Protein 5U7W (pdb70)

Foldseek 3Di:
DKAKEWEWEFEQAKIKIWIFIADLQRATDDQVNASIDMDMDGGGLVVCLVPLLVNLVRCVVVQVVNCVSDPVVRAQVYYAAYEYEVLVVRPDVSSVSNQVSNLVCCVPPGNHDYDPRRYYYQDQQNFQVLLQLVQQVLVVCAVPDQLPGAWEWEQAQFKIKTKWWDDPVLLVPADDQVGQWDWDAALNRITTMGMGIGGQQHLNSLVVLLLVLQPQDEDLLWAPPDFDWRDDPNDIGTYHADPQGHDLVRSLVSLCVSQQLVQDAPDDDAQHPNHDLSPDHSRHQAYEYEDVVQVLCVQQVNDDPPDFKAKDFLVVLVVSLVVLSNDHLVVQCVNGVVCVVVPNSGNSSVSSSNSSCCQCSRNNDDRPRIYMYGQWDDRPNHTDGSTRRVSVRSSVVCPDPSVD

Organism: Trifolium repens (NCBI:txid3899)

Radius of gyration: 21.67 Å; Cα contacts (8 Å, |Δi|>4): 882; chains: 1; bounding box: 53×48×58 Å

Sequence (404 aa):
ITSYAVVFDAGSTGSRVHVYHFDQNLDLLHIGKDVEFYNKIQPGLSAYADNPEQAAKSLIPLLEQAENNVVPEDFHSSKTPIRLGATGLRLLDGDASERILQAVRDMLNNKSTFNVQPDAVSIIDGTQEGSYLWVTINYVLGNLGKRFTNTVGVIDLGGGSSVQMAYAVSSKKTARNNAPKEDPYIKKIVLKGKPYDLYVHSYLHFGREASRAEILKVTHGSASPCILAGFDGIYTYSGEEFKASAPTSGANFDDKCKKIIQKA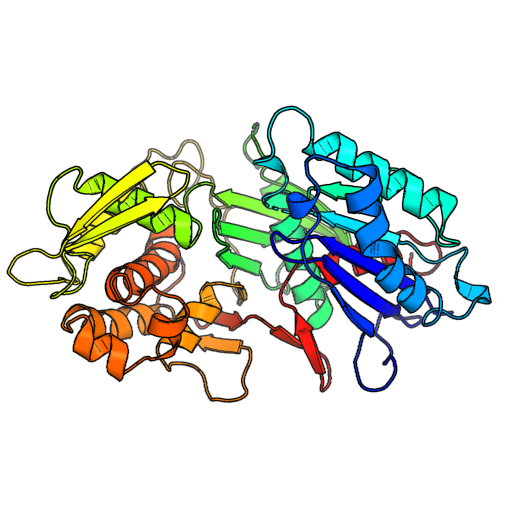LKLDYPCPYQNCTFGGIWNGGGGSGQKKLFAASSFFYLPQDVGMVDPNKSNLKLRPVDLENKAKIVCTLNVEDVKSAYPLLEKFNIVPYACMDLIYQYELLVDGFGLDPLQEITAGEKIEYQEALVDAAWALGNAVEAVLLLPKFE

Structure (mmCIF, N/CA/C/O backbone):
data_5U7W
#
_entry.id   5U7W
#
_cell.length_a   53.910
_cell.length_b   52.811
_cell.length_c   72.180
_cell.angle_alpha   90.00
_cell.angle_beta   94.96
_cell.angle_gamma   90.00
#
_symmetry.space_group_name_H-M   'P 1 21 1'
#
loop_
_entity.id
_entity.type
_entity.pdbx_description
1 polymer Apyrase
2 non-polymer ADENINE
3 non-polymer 'PHOSPHATE ION'
4 water water
#
loop_
_atom_site.group_PDB
_atom_site.id
_atom_site.type_symbol
_atom_site.label_atom_id
_atom_site.label_alt_id
_atom_site.label_comp_id
_atom_site.label_asym_id
_atom_site.label_entity_id
_atom_site.label_seq_id
_atom_site.pdbx_PDB_ins_code
_atom_site.Cartn_x
_atom_site.Cartn_y
_atom_site.Cartn_z
_atom_site.occupancy
_atom_site.B_iso_or_equiv
_atom_site.auth_seq_id
_atom_site.auth_comp_id
_atom_site.auth_asym_id
_atom_site.auth_atom_id
_atom_site.pdbx_PDB_model_num
ATOM 1 N N . ILE A 1 4 ? 15.538 6.675 35.372 1.00 29.72 4 ILE A N 1
ATOM 2 C CA . ILE A 1 4 ? 15.283 7.957 34.619 1.00 29.56 4 ILE A CA 1
ATOM 3 C C . ILE A 1 4 ? 14.442 7.726 33.334 1.00 28.69 4 ILE A C 1
ATOM 4 O O . ILE A 1 4 ? 13.656 8.590 32.921 1.00 28.42 4 ILE A O 1
ATOM 9 N N . THR A 1 5 ? 14.637 6.588 32.680 1.00 25.84 5 THR A N 1
ATOM 10 C CA . THR A 1 5 ? 13.918 6.291 31.420 1.00 22.82 5 THR A CA 1
ATOM 11 C C . THR A 1 5 ? 13.075 5.030 31.620 1.00 22.02 5 THR A C 1
ATOM 12 O O . THR A 1 5 ? 13.183 4.352 32.641 1.00 20.37 5 THR A O 1
ATOM 16 N N . SER A 1 6 ? 12.163 4.758 30.692 1.00 17.28 6 SER A N 1
ATOM 17 C CA . SER A 1 6 ? 11.362 3.588 30.831 1.00 17.90 6 SER A CA 1
ATOM 18 C C . SER A 1 6 ? 11.153 2.978 29.450 1.00 15.24 6 SER A C 1
ATOM 19 O O . SER A 1 6 ? 11.074 3.652 28.466 1.00 14.51 6 SER A O 1
ATOM 22 N N . TYR A 1 7 ? 11.121 1.684 29.417 1.00 14.91 7 TYR A N 1
ATOM 23 C CA . TYR A 1 7 ? 10.741 0.985 28.232 1.00 12.89 7 TYR A CA 1
ATOM 24 C C . TYR A 1 7 ? 9.286 0.566 28.340 1.00 11.15 7 TYR A C 1
ATOM 25 O O . TYR A 1 7 ? 8.656 0.642 29.382 1.00 11.19 7 TYR A O 1
ATOM 34 N N . ALA A 1 8 ? 8.763 0.097 27.250 1.00 11.09 8 ALA A N 1
ATOM 35 C CA . ALA A 1 8 ? 7.387 -0.471 27.211 1.00 11.27 8 ALA A CA 1
ATOM 36 C C . ALA A 1 8 ? 7.406 -1.415 26.025 1.00 10.91 8 ALA A C 1
ATOM 37 O O . ALA A 1 8 ? 7.995 -1.133 24.959 1.00 10.90 8 ALA A O 1
ATOM 39 N N . VAL A 1 9 ? 6.757 -2.544 26.220 1.00 10.32 9 VAL A N 1
ATOM 40 C CA . VAL A 1 9 ? 6.671 -3.565 25.175 1.00 9.96 9 VAL A CA 1
ATOM 41 C C . VAL A 1 9 ? 5.183 -3.806 24.872 1.00 9.74 9 VAL A C 1
ATOM 42 O O . VAL A 1 9 ? 4.400 -4.117 25.768 1.00 10.07 9 VAL A O 1
ATOM 46 N N . VAL A 1 10 ? 4.840 -3.648 23.623 1.00 10.26 10 VAL A N 1
ATOM 47 C CA . VAL A 1 10 ? 3.442 -3.779 23.122 1.00 9.87 10 VAL A CA 1
ATOM 48 C C . VAL A 1 10 ? 3.392 -4.763 21.974 1.00 10.44 10 VAL A C 1
ATOM 49 O O . VAL A 1 10 ? 4.001 -4.590 20.885 1.00 13.20 10 VAL A O 1
ATOM 53 N N . PHE A 1 11 ? 2.616 -5.825 22.163 1.00 10.97 11 PHE A N 1
ATOM 54 C CA . PHE A 1 11 ? 2.334 -6.742 21.095 1.00 10.53 11 PHE A CA 1
ATOM 55 C C . PHE A 1 11 ? 1.020 -6.414 20.438 1.00 12.63 11 PHE A C 1
ATOM 56 O O . PHE A 1 11 ? 0.077 -6.155 21.113 1.00 11.65 11 PHE A O 1
ATOM 64 N N . ASP A 1 12 ? 0.963 -6.504 19.119 1.00 13.21 12 ASP A N 1
ATOM 65 C CA . ASP A 1 12 ? -0.254 -6.307 18.336 1.00 13.45 12 ASP A CA 1
ATOM 66 C C . ASP A 1 12 ? -0.445 -7.598 17.600 1.00 14.04 12 ASP A C 1
ATOM 67 O O . ASP A 1 12 ? 0.294 -7.932 16.681 1.00 15.72 12 ASP A O 1
ATOM 72 N N . ALA A 1 13 ? -1.480 -8.296 17.984 1.00 14.58 13 ALA A N 1
ATOM 73 C CA . ALA A 1 13 ? -1.720 -9.628 17.457 1.00 14.55 13 ALA A CA 1
ATOM 74 C C . ALA A 1 13 ? -2.834 -9.424 16.431 1.00 16.73 13 ALA A C 1
ATOM 75 O O . ALA A 1 13 ? -4.010 -9.295 16.776 1.00 15.64 13 ALA A O 1
ATOM 77 N N . GLY A 1 14 ? -2.441 -9.270 15.185 1.00 19.13 14 GLY A N 1
ATOM 78 C CA . GLY A 1 14 ? -3.422 -9.034 14.127 1.00 22.16 14 GLY A CA 1
ATOM 79 C C . GLY A 1 14 ? -3.851 -10.336 13.516 1.00 23.26 14 GLY A C 1
ATOM 80 O O . GLY A 1 14 ? -3.463 -11.448 13.945 1.00 23.97 14 GLY A O 1
ATOM 81 N N . SER A 1 15 ? -4.637 -10.197 12.470 1.00 26.38 15 SER A N 1
ATOM 82 C CA . SER A 1 15 ? -5.353 -11.344 11.943 1.00 28.60 15 SER A CA 1
ATOM 83 C C . SER A 1 15 ? -4.436 -12.255 11.165 1.00 26.11 15 SER A C 1
ATOM 84 O O . SER A 1 15 ? -4.663 -13.438 11.178 1.00 29.02 15 SER A O 1
ATOM 87 N N . THR A 1 16 ? -3.397 -11.718 10.540 1.00 23.11 16 THR A N 1
ATOM 88 C CA . THR A 1 16 ? -2.469 -12.486 9.755 1.00 24.45 16 THR A CA 1
ATOM 89 C C . THR A 1 16 ? -1.045 -12.485 10.287 1.00 24.59 16 THR A C 1
ATOM 90 O O . THR A 1 16 ? -0.126 -13.002 9.618 1.00 25.90 16 THR A O 1
ATOM 94 N N . GLY A 1 17 ? -0.817 -11.829 11.434 1.00 20.95 17 GLY A N 1
ATOM 95 C CA . GLY A 1 17 ? 0.508 -11.870 12.020 1.00 17.63 17 GLY A CA 1
ATOM 96 C C . GLY A 1 17 ? 0.500 -11.221 13.365 1.00 15.57 17 GLY A C 1
ATOM 97 O O . GLY A 1 17 ? -0.509 -10.643 13.784 1.00 15.98 17 GLY A O 1
ATOM 98 N N . SER A 1 18 ? 1.636 -11.331 14.033 1.00 14.77 18 SER A N 1
ATOM 99 C CA . SER A 1 18 ? 1.825 -10.663 15.327 1.00 14.01 18 SER A CA 1
ATOM 100 C C . SER A 1 18 ? 3.018 -9.766 15.268 1.00 13.41 18 SER A C 1
ATOM 101 O O . SER A 1 18 ? 3.980 -10.112 14.660 1.00 13.49 18 SER A O 1
ATOM 104 N N . ARG A 1 19 ? 2.917 -8.582 15.876 1.00 13.18 19 ARG A N 1
ATOM 105 C CA . ARG A 1 19 ? 3.978 -7.622 15.850 1.00 14.61 19 ARG A CA 1
ATOM 106 C C . ARG A 1 19 ? 4.383 -7.244 17.263 1.00 13.12 19 ARG A C 1
ATOM 107 O O . ARG A 1 19 ? 3.561 -7.212 18.158 1.00 12.79 19 ARG A O 1
ATOM 115 N N . VAL A 1 20 ? 5.665 -6.992 17.458 1.00 12.92 20 VAL A N 1
ATOM 116 C CA . VAL A 1 20 ? 6.124 -6.490 18.753 1.00 11.95 20 VAL A CA 1
ATOM 117 C C . VAL A 1 20 ? 6.630 -5.069 18.512 1.00 11.28 20 VAL A C 1
ATOM 118 O O . VAL A 1 20 ? 7.280 -4.776 17.514 1.00 11.45 20 VAL A O 1
ATOM 122 N N . HIS A 1 21 ? 6.339 -4.195 19.449 1.00 12.74 21 HIS A N 1
ATOM 123 C CA . HIS A 1 21 ? 6.878 -2.845 19.476 1.00 12.42 21 HIS A CA 1
ATOM 124 C C . HIS A 1 21 ? 7.534 -2.673 20.817 1.00 12.65 21 HIS A C 1
ATOM 125 O O . HIS A 1 21 ? 6.928 -2.899 21.884 1.00 12.19 21 HIS A O 1
ATOM 132 N N . VAL A 1 22 ? 8.778 -2.223 20.806 1.00 11.66 22 VAL A N 1
ATOM 133 C CA . VAL A 1 22 ? 9.407 -1.820 22.054 1.00 11.28 22 VAL A CA 1
ATOM 134 C C . VAL A 1 22 ? 9.735 -0.365 21.982 1.00 10.70 22 VAL A C 1
ATOM 135 O O . VAL A 1 22 ? 10.388 0.057 21.028 1.00 10.35 22 VAL A O 1
ATOM 139 N N . TYR A 1 23 ? 9.359 0.377 22.982 1.00 9.64 23 TYR A N 1
ATOM 140 C CA . TYR A 1 23 ? 9.603 1.794 23.037 1.00 10.88 23 TYR A CA 1
ATOM 141 C C . TYR A 1 23 ? 10.489 2.110 24.241 1.00 11.96 23 TYR A C 1
ATOM 142 O O . TYR A 1 23 ? 10.442 1.419 25.237 1.00 11.29 23 TYR A O 1
ATOM 151 N N . HIS A 1 24 ? 11.285 3.161 24.109 1.00 12.13 24 HIS A N 1
ATOM 152 C CA . HIS A 1 24 ? 12.128 3.684 25.179 1.00 11.85 24 HIS A CA 1
ATOM 153 C C . HIS A 1 24 ? 11.768 5.163 25.341 1.00 10.84 24 HIS A C 1
ATOM 154 O O . HIS A 1 24 ? 11.964 5.963 24.427 1.00 12.23 24 HIS A O 1
ATOM 161 N N . PHE A 1 25 ? 11.150 5.481 26.464 1.00 10.61 25 PHE A N 1
ATOM 162 C CA . PHE A 1 25 ? 10.782 6.838 26.824 1.00 11.06 25 PHE A CA 1
ATOM 163 C C . PHE A 1 25 ? 11.807 7.480 27.737 1.00 13.49 25 PHE A C 1
ATOM 164 O O . PHE A 1 25 ? 12.278 6.859 28.666 1.00 14.25 25 PHE A O 1
ATOM 172 N N . ASP A 1 26 ? 12.153 8.717 27.473 1.00 15.94 26 ASP A N 1
ATOM 173 C CA . ASP A 1 26 ? 13.061 9.419 28.365 1.00 18.07 26 ASP A CA 1
ATOM 174 C C . ASP A 1 26 ? 12.273 10.020 29.509 1.00 19.39 26 ASP A C 1
ATOM 175 O O . ASP A 1 26 ? 11.043 9.863 29.611 1.00 15.96 26 ASP A O 1
ATOM 180 N N . GLN A 1 27 ? 12.999 10.734 30.388 1.00 21.53 27 GLN A N 1
ATOM 181 C CA . GLN A 1 27 ? 12.390 11.397 31.528 1.00 24.41 27 GLN A CA 1
ATOM 182 C C . GLN A 1 27 ? 11.196 12.304 31.201 1.00 24.91 27 GLN A C 1
ATOM 183 O O . GLN A 1 27 ? 10.304 12.481 32.032 1.00 29.30 27 GLN A O 1
ATOM 185 N N . ASN A 1 28 ? 11.165 12.897 30.014 1.00 24.19 28 ASN A N 1
ATOM 186 C CA . ASN A 1 28 ? 10.067 13.755 29.592 1.00 23.57 28 ASN A CA 1
ATOM 187 C C . ASN A 1 28 ? 9.040 13.078 28.731 1.00 20.87 28 ASN A C 1
ATOM 188 O O . ASN A 1 28 ? 8.220 13.748 28.174 1.00 22.45 28 ASN A O 1
ATOM 193 N N . LEU A 1 29 ? 9.098 11.764 28.670 1.00 22.94 29 LEU A N 1
ATOM 194 C CA . LEU A 1 29 ? 8.168 10.955 27.850 1.00 20.54 29 LEU A CA 1
ATOM 195 C C . LEU A 1 29 ? 8.336 11.164 26.369 1.00 18.89 29 LEU A C 1
ATOM 196 O O . LEU A 1 29 ? 7.423 10.933 25.589 1.00 20.00 29 LEU A O 1
ATOM 201 N N . ASP A 1 30 ? 9.508 11.602 25.962 1.00 17.52 30 ASP A N 1
ATOM 202 C CA . ASP A 1 30 ? 9.897 11.610 24.572 1.00 16.23 30 ASP A CA 1
ATOM 203 C C . ASP A 1 30 ? 10.601 10.325 24.229 1.00 14.04 30 ASP A C 1
ATOM 204 O O . ASP A 1 30 ? 11.382 9.837 25.020 1.00 14.82 30 ASP A O 1
ATOM 209 N N . LEU A 1 31 ? 10.310 9.780 23.057 1.00 12.65 31 LEU A N 1
ATOM 210 C CA . LEU A 1 31 ? 10.895 8.529 22.629 1.00 11.73 31 LEU A CA 1
ATOM 211 C C . LEU A 1 31 ? 12.370 8.737 22.341 1.00 12.80 31 LEU A C 1
ATOM 212 O O . LEU A 1 31 ? 12.770 9.823 21.930 1.00 12.61 31 LEU A O 1
ATOM 217 N N . LEU A 1 32 ? 13.132 7.737 22.714 1.00 12.53 32 LEU A N 1
ATOM 218 C CA . LEU A 1 32 ? 14.544 7.685 22.466 1.00 13.49 32 LEU A CA 1
ATOM 219 C C . LEU A 1 32 ? 14.648 6.715 21.326 1.00 13.76 32 LEU A C 1
ATOM 220 O O . LEU A 1 32 ? 13.872 5.785 21.169 1.00 14.82 32 LEU A O 1
ATOM 225 N N . HIS A 1 33 ? 15.621 6.920 20.487 1.00 13.62 33 HIS A N 1
ATOM 226 C CA . HIS A 1 33 ? 15.866 5.940 19.438 1.00 14.23 33 HIS A CA 1
ATOM 227 C C . HIS A 1 33 ? 16.374 4.635 19.953 1.00 13.71 33 HIS A C 1
ATOM 228 O O . HIS A 1 33 ? 17.112 4.554 20.941 1.00 15.31 33 HIS A O 1
ATOM 235 N N . ILE A 1 34 ? 15.895 3.600 19.323 1.00 13.56 34 ILE A N 1
ATOM 236 C CA . ILE A 1 34 ? 16.454 2.285 19.485 1.00 15.08 34 ILE A CA 1
ATOM 237 C C . ILE A 1 34 ? 17.031 1.893 18.126 1.00 15.61 34 ILE A C 1
ATOM 238 O O . ILE A 1 34 ? 16.323 1.794 17.155 1.00 15.05 34 ILE A O 1
ATOM 243 N N . GLY A 1 35 ? 18.346 1.798 18.102 1.00 16.56 35 GLY A N 1
ATOM 244 C CA . GLY A 1 35 ? 19.094 1.710 16.860 1.00 17.84 35 GLY A CA 1
ATOM 245 C C . GLY A 1 35 ? 18.730 2.945 16.059 1.00 18.07 35 GLY A C 1
ATOM 246 O O . GLY A 1 35 ? 18.756 4.074 16.578 1.00 15.74 35 GLY A O 1
ATOM 247 N N . LYS A 1 36 ? 18.281 2.723 14.836 1.00 19.12 36 LYS A N 1
ATOM 248 C CA . LYS A 1 36 ? 17.959 3.859 13.981 1.00 22.40 36 LYS A CA 1
ATOM 249 C C . LYS A 1 36 ? 16.516 4.247 13.921 1.00 20.80 36 LYS A C 1
ATOM 250 O O . LYS A 1 36 ? 16.209 5.219 13.278 1.00 22.93 36 LYS A O 1
ATOM 256 N N . ASP A 1 37 ? 15.641 3.561 14.650 1.00 19.41 37 ASP A N 1
ATOM 257 C CA . ASP A 1 37 ? 14.214 3.883 14.704 1.00 19.63 37 ASP A CA 1
ATOM 258 C C . ASP A 1 37 ? 13.859 4.416 16.079 1.00 16.74 37 ASP A C 1
ATOM 259 O O . ASP A 1 37 ? 14.690 4.412 16.995 1.00 15.75 37 ASP A O 1
ATOM 264 N N . VAL A 1 38 ? 12.611 4.879 16.227 1.00 14.53 38 VAL A N 1
ATOM 265 C CA . VAL A 1 38 ? 12.098 5.327 17.462 1.00 15.08 38 VAL A CA 1
ATOM 266 C C . VAL A 1 38 ? 11.383 4.209 18.188 1.00 15.60 38 VAL A C 1
ATOM 267 O O . VAL A 1 38 ? 10.629 4.445 19.058 1.00 18.91 38 VAL A O 1
ATOM 271 N N . GLU A 1 39 ? 11.605 2.983 17.750 1.00 16.00 39 GLU A N 1
ATOM 272 C CA . GLU A 1 39 ? 11.116 1.829 18.435 1.00 14.68 39 GLU A CA 1
ATOM 273 C C . GLU A 1 39 ? 11.843 0.631 17.898 1.00 14.85 39 GLU A C 1
ATOM 274 O O . GLU A 1 39 ? 12.463 0.714 16.853 1.00 17.59 39 GLU A O 1
ATOM 280 N N . PHE A 1 40 ? 11.804 -0.490 18.597 1.00 12.28 40 PHE A N 1
ATOM 281 C CA . PHE A 1 40 ? 12.179 -1.725 17.974 1.00 12.52 40 PHE A CA 1
ATOM 282 C C . PHE A 1 40 ? 10.882 -2.351 17.486 1.00 13.61 40 PHE A C 1
ATOM 283 O O . PHE A 1 40 ? 9.917 -2.341 18.237 1.00 12.66 40 PHE A O 1
ATOM 291 N N . TYR A 1 41 ? 10.884 -2.926 16.284 1.00 12.87 41 TYR A N 1
ATOM 292 C CA . TYR A 1 41 ? 9.684 -3.483 15.729 1.00 14.06 41 TYR A CA 1
ATOM 293 C C . TYR A 1 41 ? 10.054 -4.728 14.976 1.00 15.25 41 TYR A C 1
ATOM 294 O O . TYR A 1 41 ? 11.109 -4.792 14.366 1.00 15.49 41 TYR A O 1
ATOM 303 N N . ASN A 1 42 ? 9.279 -5.763 15.173 1.00 14.02 42 ASN A N 1
ATOM 304 C CA . ASN A 1 42 ? 9.405 -6.942 14.359 1.00 13.90 42 ASN A CA 1
ATOM 305 C C . ASN A 1 42 ? 8.054 -7.630 14.307 1.00 13.82 42 ASN A C 1
ATOM 306 O O . ASN A 1 42 ? 7.185 -7.310 15.066 1.00 11.51 42 ASN A O 1
ATOM 311 N N . LYS A 1 43 ? 7.924 -8.570 13.371 1.00 15.89 43 LYS A N 1
ATOM 312 C CA . LYS A 1 43 ? 6.659 -9.211 13.043 1.00 15.74 43 LYS A CA 1
ATOM 313 C C . LYS A 1 43 ? 6.938 -10.645 12.771 1.00 16.61 43 LYS A C 1
ATOM 314 O O . LYS A 1 43 ? 8.005 -10.980 12.274 1.00 16.79 43 LYS A O 1
ATOM 316 N N . ILE A 1 44 ? 5.984 -11.478 13.129 1.00 15.97 44 ILE A N 1
ATOM 317 C CA . ILE A 1 44 ? 5.981 -12.871 12.708 1.00 16.83 44 ILE A CA 1
ATOM 318 C C . ILE A 1 44 ? 4.603 -13.173 12.096 1.00 18.12 44 ILE A C 1
ATOM 319 O O . ILE A 1 44 ? 3.607 -12.416 12.217 1.00 16.70 44 ILE A O 1
ATOM 324 N N . GLN A 1 45 ? 4.547 -14.312 11.431 1.00 17.71 45 GLN A N 1
ATOM 325 C CA . GLN A 1 45 ? 3.315 -14.777 10.826 1.00 17.22 45 GLN A CA 1
ATOM 326 C C . GLN A 1 45 ? 3.378 -16.305 10.977 1.00 17.80 45 GLN A C 1
ATOM 327 O O . GLN A 1 45 ? 4.468 -16.865 10.992 1.00 17.26 45 GLN A O 1
ATOM 333 N N . PRO A 1 46 ? 2.217 -16.953 11.039 1.00 17.94 46 PRO A N 1
ATOM 334 C CA . PRO A 1 46 ? 0.948 -16.296 10.947 1.00 17.56 46 PRO A CA 1
ATOM 335 C C . PRO A 1 46 ? 0.515 -15.717 12.298 1.00 17.82 46 PRO A C 1
ATOM 336 O O . PRO A 1 46 ? 1.284 -15.741 13.276 1.00 18.96 46 PRO A O 1
ATOM 340 N N . GLY A 1 47 ? -0.708 -15.213 12.345 1.00 17.94 47 GLY A N 1
ATOM 341 C CA . GLY A 1 47 ? -1.304 -14.723 13.578 1.00 18.82 47 GLY A CA 1
ATOM 342 C C . GLY A 1 47 ? -1.893 -15.721 14.564 1.00 19.54 47 GLY A C 1
ATOM 343 O O . GLY A 1 47 ? -1.958 -16.905 14.327 1.00 20.72 47 GLY A O 1
ATOM 344 N N . LEU A 1 48 ? -2.291 -15.236 15.725 1.00 18.87 48 LEU A N 1
ATOM 345 C CA . LEU A 1 48 ? -2.848 -16.095 16.768 1.00 17.53 48 LEU A CA 1
ATOM 346 C C . LEU A 1 48 ? -4.029 -16.965 16.291 1.00 17.79 48 LEU A C 1
ATOM 347 O O . LEU A 1 48 ? -4.121 -18.146 16.671 1.00 18.43 48 LEU A O 1
ATOM 352 N N . SER A 1 49 ? -4.814 -16.406 15.373 1.00 19.47 49 SER A N 1
ATOM 353 C CA . SER A 1 49 ? -5.966 -17.082 14.707 1.00 23.16 49 SER A CA 1
ATOM 354 C C . SER A 1 49 ? -5.599 -18.356 13.986 1.00 23.02 49 SER A C 1
ATOM 355 O O . SER A 1 49 ? -6.417 -19.283 13.901 1.00 28.48 49 SER A O 1
ATOM 358 N N . ALA A 1 50 ? -4.395 -18.422 13.428 1.00 22.56 50 ALA A N 1
ATOM 359 C CA . ALA A 1 50 ? -3.920 -19.670 12.812 1.00 22.17 50 ALA A CA 1
ATOM 360 C C . ALA A 1 50 ? -3.801 -20.799 13.780 1.00 22.69 50 ALA A C 1
ATOM 361 O O . ALA A 1 50 ? -3.639 -21.951 13.381 1.00 24.24 50 ALA A O 1
ATOM 363 N N . TYR A 1 51 ? -3.776 -20.497 15.064 1.00 21.92 51 TYR A N 1
ATOM 364 C CA . TYR A 1 51 ? -3.628 -21.517 16.050 1.00 22.15 51 TYR A CA 1
ATOM 365 C C . TYR A 1 51 ? -4.851 -21.567 16.966 1.00 22.13 51 TYR A C 1
ATOM 366 O O . TYR A 1 51 ? -4.749 -22.004 18.104 1.00 21.67 51 TYR A O 1
ATOM 375 N N . ALA A 1 52 ? -6.005 -21.164 16.429 1.00 24.22 52 ALA A N 1
ATOM 376 C CA . ALA A 1 52 ? -7.252 -21.233 17.156 1.00 25.81 52 ALA A CA 1
ATOM 377 C C . ALA A 1 52 ? -7.441 -22.575 17.822 1.00 28.53 52 ALA A C 1
ATOM 378 O O . ALA A 1 52 ? -7.936 -22.662 18.913 1.00 29.82 52 ALA A O 1
ATOM 380 N N . ASP A 1 53 ? -7.053 -23.649 17.153 1.00 32.47 53 ASP A N 1
ATOM 381 C CA . ASP A 1 53 ? -7.291 -24.956 17.703 1.00 36.06 53 ASP A CA 1
ATOM 382 C C . ASP A 1 53 ? -6.265 -25.394 18.717 1.00 37.15 53 ASP A C 1
ATOM 383 O O . ASP A 1 53 ? -6.446 -26.422 19.373 1.00 35.52 53 ASP A O 1
ATOM 388 N N . ASN A 1 54 ? -5.209 -24.595 18.883 1.00 31.31 54 ASN A N 1
ATOM 389 C CA . ASN A 1 54 ? -4.142 -24.962 19.792 1.00 29.92 54 ASN A CA 1
ATOM 390 C C . ASN A 1 54 ? -3.625 -23.716 20.508 1.00 28.87 54 ASN A C 1
ATOM 391 O O . ASN A 1 54 ? -2.681 -23.087 20.002 1.00 23.82 54 ASN A O 1
ATOM 396 N N . PRO A 1 55 ? -4.240 -23.364 21.655 1.00 30.83 55 PRO A N 1
ATOM 397 C CA . PRO A 1 55 ? -3.893 -22.049 22.205 1.00 28.40 55 PRO A CA 1
ATOM 398 C C . PRO A 1 55 ? -2.461 -21.966 22.713 1.00 25.10 55 PRO A C 1
ATOM 399 O O . PRO A 1 55 ? -1.855 -20.884 22.568 1.00 21.17 55 PRO A O 1
ATOM 403 N N . GLU A 1 56 ? -1.948 -23.068 23.272 1.00 21.93 56 GLU A N 1
ATOM 404 C CA . GLU A 1 56 ? -0.600 -23.120 23.842 1.00 22.99 56 GLU A CA 1
ATOM 405 C C . GLU A 1 56 ? 0.352 -22.782 22.715 1.00 22.36 56 GLU A C 1
ATOM 406 O O . GLU A 1 56 ? 1.348 -22.107 22.958 1.00 23.44 56 GLU A O 1
ATOM 408 N N . GLN A 1 57 ? 0.042 -23.227 21.494 1.00 22.41 57 GLN A N 1
ATOM 409 C CA . GLN A 1 57 ? 0.900 -22.928 20.326 1.00 22.62 57 GLN A CA 1
ATOM 410 C C . GLN A 1 57 ? 0.682 -21.488 19.859 1.00 20.15 57 GLN A C 1
ATOM 411 O O . GLN A 1 57 ? 1.596 -20.870 19.364 1.00 19.01 57 GLN A O 1
ATOM 417 N N . ALA A 1 58 ? -0.533 -20.958 19.988 1.00 19.00 58 ALA A N 1
ATOM 418 C CA . ALA A 1 58 ? -0.762 -19.542 19.631 1.00 17.70 58 ALA A CA 1
ATOM 419 C C . ALA A 1 58 ? 0.205 -18.707 20.479 1.00 16.73 58 ALA A C 1
ATOM 420 O O . ALA A 1 58 ? 0.948 -17.861 19.945 1.00 18.47 58 ALA A O 1
ATOM 422 N N . ALA A 1 59 ? 0.303 -18.991 21.758 1.00 15.87 59 ALA A N 1
ATOM 423 C CA . ALA A 1 59 ? 1.182 -18.201 22.615 1.00 15.55 59 ALA A CA 1
ATOM 424 C C . ALA A 1 59 ? 2.616 -18.431 22.265 1.00 18.40 59 ALA A C 1
ATOM 425 O O . ALA A 1 59 ? 3.469 -17.493 22.264 1.00 17.67 59 ALA A O 1
ATOM 427 N N . LYS A 1 60 ? 2.922 -19.691 21.948 1.00 17.64 60 LYS A N 1
ATOM 428 C CA . LYS A 1 60 ? 4.319 -19.986 21.545 1.00 17.97 60 LYS A CA 1
ATOM 429 C C . LYS A 1 60 ? 4.821 -19.266 20.301 1.00 16.60 60 LYS A C 1
ATOM 430 O O . LYS A 1 60 ? 6.022 -18.985 20.216 1.00 15.94 60 LYS A O 1
ATOM 436 N N . SER A 1 61 ? 3.926 -18.971 19.374 1.00 15.62 61 SER A N 1
ATOM 437 C CA . SER A 1 61 ? 4.226 -18.223 18.183 1.00 16.38 61 SER A CA 1
ATOM 438 C C . SER A 1 61 ? 4.913 -16.888 18.489 1.00 14.49 61 SER A C 1
ATOM 439 O O . SER A 1 61 ? 5.645 -16.385 17.709 1.00 16.12 61 SER A O 1
ATOM 442 N N . LEU A 1 62 ? 4.721 -16.368 19.669 1.00 14.14 62 LEU A N 1
ATOM 443 C CA . LEU A 1 62 ? 5.135 -15.020 19.998 1.00 13.55 62 LEU A CA 1
ATOM 444 C C . LEU A 1 62 ? 6.504 -15.058 20.637 1.00 13.91 62 LEU A C 1
ATOM 445 O O . LEU A 1 62 ? 7.098 -14.028 20.878 1.00 11.82 62 LEU A O 1
ATOM 450 N N . ILE A 1 63 ? 6.950 -16.232 21.012 1.00 12.80 63 ILE A N 1
ATOM 451 C CA . ILE A 1 63 ? 8.134 -16.338 21.828 1.00 14.02 63 ILE A CA 1
ATOM 452 C C . ILE A 1 63 ? 9.373 -15.788 21.144 1.00 15.52 63 ILE A C 1
ATOM 453 O O . ILE A 1 63 ? 10.156 -15.132 21.810 1.00 13.71 63 ILE A O 1
ATOM 458 N N . PRO A 1 64 ? 9.563 -16.059 19.847 1.00 15.23 64 PRO A N 1
ATOM 459 C CA . PRO A 1 64 ? 10.742 -15.369 19.264 1.00 16.28 64 PRO A CA 1
ATOM 460 C C . PRO A 1 64 ? 10.729 -13.842 19.384 1.00 15.22 64 PRO A C 1
ATOM 461 O O . PRO A 1 64 ? 11.777 -13.215 19.625 1.00 14.57 64 PRO A O 1
ATOM 465 N N . LEU A 1 65 ? 9.556 -13.234 19.193 1.00 14.94 65 LEU A N 1
ATOM 466 C CA . LEU A 1 65 ? 9.404 -11.795 19.340 1.00 14.69 65 LEU A CA 1
ATOM 467 C C . LEU A 1 65 ? 9.666 -11.320 20.776 1.00 13.26 65 LEU A C 1
ATOM 468 O O . LEU A 1 65 ? 10.286 -10.289 21.059 1.00 12.96 65 LEU A O 1
ATOM 473 N N . LEU A 1 66 ? 9.173 -12.093 21.727 1.00 12.45 66 LEU A N 1
ATOM 474 C CA . LEU A 1 66 ? 9.401 -11.787 23.121 1.00 11.94 66 LEU A CA 1
ATOM 475 C C . LEU A 1 66 ? 10.878 -11.809 23.422 1.00 11.78 66 LEU A C 1
ATOM 476 O O . LEU A 1 66 ? 11.373 -11.015 24.200 1.00 13.63 66 LEU A O 1
ATOM 481 N N . GLU A 1 67 ? 11.544 -12.792 22.896 1.00 12.44 67 GLU A N 1
ATOM 482 C CA . GLU A 1 67 ? 12.967 -12.893 23.176 1.00 13.25 67 GLU A CA 1
ATOM 483 C C . GLU A 1 67 ? 13.715 -11.707 22.628 1.00 13.26 67 GLU A C 1
ATOM 484 O O . GLU A 1 67 ? 14.712 -11.246 23.211 1.00 14.75 67 GLU A O 1
ATOM 490 N N . GLN A 1 68 ? 13.296 -11.231 21.481 1.00 13.30 68 GLN A N 1
ATOM 491 C CA . GLN A 1 68 ? 13.925 -10.079 20.941 1.00 13.28 68 GLN A CA 1
ATOM 492 C C . GLN A 1 68 ? 13.695 -8.875 21.781 1.00 12.80 68 GLN A C 1
ATOM 493 O O . GLN A 1 68 ? 14.620 -8.125 22.013 1.00 13.46 68 GLN A O 1
ATOM 499 N N . ALA A 1 69 ? 12.451 -8.674 22.240 1.00 11.62 69 ALA A N 1
ATOM 500 C CA . ALA A 1 69 ? 12.138 -7.607 23.135 1.00 12.85 69 ALA A CA 1
ATOM 501 C C . ALA A 1 69 ? 12.982 -7.717 24.432 1.00 13.17 69 ALA A C 1
ATOM 502 O O . ALA A 1 69 ? 13.433 -6.710 24.929 1.00 13.13 69 ALA A O 1
ATOM 504 N N . GLU A 1 70 ? 13.189 -8.934 24.932 1.00 14.72 70 GLU A N 1
ATOM 505 C CA . GLU A 1 70 ? 13.991 -9.190 26.120 1.00 17.93 70 GLU A CA 1
ATOM 506 C C . GLU A 1 70 ? 15.441 -8.724 25.867 1.00 16.90 70 GLU A C 1
ATOM 507 O O . GLU A 1 70 ? 16.086 -8.197 26.768 1.00 19.76 70 GLU A O 1
ATOM 513 N N . ASN A 1 71 ? 15.937 -8.957 24.669 1.00 16.17 71 ASN A N 1
ATOM 514 C CA A ASN A 1 71 ? 17.295 -8.543 24.353 0.50 17.66 71 ASN A CA 1
ATOM 515 C CA B ASN A 1 71 ? 17.295 -8.562 24.323 0.50 16.99 71 ASN A CA 1
ATOM 516 C C . ASN A 1 71 ? 17.419 -7.050 24.159 1.00 17.24 71 ASN A C 1
ATOM 517 O O . ASN A 1 71 ? 18.441 -6.441 24.493 1.00 17.25 71 ASN A O 1
ATOM 526 N N . VAL A 1 72 ? 16.377 -6.444 23.603 1.00 15.24 72 VAL A N 1
ATOM 527 C CA . VAL A 1 72 ? 16.370 -4.996 23.424 1.00 15.97 72 VAL A CA 1
ATOM 528 C C . VAL A 1 72 ? 16.339 -4.195 24.741 1.00 16.24 72 VAL A C 1
ATOM 529 O O . VAL A 1 72 ? 17.003 -3.115 24.886 1.00 16.93 72 VAL A O 1
ATOM 533 N N . VAL A 1 73 ? 15.479 -4.610 25.670 1.00 15.34 73 VAL A N 1
ATOM 534 C CA . VAL A 1 73 ? 15.413 -3.918 26.916 1.00 16.43 73 VAL A CA 1
ATOM 535 C C . VAL A 1 73 ? 16.563 -4.412 27.816 1.00 17.51 73 VAL A C 1
ATOM 536 O O . VAL A 1 73 ? 16.658 -5.624 28.050 1.00 16.33 73 VAL A O 1
ATOM 540 N N . PRO A 1 74 ? 17.450 -3.490 28.239 1.00 20.27 74 PRO A N 1
ATOM 541 C CA . PRO A 1 74 ? 18.575 -3.945 29.106 1.00 24.48 74 PRO A CA 1
ATOM 542 C C . PRO A 1 74 ? 18.031 -4.593 30.383 1.00 27.64 74 PRO A C 1
ATOM 543 O O . PRO A 1 74 ? 17.040 -4.102 30.944 1.00 23.54 74 PRO A O 1
ATOM 547 N N . GLU A 1 75 ? 18.696 -5.647 30.857 1.00 29.37 75 GLU A N 1
ATOM 548 C CA . GLU A 1 75 ? 18.156 -6.541 31.896 1.00 31.61 75 GLU A CA 1
ATOM 549 C C . GLU A 1 75 ? 17.726 -5.817 33.182 1.00 28.91 75 GLU A C 1
ATOM 550 O O . GLU A 1 75 ? 16.709 -6.167 33.738 1.00 27.99 75 GLU A O 1
ATOM 553 N N . ASP A 1 76 ? 18.482 -4.800 33.584 1.00 30.01 76 ASP A N 1
ATOM 554 C CA . ASP A 1 76 ? 18.154 -3.961 34.772 1.00 33.98 76 ASP A CA 1
ATOM 555 C C . ASP A 1 76 ? 16.807 -3.258 34.693 1.00 33.11 76 ASP A C 1
ATOM 556 O O . ASP A 1 76 ? 16.227 -2.924 35.721 1.00 28.45 76 ASP A O 1
ATOM 561 N N . PHE A 1 77 ? 16.320 -2.989 33.482 1.00 28.84 77 PHE A N 1
ATOM 562 C CA . PHE A 1 77 ? 14.979 -2.367 33.332 1.00 26.16 77 PHE A CA 1
ATOM 563 C C . PHE A 1 77 ? 13.836 -3.362 33.263 1.00 22.98 77 PHE A C 1
ATOM 564 O O . PHE A 1 77 ? 12.693 -2.950 33.232 1.00 20.45 77 PHE A O 1
ATOM 572 N N . HIS A 1 78 ? 14.111 -4.652 33.096 1.00 23.10 78 HIS A N 1
ATOM 573 C CA . HIS A 1 78 ? 13.036 -5.574 32.739 1.00 22.01 78 HIS A CA 1
ATOM 574 C C . HIS A 1 78 ? 11.879 -5.585 33.714 1.00 23.51 78 HIS A C 1
ATOM 575 O O . HIS A 1 78 ? 10.698 -5.700 33.289 1.00 19.50 78 HIS A O 1
ATOM 582 N N . SER A 1 79 ? 12.247 -5.615 35.002 1.00 22.74 79 SER A N 1
ATOM 583 C CA A SER A 1 79 ? 11.277 -5.723 36.110 0.50 23.85 79 SER A CA 1
ATOM 584 C CA B SER A 1 79 ? 11.235 -5.758 36.058 0.50 23.65 79 SER A CA 1
ATOM 585 C C . SER A 1 79 ? 10.229 -4.638 36.076 1.00 22.11 79 SER A C 1
ATOM 586 O O . SER A 1 79 ? 9.061 -4.866 36.434 1.00 22.66 79 SER A O 1
ATOM 591 N N . LYS A 1 80 ? 10.663 -3.456 35.679 1.00 20.00 80 LYS A N 1
ATOM 592 C CA . LYS A 1 80 ? 9.805 -2.305 35.739 1.00 20.11 80 LYS A CA 1
ATOM 593 C C . LYS A 1 80 ? 9.198 -1.966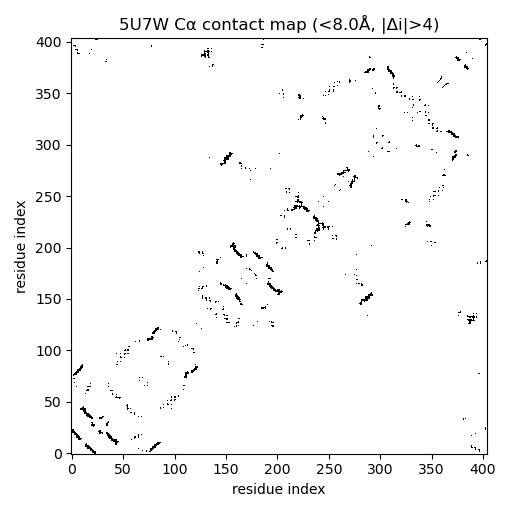 34.362 1.00 17.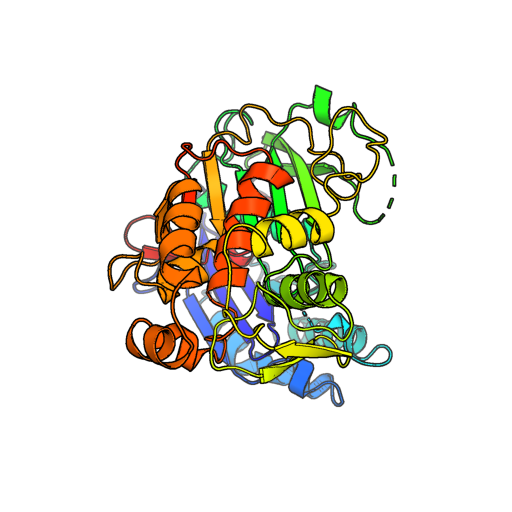82 80 LYS A C 1
ATOM 594 O O . LYS A 1 80 ? 8.486 -0.968 34.215 1.00 19.44 80 LYS A O 1
ATOM 596 N N . THR A 1 81 ? 9.429 -2.818 33.379 1.00 16.81 81 THR A N 1
ATOM 597 C CA . THR A 1 81 ? 8.939 -2.526 32.035 1.00 14.73 81 THR A CA 1
ATOM 598 C C . THR A 1 81 ? 7.559 -3.183 31.815 1.00 13.68 81 THR A C 1
ATOM 599 O O . THR A 1 81 ? 7.443 -4.433 31.753 1.00 17.55 81 THR A O 1
ATOM 603 N N . PRO A 1 82 ? 6.549 -2.400 31.548 1.00 11.88 82 PRO A N 1
ATOM 604 C CA . PRO A 1 82 ? 5.256 -3.075 31.204 1.00 13.18 82 PRO A CA 1
ATOM 605 C C . PRO A 1 82 ? 5.275 -3.790 29.846 1.00 12.17 82 PRO A C 1
ATOM 606 O O . PRO A 1 82 ? 5.841 -3.325 28.897 1.00 11.31 82 PRO A O 1
ATOM 610 N N . ILE A 1 83 ? 4.632 -4.935 29.772 1.00 12.20 83 ILE A N 1
ATOM 611 C CA . ILE A 1 83 ? 4.379 -5.628 28.537 1.00 11.79 83 ILE A CA 1
ATOM 612 C C . ILE A 1 83 ? 2.894 -5.800 28.390 1.00 12.72 83 ILE A C 1
ATOM 613 O O . ILE A 1 83 ? 2.216 -6.059 29.375 1.00 14.08 83 ILE A O 1
ATOM 618 N N . ARG A 1 84 ? 2.399 -5.539 27.207 1.00 11.72 84 ARG A N 1
ATOM 619 C CA . ARG A 1 84 ? 0.972 -5.668 26.920 1.00 12.54 84 ARG A CA 1
ATOM 620 C C . ARG A 1 84 ? 0.811 -6.360 25.607 1.00 11.94 84 ARG A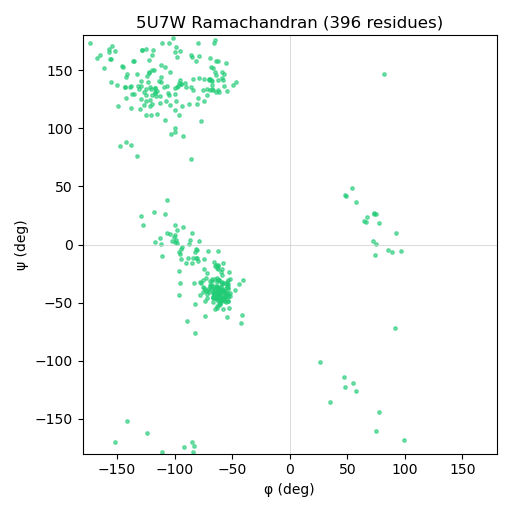 C 1
ATOM 621 O O . ARG A 1 84 ? 1.662 -6.296 24.731 1.00 11.13 84 ARG A O 1
ATOM 629 N N . LEU A 1 85 ? -0.366 -6.958 25.404 1.00 11.72 85 LEU A N 1
ATOM 630 C CA . LEU A 1 85 ? -0.715 -7.537 24.123 1.00 11.22 85 LEU A CA 1
ATOM 631 C C . LEU A 1 85 ? -2.149 -7.137 23.865 1.00 10.81 85 LEU A C 1
ATOM 632 O O . LEU A 1 85 ? -2.978 -7.275 24.770 1.00 11.74 85 LEU A O 1
ATOM 637 N N . GLY A 1 86 ? -2.385 -6.596 22.680 1.00 12.64 86 GLY A N 1
ATOM 638 C CA . GLY A 1 86 ? -3.719 -6.256 22.166 1.00 13.53 86 GLY A CA 1
ATOM 639 C C . GLY A 1 86 ? -3.960 -7.088 20.938 1.00 14.60 86 GLY A C 1
ATOM 640 O O . GLY A 1 86 ? -3.130 -7.245 20.062 1.00 13.33 86 GLY A O 1
ATOM 641 N N . ALA A 1 87 ? -5.112 -7.711 20.911 1.00 18.74 87 ALA A N 1
ATOM 642 C CA . ALA A 1 87 ? -5.500 -8.505 19.764 1.00 21.45 87 ALA A CA 1
ATOM 643 C C . ALA A 1 87 ? -6.650 -7.800 19.105 1.00 25.54 87 ALA A C 1
ATOM 644 O O . ALA A 1 87 ? -7.400 -7.094 19.796 1.00 23.16 87 ALA A O 1
ATOM 646 N N . THR A 1 88 ? -6.836 -8.032 17.794 1.00 31.99 88 THR A N 1
ATOM 647 C CA . THR A 1 88 ? -8.083 -7.600 17.093 1.00 38.28 88 THR A CA 1
ATOM 648 C C . THR A 1 88 ? -9.374 -8.344 17.529 1.00 36.58 88 THR A C 1
ATOM 649 O O . THR A 1 88 ? -9.375 -9.554 17.761 1.00 31.05 88 THR A O 1
ATOM 653 N N . ALA A 1 89 ? -10.479 -7.603 17.628 1.00 35.97 89 ALA A N 1
ATOM 654 C C . ALA A 1 89 ? -11.982 -8.808 15.871 1.00 34.29 89 ALA A C 1
ATOM 655 O O . ALA A 1 89 ? -12.343 -9.648 16.714 1.00 35.08 89 ALA A O 1
ATOM 656 N N . GLY A 1 90 ? -11.029 -9.025 14.973 1.00 34.17 90 GLY A N 1
ATOM 657 C CA . GLY A 1 90 ? -10.829 -10.339 14.333 1.00 36.07 90 GLY A CA 1
ATOM 658 C C . GLY A 1 90 ? -10.919 -11.581 15.225 1.00 35.50 90 GLY A C 1
ATOM 659 O O . GLY A 1 90 ? -11.841 -12.372 15.118 1.00 41.69 90 GLY A O 1
ATOM 660 N N . LEU A 1 91 ? -9.951 -11.722 16.122 1.00 32.30 91 LEU A N 1
ATOM 661 C CA . LEU A 1 91 ? -9.875 -12.856 16.997 1.00 30.20 91 LEU A CA 1
ATOM 662 C C . LEU A 1 91 ? -11.244 -13.222 17.601 1.00 31.53 91 LEU A C 1
ATOM 663 O O . LEU A 1 91 ? -11.480 -14.376 17.820 1.00 29.41 91 LEU A O 1
ATOM 668 N N . ARG A 1 92 ? -12.128 -12.252 17.876 1.00 38.28 92 ARG A N 1
ATOM 669 C CA . ARG A 1 92 ? -13.511 -12.543 18.310 1.00 40.29 92 ARG A CA 1
ATOM 670 C C . ARG A 1 92 ? -14.283 -13.496 17.358 1.00 41.71 92 ARG A C 1
ATOM 671 O O . ARG A 1 92 ? -15.092 -14.312 17.823 1.00 38.74 92 ARG A O 1
ATOM 679 N N . LEU A 1 93 ? -14.052 -13.373 16.043 1.00 41.08 93 LEU A N 1
ATOM 680 C CA . LEU A 1 93 ? -14.732 -14.221 15.039 1.00 42.46 93 LEU A CA 1
ATOM 681 C C . LEU A 1 93 ? -14.481 -15.726 15.283 1.00 41.14 93 LEU A C 1
ATOM 682 O O . LEU A 1 93 ? -15.192 -16.561 14.759 1.00 42.69 93 LEU A O 1
ATOM 684 N N . LEU A 1 94 ? -13.473 -16.056 16.091 1.00 39.81 94 LEU A N 1
ATOM 685 C CA . LEU A 1 94 ? -13.184 -17.437 16.491 1.00 37.97 94 LEU A CA 1
ATOM 686 C C . LEU A 1 94 ? -14.364 -18.107 17.179 1.00 39.46 94 LEU A C 1
ATOM 687 O O . LEU A 1 94 ? -15.060 -17.466 17.975 1.00 38.79 94 LEU A O 1
ATOM 692 N N . ASP A 1 95 ? -14.533 -19.406 16.866 1.00 44.08 95 ASP A N 1
ATOM 693 C CA . ASP A 1 95 ? -15.628 -20.267 17.363 1.00 45.67 95 ASP A CA 1
ATOM 694 C C . ASP A 1 95 ? -15.466 -20.551 18.859 1.00 49.78 95 ASP A C 1
ATOM 695 O O . ASP A 1 95 ? -14.362 -20.417 19.416 1.00 53.12 95 ASP A O 1
ATOM 697 N N . GLY A 1 96 ? -16.561 -20.964 19.494 1.00 46.58 96 GLY A N 1
ATOM 698 C CA . GLY A 1 96 ? -16.630 -21.097 20.937 1.00 45.41 96 GLY A CA 1
ATOM 699 C C . GLY A 1 96 ? -15.825 -20.036 21.688 1.00 42.62 96 GLY A C 1
ATOM 700 O O . GLY A 1 96 ? -15.861 -18.849 21.359 1.00 46.60 96 GLY A O 1
ATOM 701 N N . ASP A 1 97 ? -15.080 -20.475 22.698 1.00 41.08 97 ASP A N 1
ATOM 702 C CA . ASP A 1 97 ? -14.242 -19.556 23.493 1.00 40.13 97 ASP A CA 1
ATOM 703 C C . ASP A 1 97 ? -12.764 -19.767 23.141 1.00 32.07 97 ASP A C 1
ATOM 704 O O . ASP A 1 97 ? -11.892 -19.771 24.020 1.00 31.80 97 ASP A O 1
ATOM 709 N N . ALA A 1 98 ? -12.495 -19.995 21.865 1.00 28.27 98 ALA A N 1
ATOM 710 C CA . ALA A 1 98 ? -11.120 -20.134 21.429 1.00 28.12 98 ALA A CA 1
ATOM 711 C C . ALA A 1 98 ? -10.404 -18.784 21.685 1.00 27.29 98 ALA A C 1
ATOM 712 O O . ALA A 1 98 ? -9.271 -18.772 22.101 1.00 24.06 98 ALA A O 1
ATOM 714 N N . SER A 1 99 ? -11.090 -17.674 21.402 1.00 26.20 99 SER A N 1
ATOM 715 C CA . SER A 1 99 ? -10.625 -16.314 21.730 1.00 28.38 99 SER A CA 1
ATOM 716 C C . SER A 1 99 ? -9.990 -16.247 23.142 1.00 24.60 99 SER A C 1
ATOM 717 O O . SER A 1 99 ? -8.767 -16.000 23.286 1.00 21.90 99 SER A O 1
ATOM 720 N N . GLU A 1 100 ? -10.763 -16.562 24.172 1.00 24.56 100 GLU A N 1
ATOM 721 C CA . GLU A 1 100 ? -10.334 -16.392 25.536 1.00 24.56 100 GLU A CA 1
ATOM 722 C C . GLU A 1 100 ? -9.246 -17.340 25.933 1.00 23.57 100 GLU A C 1
ATOM 723 O O . GLU A 1 100 ? -8.387 -16.995 26.728 1.00 23.24 100 GLU A O 1
ATOM 729 N N . ARG A 1 101 ? -9.294 -18.568 25.430 1.00 21.59 101 ARG A N 1
ATOM 730 C CA . ARG A 1 101 ? -8.230 -19.518 25.708 1.00 21.50 101 ARG A CA 1
ATOM 731 C C . ARG A 1 101 ? -6.888 -19.061 25.176 1.00 18.21 101 ARG A C 1
ATOM 732 O O . ARG A 1 101 ? -5.889 -19.207 25.848 1.00 18.66 101 ARG A O 1
ATOM 740 N N . ILE A 1 102 ? -6.914 -18.472 23.990 1.00 17.02 102 ILE A N 1
ATOM 741 C CA . ILE A 1 102 ? -5.700 -17.906 23.400 1.00 18.41 102 ILE A CA 1
ATOM 742 C C . ILE A 1 102 ? -5.152 -16.752 24.250 1.00 17.23 102 ILE A C 1
ATOM 743 O O . ILE A 1 102 ? -4.000 -16.746 24.677 1.00 14.35 102 ILE A O 1
ATOM 748 N N . LEU A 1 103 ? -6.007 -15.802 24.542 1.00 18.91 103 LEU A N 1
ATOM 749 C CA . LEU A 1 103 ? -5.556 -14.734 25.444 1.00 17.69 103 LEU A CA 1
ATOM 750 C C . LEU A 1 103 ? -5.004 -15.247 26.744 1.00 16.75 103 LEU A C 1
ATOM 751 O O . LEU A 1 103 ? -3.948 -14.800 27.180 1.00 15.40 103 LEU A O 1
ATOM 756 N N . GLN A 1 104 ? -5.643 -16.246 27.356 1.00 17.28 104 GLN A N 1
ATOM 757 C CA . GLN A 1 104 ? -5.100 -16.783 28.594 1.00 16.48 104 GLN A CA 1
ATOM 758 C C . GLN A 1 104 ? -3.793 -17.470 28.389 1.00 15.21 104 GLN A C 1
ATOM 759 O O . GLN A 1 104 ? -2.909 -17.343 29.225 1.00 15.84 104 GLN A O 1
ATOM 765 N N . ALA A 1 105 ? -3.660 -18.250 27.323 1.00 16.04 105 ALA A N 1
ATOM 766 C CA . ALA A 1 105 ? -2.355 -18.883 27.036 1.00 14.68 105 ALA A CA 1
ATOM 767 C C . ALA A 1 105 ? -1.262 -17.829 26.857 1.00 13.18 105 ALA A C 1
ATOM 768 O O . ALA A 1 105 ? -0.156 -18.042 27.232 1.00 13.87 105 ALA A O 1
ATOM 770 N N . VAL A 1 106 ? -1.600 -16.686 26.312 1.00 14.24 106 VAL A N 1
ATOM 771 C CA . VAL A 1 106 ? -0.612 -15.598 26.132 1.00 13.52 106 VAL A CA 1
ATOM 772 C C . VAL A 1 106 ? -0.179 -15.073 27.487 1.00 12.96 106 VAL A C 1
ATOM 773 O O . VAL A 1 106 ? 0.997 -14.993 27.794 1.00 12.29 106 VAL A O 1
ATOM 777 N N . ARG A 1 107 ? -1.151 -14.860 28.379 1.00 14.60 107 ARG A N 1
ATOM 778 C CA . ARG A 1 107 ? -0.890 -14.378 29.711 1.00 13.75 107 ARG A CA 1
ATOM 779 C C . ARG A 1 107 ? 0.025 -15.377 30.396 1.00 14.71 107 ARG A C 1
ATOM 780 O O . ARG A 1 107 ? 1.041 -15.041 31.018 1.00 13.98 107 ARG A O 1
ATOM 788 N N . ASP A 1 108 ? -0.318 -16.641 30.274 1.00 17.26 108 ASP A N 1
ATOM 789 C CA . ASP A 1 108 ? 0.505 -17.660 30.948 1.00 16.70 108 ASP A CA 1
ATOM 790 C C . ASP A 1 108 ? 1.938 -17.669 30.439 1.00 17.17 108 ASP A C 1
ATOM 791 O O . ASP A 1 108 ? 2.905 -17.738 31.218 1.00 17.37 108 ASP A O 1
ATOM 796 N N . MET A 1 109 ? 2.074 -17.583 29.125 1.00 17.04 109 MET A N 1
ATOM 797 C CA . MET A 1 109 ? 3.390 -17.516 28.478 1.00 16.11 109 MET A CA 1
ATOM 798 C C . MET A 1 109 ? 4.152 -16.280 28.918 1.00 15.79 109 MET A C 1
ATOM 799 O O . MET A 1 109 ? 5.366 -16.361 29.238 1.00 16.66 109 MET A O 1
ATOM 804 N N . LEU A 1 110 ? 3.487 -15.131 28.976 1.00 16.63 110 LEU A N 1
ATOM 805 C CA . LEU A 1 110 ? 4.203 -13.931 29.397 1.00 17.91 110 LEU A CA 1
ATOM 806 C C . LEU A 1 110 ? 4.688 -14.039 30.822 1.00 18.81 110 LEU A C 1
ATOM 807 O O . LEU A 1 110 ? 5.755 -13.518 31.174 1.00 19.60 110 LEU A O 1
ATOM 812 N N . ASN A 1 111 ? 3.890 -14.693 31.642 1.00 18.99 111 ASN A N 1
ATOM 813 C CA . ASN A 1 111 ? 4.173 -14.841 33.034 1.00 20.27 111 ASN A CA 1
ATOM 814 C C . ASN A 1 111 ? 5.282 -15.874 33.205 1.00 24.05 111 ASN A C 1
ATOM 815 O O . ASN A 1 111 ? 6.142 -15.689 34.035 1.00 23.80 111 ASN A O 1
ATOM 820 N N . ASN A 1 112 ? 5.274 -16.922 32.396 1.00 22.04 112 ASN A N 1
ATOM 821 C CA . ASN A 1 112 ? 6.267 -18.006 32.552 1.00 24.59 112 ASN A CA 1
ATOM 822 C C . ASN A 1 112 ? 7.577 -17.692 31.876 1.00 23.39 112 ASN A C 1
ATOM 823 O O . ASN A 1 112 ? 8.619 -18.095 32.351 1.00 24.62 112 ASN A O 1
ATOM 828 N N . LYS A 1 113 ? 7.521 -16.974 30.775 1.00 21.99 113 LYS A N 1
ATOM 829 C CA . LYS A 1 113 ? 8.691 -16.852 29.913 1.00 22.86 113 LYS A CA 1
ATOM 830 C C . LYS A 1 113 ? 9.273 -15.485 29.918 1.00 24.17 113 LYS A C 1
ATOM 831 O O . LYS A 1 113 ? 10.311 -15.256 29.351 1.00 25.27 113 LYS A O 1
ATOM 837 N N . SER A 1 114 ? 8.600 -14.524 30.499 1.00 24.32 114 SER A N 1
ATOM 838 C CA . SER A 1 114 ? 9.252 -13.243 30.507 1.00 26.07 114 SER A CA 1
ATOM 839 C C . SER A 1 114 ? 9.501 -12.723 31.878 1.00 25.45 114 SER A C 1
ATOM 840 O O . SER A 1 114 ? 8.830 -13.083 32.861 1.00 21.94 114 SER A O 1
ATOM 843 N N . THR A 1 115 ? 10.402 -11.758 31.877 1.00 25.47 115 THR A N 1
ATOM 844 C CA . THR A 1 115 ? 10.785 -11.043 33.050 1.00 26.73 115 THR A CA 1
ATOM 845 C C . THR A 1 115 ? 10.106 -9.667 33.175 1.00 26.86 115 THR A C 1
ATOM 846 O O . THR A 1 115 ? 10.324 -8.932 34.146 1.00 27.21 115 THR A O 1
ATOM 850 N N . PHE A 1 116 ? 9.241 -9.347 32.221 1.00 21.39 116 PHE A N 1
ATOM 851 C CA . PHE A 1 116 ? 8.628 -8.062 32.190 1.00 19.19 116 PHE A CA 1
ATOM 852 C C . PHE A 1 116 ? 7.494 -7.993 33.192 1.00 18.62 116 PHE A C 1
ATOM 853 O O . PHE A 1 116 ? 7.024 -9.039 33.679 1.00 19.86 116 PHE A O 1
ATOM 861 N N . ASN A 1 117 ? 7.089 -6.772 33.514 1.00 16.63 117 ASN A N 1
ATOM 862 C CA . ASN A 1 117 ? 5.964 -6.578 34.389 1.00 16.73 117 ASN A CA 1
ATOM 863 C C . ASN A 1 117 ? 4.618 -6.800 33.694 1.00 18.68 117 ASN A C 1
ATOM 864 O O . ASN A 1 117 ? 4.138 -5.972 32.907 1.00 17.31 117 ASN A O 1
ATOM 869 N N . VAL A 1 118 ? 3.982 -7.917 34.006 1.00 18.08 118 VAL A N 1
ATOM 870 C CA . VAL A 1 118 ? 2.692 -8.275 33.458 1.00 19.09 118 VAL A CA 1
ATOM 871 C C . VAL A 1 118 ? 1.625 -7.829 34.469 1.00 19.52 118 VAL A C 1
ATOM 872 O O . VAL A 1 118 ? 1.534 -8.376 35.596 1.00 20.12 118 VAL A O 1
ATOM 876 N N . GLN A 1 119 ? 0.845 -6.833 34.092 1.00 16.09 119 GLN A N 1
ATOM 877 C CA . GLN A 1 119 ? -0.294 -6.401 34.903 1.00 17.50 119 GLN A CA 1
ATOM 878 C C . GLN A 1 119 ? -1.550 -7.243 34.625 1.00 15.83 119 GLN A C 1
ATOM 879 O O . GLN A 1 119 ? -1.687 -7.864 33.575 1.00 14.83 119 GLN A O 1
ATOM 885 N N . PRO A 1 120 ? -2.520 -7.211 35.546 1.00 15.70 120 PRO A N 1
ATOM 886 C CA . PRO A 1 120 ? -3.711 -7.979 35.295 1.00 16.79 120 PRO A CA 1
ATOM 887 C C . PRO A 1 120 ? -4.424 -7.698 33.968 1.00 17.69 120 PRO A C 1
ATOM 888 O O . PRO A 1 120 ? -5.049 -8.609 33.432 1.00 18.57 120 PRO A O 1
ATOM 892 N N . ASP A 1 121 ? -4.373 -6.444 33.476 1.00 16.10 121 ASP A N 1
ATOM 893 C CA . ASP A 1 121 ? -5.083 -6.046 32.257 1.00 17.36 121 ASP A CA 1
ATOM 894 C C . ASP A 1 121 ? -4.148 -6.008 31.016 1.00 15.57 121 ASP A C 1
ATOM 895 O O . ASP A 1 121 ? -4.451 -5.414 29.982 1.00 16.65 121 ASP A O 1
ATOM 900 N N . ALA A 1 122 ? -2.999 -6.643 31.157 1.00 14.90 122 ALA A N 1
ATOM 901 C CA . ALA A 1 122 ? -1.960 -6.649 30.099 1.00 13.33 122 ALA A CA 1
ATOM 902 C C . ALA A 1 122 ? -2.447 -7.232 28.728 1.00 12.60 122 ALA A C 1
ATOM 903 O O . ALA A 1 122 ? -2.056 -6.741 27.709 1.00 11.83 122 ALA A O 1
ATOM 905 N N . VAL A 1 123 ? -3.269 -8.274 28.712 1.00 11.89 123 VAL A N 1
ATOM 906 C CA . VAL A 1 123 ? -3.571 -8.969 27.521 1.00 12.03 123 VAL A CA 1
ATOM 907 C C . VAL A 1 123 ? -5.058 -8.886 27.274 1.00 13.46 123 VAL A C 1
ATOM 908 O O . VAL A 1 123 ? -5.847 -9.274 28.130 1.00 14.13 123 VAL A O 1
ATOM 912 N N . SER A 1 124 ? -5.450 -8.343 26.164 1.00 13.81 124 SER A N 1
ATOM 913 C CA . SER A 1 124 ? -6.859 -8.140 25.911 1.00 14.90 124 SER A CA 1
ATOM 914 C C . SER A 1 124 ? -7.126 -8.037 24.479 1.00 15.89 124 SER A C 1
ATOM 915 O O . SER A 1 124 ? -6.238 -7.857 23.701 1.00 14.64 124 SER A O 1
ATOM 918 N N . ILE A 1 125 ? -8.403 -8.087 24.123 1.00 16.77 125 ILE A N 1
ATOM 919 C CA . ILE A 1 125 ? -8.841 -7.710 22.812 1.00 19.03 125 ILE A CA 1
ATOM 920 C C . ILE A 1 125 ? -9.029 -6.207 22.789 1.00 20.04 125 ILE A C 1
ATOM 921 O O . ILE A 1 125 ? -9.612 -5.697 23.675 1.00 20.72 125 ILE A O 1
ATOM 926 N N . ILE A 1 126 ? -8.527 -5.523 21.789 1.00 21.33 126 ILE A N 1
ATOM 927 C CA . ILE A 1 126 ? -8.691 -4.066 21.799 1.00 26.40 126 ILE A CA 1
ATOM 928 C C . ILE A 1 126 ? -9.993 -3.749 20.987 1.00 29.68 126 ILE A C 1
ATOM 929 O O . ILE A 1 126 ? -9.945 -3.675 19.771 1.00 31.75 126 ILE A O 1
ATOM 934 N N . ASP A 1 127 ? -11.151 -3.631 21.652 1.00 31.52 127 ASP A N 1
ATOM 935 C CA . ASP A 1 127 ? -12.369 -3.233 20.878 1.00 35.35 127 ASP A CA 1
ATOM 936 C C . ASP A 1 127 ? -12.210 -1.878 20.114 1.00 28.93 127 ASP A C 1
ATOM 937 O O . ASP A 1 127 ? -11.521 -0.989 20.535 1.00 23.34 127 ASP A O 1
ATOM 942 N N . GLY A 1 128 ? -12.857 -1.766 18.954 1.00 29.14 128 GLY A N 1
ATOM 943 C CA . GLY A 1 128 ? -13.668 -0.602 18.670 1.00 24.24 128 GLY A CA 1
ATOM 944 C C . GLY A 1 128 ? -13.323 0.687 19.367 1.00 23.59 128 GLY A C 1
ATOM 945 O O . GLY A 1 128 ? -12.382 1.377 18.907 1.00 21.56 128 GLY A O 1
ATOM 946 N N . THR A 1 129 ? -14.062 1.063 20.430 1.00 20.62 129 THR A N 1
ATOM 947 C CA . THR A 1 129 ? -13.843 2.371 20.988 1.00 20.72 129 THR A CA 1
ATOM 948 C C . THR A 1 129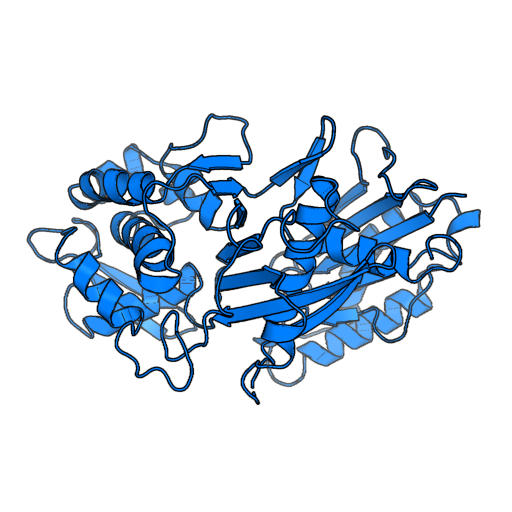 ? -12.474 2.456 21.671 1.00 19.07 129 THR A C 1
ATOM 949 O O . THR A 1 129 ? -11.872 3.497 21.622 1.00 19.86 129 THR A O 1
ATOM 953 N N . GLN A 1 130 ? -12.018 1.386 22.294 1.00 19.53 130 GLN A N 1
ATOM 954 C CA . GLN A 1 130 ? -10.632 1.314 22.814 1.00 22.33 130 GLN A CA 1
ATOM 955 C C . GLN A 1 130 ? -9.562 1.608 21.797 1.00 20.04 130 GLN A C 1
ATOM 956 O O . GLN A 1 130 ? -8.668 2.393 22.070 1.00 18.12 130 GLN A O 1
ATOM 962 N N . GLU A 1 131 ? -9.639 0.974 20.628 1.00 19.93 131 GLU A N 1
ATOM 963 C CA . GLU A 1 131 ? -8.776 1.313 19.516 1.00 21.96 131 GLU A CA 1
ATOM 964 C C . GLU A 1 131 ? -8.773 2.784 19.101 1.00 19.23 131 GLU A C 1
ATOM 965 O O . GLU A 1 131 ? -7.727 3.387 18.940 1.00 15.75 131 GLU A O 1
ATOM 971 N N . GLY A 1 132 ? -9.960 3.318 18.947 1.00 16.08 132 GLY A N 1
ATOM 972 C CA . GLY A 1 132 ? -10.131 4.730 18.623 1.00 16.39 132 GLY A CA 1
ATOM 973 C C . GLY A 1 132 ? -9.453 5.598 19.688 1.00 15.94 132 GLY A C 1
ATOM 974 O O . GLY A 1 132 ? -8.726 6.498 19.340 1.00 14.22 132 GLY A O 1
ATOM 975 N N . SER A 1 133 ? -9.662 5.283 20.962 1.00 14.53 133 SER A N 1
ATOM 976 C CA . SER A 1 133 ? -9.073 6.096 22.030 1.00 14.71 133 SER A CA 1
ATOM 977 C C . SER A 1 133 ? -7.539 5.933 22.112 1.00 12.76 133 SER A C 1
ATOM 978 O O . SER A 1 133 ? -6.862 6.923 22.206 1.00 12.84 133 SER A O 1
ATOM 981 N N . TYR A 1 134 ? -7.044 4.727 21.957 1.00 10.54 134 TYR A N 1
ATOM 982 C CA . TYR A 1 134 ? -5.561 4.566 21.827 1.00 11.23 134 TYR A CA 1
ATOM 983 C C . TYR A 1 134 ? -5.004 5.287 20.611 1.00 10.07 134 TYR A C 1
ATOM 984 O O . TYR A 1 134 ? -3.930 5.873 20.682 1.00 10.95 134 TYR A O 1
ATOM 993 N N . LEU A 1 135 ? -5.676 5.246 19.465 1.00 8.72 135 LEU A N 1
ATOM 994 C CA . LEU A 1 135 ? -5.189 5.962 18.308 1.00 8.87 135 LEU A CA 1
ATOM 995 C C . LEU A 1 135 ? -5.135 7.451 18.589 1.00 8.87 135 LEU A C 1
ATOM 996 O O . LEU A 1 135 ? -4.184 8.125 18.176 1.00 7.77 135 LEU A O 1
ATOM 1001 N N . TRP A 1 136 ? -6.187 7.949 19.259 1.00 8.46 136 TRP A N 1
ATOM 1002 C CA . TRP A 1 136 ? -6.212 9.365 19.686 1.00 8.61 136 TRP A CA 1
ATOM 1003 C C . TRP A 1 136 ? -4.967 9.725 20.501 1.00 8.23 136 TRP A C 1
ATOM 1004 O O . TRP A 1 136 ? -4.330 10.775 20.253 1.00 10.21 136 TRP A O 1
ATOM 1015 N N . VAL A 1 137 ? -4.571 8.848 21.409 1.00 8.34 137 VAL A N 1
ATOM 1016 C CA . VAL A 1 137 ? -3.366 9.019 22.204 1.00 8.09 137 VAL A CA 1
ATOM 1017 C C . VAL A 1 137 ? -2.125 8.928 21.320 1.00 8.65 137 VAL A C 1
ATOM 1018 O O . VAL A 1 137 ? -1.229 9.731 21.473 1.00 9.63 137 VAL A O 1
ATOM 1022 N N . THR A 1 138 ? -2.029 7.946 20.422 1.00 7.69 138 THR A N 1
ATOM 1023 C CA . THR A 1 138 ? -0.873 7.891 19.542 1.00 8.02 138 THR A CA 1
ATOM 1024 C C . THR A 1 138 ? -0.646 9.201 18.824 1.00 7.84 138 THR A C 1
ATOM 1025 O O . THR A 1 138 ? 0.442 9.784 18.865 1.00 7.63 138 THR A O 1
ATOM 1029 N N . ILE A 1 139 ? -1.663 9.675 18.132 1.00 7.99 139 ILE A N 1
ATOM 1030 C CA . ILE A 1 139 ? -1.580 10.830 17.344 1.00 9.22 139 ILE A CA 1
ATOM 1031 C C . ILE A 1 139 ? -1.278 12.120 18.143 1.00 9.80 139 ILE A C 1
ATOM 1032 O O . ILE A 1 139 ? -0.396 12.902 17.735 1.00 11.75 139 ILE A O 1
ATOM 1037 N N . ASN A 1 140 ? -1.981 12.329 19.240 1.00 10.13 140 ASN A N 1
ATOM 1038 C CA . ASN A 1 140 ? -1.748 13.510 20.053 1.00 10.65 140 ASN A CA 1
ATOM 1039 C C . ASN A 1 140 ? -0.462 13.453 20.826 1.00 11.85 140 ASN A C 1
ATOM 1040 O O . ASN A 1 140 ? 0.176 14.478 20.993 1.00 12.39 140 ASN A O 1
ATOM 1045 N N . TYR A 1 141 ? -0.028 12.254 21.160 1.00 11.44 141 TYR A N 1
ATOM 1046 C CA . TYR A 1 141 ? 1.336 12.050 21.661 1.00 11.16 141 TYR A CA 1
ATOM 1047 C C . TYR A 1 141 ? 2.364 12.543 20.627 1.00 10.49 141 TYR A C 1
ATOM 1048 O O . TYR A 1 141 ? 3.313 13.296 20.948 1.00 10.37 141 TYR A O 1
ATOM 1057 N N . VAL A 1 142 ? 2.272 12.031 19.411 1.00 9.70 142 VAL A N 1
ATOM 1058 C CA . VAL A 1 142 ? 3.263 12.284 18.392 1.00 11.30 142 VAL A CA 1
ATOM 1059 C C . VAL A 1 142 ? 3.295 13.788 18.118 1.00 12.23 142 VAL A C 1
ATOM 1060 O O . VAL A 1 142 ? 4.323 14.357 17.927 1.00 11.23 142 VAL A O 1
ATOM 1064 N N . LEU A 1 143 ? 2.135 14.413 18.173 1.00 12.32 143 LEU A N 1
ATOM 1065 C CA . LEU A 1 143 ? 2.089 15.803 17.810 1.00 12.61 143 LEU A CA 1
ATOM 1066 C C . LEU A 1 143 ? 2.377 16.716 18.988 1.00 13.61 143 LEU A C 1
ATOM 1067 O O . LEU A 1 143 ? 2.293 17.954 18.826 1.00 15.29 143 LEU A O 1
ATOM 1072 N N . GLY A 1 144 ? 2.641 16.149 20.157 1.00 13.07 144 GLY A N 1
ATOM 1073 C CA . GLY A 1 144 ? 3.004 16.970 21.347 1.00 15.08 144 GLY A CA 1
ATOM 1074 C C . GLY A 1 144 ? 1.824 17.709 22.007 1.00 15.04 144 GLY A C 1
ATOM 1075 O O . GLY A 1 144 ? 2.000 18.764 22.581 1.00 13.73 144 GLY A O 1
ATOM 1076 N N . ASN A 1 145 ? 0.597 17.194 21.866 1.00 16.81 145 ASN A N 1
ATOM 1077 C CA . ASN A 1 145 ? -0.564 17.842 22.431 1.00 15.67 145 ASN A CA 1
ATOM 1078 C C . ASN A 1 145 ? -0.991 17.332 23.787 1.00 15.68 145 ASN A C 1
ATOM 1079 O O . ASN A 1 145 ? -1.926 17.890 24.351 1.00 16.61 145 ASN A O 1
ATOM 1084 N N . LEU A 1 146 ? -0.421 16.263 24.305 1.00 14.90 146 LEU A N 1
ATOM 1085 C CA . LEU A 1 146 ? -0.829 15.711 25.565 1.00 16.53 146 LEU A CA 1
ATOM 1086 C C . LEU A 1 146 ? -0.477 16.702 26.658 1.00 18.86 146 LEU A C 1
ATOM 1087 O O . LEU A 1 146 ? 0.651 17.202 26.715 1.00 21.27 146 LEU A O 1
ATOM 1092 N N . GLY A 1 147 ? -1.455 16.913 27.511 1.00 19.61 147 GLY A N 1
ATOM 1093 C CA . GLY A 1 147 ? -1.385 17.949 28.551 1.00 22.42 147 GLY A CA 1
ATOM 1094 C C . GLY A 1 147 ? -1.910 19.304 28.086 1.00 27.00 147 GLY A C 1
ATOM 1095 O O . GLY A 1 147 ? -1.974 20.234 28.896 1.00 29.50 147 GLY A O 1
ATOM 1096 N N . LYS A 1 148 ? -2.243 19.466 26.803 1.00 25.42 148 LYS A N 1
ATOM 1097 C CA . LYS A 1 148 ? -2.831 20.710 26.332 1.00 25.29 148 LYS A CA 1
ATOM 1098 C C . LYS A 1 148 ? -4.332 20.684 26.527 1.00 26.84 148 LYS A C 1
ATOM 1099 O O . LYS A 1 148 ? -4.910 19.664 26.813 1.00 21.98 148 LYS A O 1
ATOM 1105 N N . ARG A 1 149 ? -4.945 21.862 26.477 1.00 28.95 149 ARG A N 1
ATOM 1106 C CA . ARG A 1 149 ? -6.382 21.961 26.662 1.00 29.41 149 ARG A CA 1
ATOM 1107 C C . ARG A 1 149 ? -7.045 21.169 25.502 1.00 22.92 149 ARG A C 1
ATOM 1108 O O . ARG A 1 149 ? -6.549 21.238 24.403 1.00 24.87 149 ARG A O 1
ATOM 1116 N N . PHE A 1 150 ? -8.139 20.451 25.767 1.00 22.81 150 PHE A N 1
ATOM 1117 C CA . PHE A 1 150 ? -8.838 19.638 24.745 1.00 19.43 150 PHE A CA 1
ATOM 1118 C C . PHE A 1 150 ? -8.947 20.300 23.369 1.00 19.45 150 PHE A C 1
ATOM 1119 O O . PHE A 1 150 ? -8.874 19.627 22.301 1.00 19.29 150 PHE A O 1
ATOM 1127 N N . THR A 1 151 ? -9.009 21.624 23.339 1.00 20.49 151 THR A N 1
ATOM 1128 C CA . THR A 1 151 ? -9.251 22.419 22.116 1.00 21.36 151 THR A CA 1
ATOM 1129 C C . THR A 1 151 ? -8.053 22.479 21.212 1.00 21.64 151 THR A C 1
ATOM 1130 O O . THR A 1 151 ? -8.162 22.846 20.036 1.00 19.37 151 THR A O 1
ATOM 1134 N N . ASN A 1 152 ? -6.895 22.057 21.725 1.00 21.32 152 ASN A N 1
ATOM 1135 C CA . ASN A 1 152 ? -5.678 22.030 20.906 1.00 23.22 152 ASN A CA 1
ATOM 1136 C C . ASN A 1 152 ? -5.244 20.615 20.485 1.00 22.95 152 ASN A C 1
ATOM 1137 O O . ASN A 1 152 ? -4.102 20.407 20.055 1.00 25.90 152 ASN A O 1
ATOM 1142 N N . THR A 1 153 ? -6.108 19.659 20.734 1.00 18.38 153 THR A N 1
ATOM 1143 C CA . THR A 1 153 ? -5.835 18.239 20.379 1.00 15.52 153 THR A CA 1
ATOM 1144 C C . THR A 1 153 ? -6.460 17.965 19.048 1.00 16.93 153 THR A C 1
ATOM 1145 O O . THR A 1 153 ? -7.272 18.707 18.615 1.00 16.27 153 THR A O 1
ATOM 1149 N N . VAL A 1 154 ? -6.099 16.822 18.418 1.00 13.73 154 VAL A N 1
ATOM 1150 C CA . VAL A 1 154 ? -6.441 16.496 17.055 1.00 14.47 154 VAL A CA 1
ATOM 1151 C C . VAL A 1 154 ? -7.320 15.261 17.185 1.00 12.66 154 VAL A C 1
ATOM 1152 O O . VAL A 1 154 ? -7.004 14.335 17.898 1.00 11.97 154 VAL A O 1
ATOM 1156 N N . GLY A 1 155 ? -8.486 15.312 16.581 1.00 13.29 155 GLY A N 1
ATOM 1157 C CA . GLY A 1 155 ? -9.373 14.206 16.652 1.00 11.97 155 GLY A CA 1
ATOM 1158 C C . GLY A 1 155 ? -8.949 13.170 15.624 1.00 10.24 155 GLY A C 1
ATOM 1159 O O . GLY A 1 155 ? -8.216 13.469 14.698 1.00 10.04 155 GLY A O 1
ATOM 1160 N N . VAL A 1 156 ? -9.348 11.931 15.851 1.00 10.45 156 VAL A N 1
ATOM 1161 C CA . VAL A 1 156 ? -8.996 10.868 14.929 1.00 10.48 156 VAL A CA 1
ATOM 1162 C C . VAL A 1 156 ? -10.191 10.119 14.351 1.00 11.03 156 VAL A C 1
ATOM 1163 O O . VAL A 1 156 ? -11.211 9.921 15.057 1.00 11.42 156 VAL A O 1
ATOM 1167 N N . ILE A 1 157 ? -10.037 9.658 13.120 1.00 9.94 157 ILE A N 1
ATOM 1168 C CA . ILE A 1 157 ? -11.045 8.818 12.469 1.00 11.90 157 ILE A CA 1
ATOM 1169 C C . ILE A 1 157 ? -10.251 7.644 11.921 1.00 11.80 157 ILE A C 1
ATOM 1170 O O . ILE A 1 157 ? -9.116 7.811 11.487 1.00 13.68 157 ILE A O 1
ATOM 1175 N N . ASP A 1 158 ? -10.726 6.446 12.122 1.00 11.29 158 ASP A N 1
ATOM 1176 C CA . ASP A 1 158 ? -9.995 5.256 11.681 1.00 10.83 158 ASP A CA 1
ATOM 1177 C C . ASP A 1 158 ? -10.942 4.368 10.899 1.00 10.71 158 ASP A C 1
ATOM 1178 O O . ASP A 1 158 ? -11.947 3.923 11.461 1.00 10.91 158 ASP A O 1
ATOM 1183 N N . LEU A 1 159 ? -10.675 4.159 9.612 1.00 9.94 159 LEU A N 1
ATOM 1184 C CA . LEU A 1 159 ? -11.562 3.360 8.768 1.00 9.21 159 LEU A CA 1
ATOM 1185 C C . LEU A 1 159 ? -10.896 1.989 8.690 1.00 8.76 159 LEU A C 1
ATOM 1186 O O . LEU A 1 159 ? -9.926 1.764 7.983 1.00 8.69 159 LEU A O 1
ATOM 1191 N N . GLY A 1 160 ? -11.372 1.117 9.544 1.00 9.83 160 GLY A N 1
ATOM 1192 C CA . GLY A 1 160 ? -10.886 -0.233 9.614 1.00 10.61 160 GLY A CA 1
ATOM 1193 C C . GLY A 1 160 ? -11.621 -1.082 8.588 1.00 12.46 160 GLY A C 1
ATOM 1194 O O . GLY A 1 160 ? -12.300 -0.601 7.692 1.00 11.78 160 GLY A O 1
ATOM 1195 N N . GLY A 1 161 ? -11.422 -2.388 8.681 1.00 14.56 161 GLY A N 1
ATOM 1196 C CA . GLY A 1 161 ? -12.131 -3.316 7.719 1.00 15.47 161 GLY A CA 1
ATOM 1197 C C . GLY A 1 161 ? -13.608 -3.463 8.029 1.00 14.11 161 GLY A C 1
ATOM 1198 O O . GLY A 1 161 ? -14.471 -3.410 7.130 1.00 16.48 161 GLY A O 1
ATOM 1199 N N . GLY A 1 162 ? -13.896 -3.716 9.294 1.00 12.64 162 GLY A N 1
ATOM 1200 C CA . GLY A 1 162 ? -15.244 -3.907 9.749 1.00 12.89 162 GLY A CA 1
ATOM 1201 C C . GLY A 1 162 ? -15.933 -2.701 10.304 1.00 12.34 162 GLY A C 1
ATOM 1202 O O . GLY A 1 162 ? -17.147 -2.559 10.159 1.00 13.00 162 GLY A O 1
ATOM 1203 N N . SER A 1 163 ? -15.162 -1.819 10.943 1.00 12.23 163 SER A N 1
ATOM 1204 C CA A SER A 1 163 ? -15.748 -0.675 11.642 0.50 11.90 163 SER A CA 1
ATOM 1205 C CA B SER A 1 163 ? -15.745 -0.670 11.641 0.50 11.62 163 SER A CA 1
ATOM 1206 C C . SER A 1 163 ? -15.000 0.595 11.328 1.00 11.43 163 SER A C 1
ATOM 1207 O O . SER A 1 163 ? -13.844 0.557 10.936 1.00 11.31 163 SER A O 1
ATOM 1212 N N . VAL A 1 164 ? -15.676 1.699 11.573 1.00 10.77 164 VAL A N 1
ATOM 1213 C CA . VAL A 1 164 ? -15.027 3.002 11.548 1.00 11.11 164 VAL A CA 1
ATOM 1214 C C . VAL A 1 164 ? -15.122 3.599 12.958 1.00 10.74 164 VAL A C 1
ATOM 1215 O O . VAL A 1 164 ? -16.155 3.507 13.590 1.00 11.13 164 VAL A O 1
ATOM 1219 N N . GLN A 1 165 ? -14.016 4.158 13.463 1.00 10.63 165 GLN A N 1
ATOM 1220 C CA . GLN A 1 165 ? -13.991 4.831 14.762 1.00 12.58 165 GLN A CA 1
ATOM 1221 C C . GLN A 1 165 ? -13.792 6.293 14.606 1.00 11.97 165 GLN A C 1
ATOM 1222 O O . GLN A 1 165 ? -13.098 6.753 13.698 1.00 13.18 165 GLN A O 1
ATOM 1228 N N . MET A 1 166 ? -14.448 7.030 15.483 1.00 11.70 166 MET A N 1
ATOM 1229 C CA . MET A 1 166 ? -14.267 8.456 15.616 1.00 13.77 166 MET A CA 1
ATOM 1230 C C . MET A 1 166 ? -13.943 8.692 17.096 1.00 13.79 166 MET A C 1
ATOM 1231 O O . MET A 1 166 ? -14.594 8.127 17.974 1.00 13.52 166 MET A O 1
ATOM 1236 N N . ALA A 1 167 ? -12.878 9.479 17.341 1.00 13.85 167 ALA A N 1
ATOM 1237 C CA . ALA A 1 167 ? -12.433 9.805 18.674 1.00 12.47 167 ALA A CA 1
ATOM 1238 C C . ALA A 1 167 ? -11.961 11.222 18.732 1.00 13.27 167 ALA A C 1
ATOM 1239 O O . ALA A 1 167 ? -11.170 11.684 17.907 1.00 15.52 167 ALA A O 1
ATOM 1241 N N . TYR A 1 168 ? -12.512 11.996 19.661 1.00 11.50 168 TYR A N 1
ATOM 1242 C CA . TYR A 1 168 ? -12.061 13.396 19.787 1.00 12.39 168 TYR A CA 1
ATOM 1243 C C . TYR A 1 168 ? -12.471 13.922 21.173 1.00 12.97 168 TYR A C 1
ATOM 1244 O O . TYR A 1 168 ? -13.370 13.427 21.789 1.00 13.06 168 TYR A O 1
ATOM 1253 N N . ALA A 1 169 ? -11.689 14.875 21.653 1.00 15.14 169 ALA A N 1
ATOM 1254 C CA . ALA A 1 169 ? -11.821 15.363 22.991 1.00 14.48 169 ALA A CA 1
ATOM 1255 C C . ALA A 1 169 ? -12.920 16.436 23.010 1.00 14.12 169 ALA A C 1
ATOM 1256 O O . ALA A 1 169 ? -13.048 17.277 22.097 1.00 15.72 169 ALA A O 1
ATOM 1258 N N . VAL A 1 170 ? -13.639 16.361 24.139 1.00 17.95 170 VAL A N 1
ATOM 1259 C CA . VAL A 1 170 ? -14.700 17.273 24.490 1.00 18.14 170 VAL A CA 1
ATOM 1260 C C . VAL A 1 170 ? -14.518 17.872 25.901 1.00 18.90 170 VAL A C 1
ATOM 1261 O O . VAL A 1 170 ? -13.799 17.360 26.793 1.00 17.34 170 VAL A O 1
ATOM 1265 N N . SER A 1 171 ? -15.337 18.900 26.084 1.00 22.96 171 SER A N 1
ATOM 1266 C CA A SER A 1 171 ? -15.619 19.509 27.394 0.50 22.89 171 SER A CA 1
ATOM 1267 C CA B SER A 1 171 ? -15.527 19.493 27.406 0.50 20.61 171 SER A CA 1
ATOM 1268 C C . SER A 1 171 ? -16.118 18.558 28.460 1.00 23.10 171 SER A C 1
ATOM 1269 O O . SER A 1 171 ? -16.826 17.555 28.167 1.00 23.51 171 SER A O 1
ATOM 1274 N N . LYS A 1 172 ? -15.856 18.923 29.733 1.00 22.70 172 LYS A N 1
ATOM 1275 C CA . LYS A 1 172 ? -16.466 18.201 30.854 1.00 25.03 172 LYS A CA 1
ATOM 1276 C C . LYS A 1 172 ? -17.952 18.434 30.871 1.00 26.47 172 LYS A C 1
ATOM 1277 O O . LYS A 1 172 ? -18.688 17.570 31.337 1.00 30.94 172 LYS A O 1
ATOM 1283 N N . LYS A 1 173 ? -18.364 19.593 30.380 1.00 25.43 173 LYS A N 1
ATOM 1284 C CA . LYS A 1 173 ? -19.755 19.872 30.182 1.00 31.20 173 LYS A CA 1
ATOM 1285 C C . LYS A 1 173 ? -20.354 18.747 29.295 1.00 30.72 173 LYS A C 1
ATOM 1286 O O . LYS A 1 173 ? -21.169 17.943 29.739 1.00 25.38 173 LYS A O 1
ATOM 1292 N N . THR A 1 174 ? -19.813 18.676 28.067 1.00 29.49 174 THR A N 1
ATOM 1293 C CA . THR A 1 174 ? -20.279 17.814 27.019 1.00 25.12 174 THR A CA 1
ATOM 1294 C C . THR A 1 174 ? -20.269 16.391 27.546 1.00 25.81 174 THR A C 1
ATOM 1295 O O . THR A 1 174 ? -21.223 15.673 27.370 1.00 22.87 174 THR A O 1
ATOM 1299 N N . ALA A 1 175 ? -19.200 15.989 28.224 1.00 23.12 175 ALA A N 1
ATOM 1300 C CA . ALA A 1 175 ? -19.129 14.625 28.774 1.00 25.27 175 ALA A CA 1
ATOM 1301 C C . ALA A 1 175 ? -20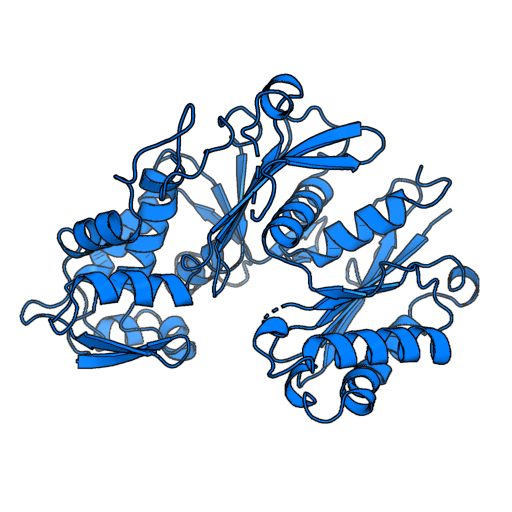.287 14.302 29.725 1.00 29.47 175 ALA A C 1
ATOM 1302 O O . ALA A 1 175 ? -20.817 13.145 29.743 1.00 24.06 175 ALA A O 1
ATOM 1304 N N . ARG A 1 176 ? -20.619 15.307 30.547 1.00 26.07 176 ARG A N 1
ATOM 1305 C CA . ARG A 1 176 ? -21.581 15.172 31.657 1.00 30.06 176 ARG A CA 1
ATOM 1306 C C . ARG A 1 176 ? -22.970 15.055 31.035 1.00 30.54 176 ARG A C 1
ATOM 1307 O O . ARG A 1 176 ? -23.721 14.183 31.455 1.00 34.36 176 ARG A O 1
ATOM 1309 N N . ASN A 1 177 ? -23.235 15.939 30.059 1.00 31.81 177 ASN A N 1
ATOM 1310 C CA A ASN A 1 177 ? -24.403 15.918 29.130 0.50 32.56 177 ASN A CA 1
ATOM 1311 C CA B ASN A 1 177 ? -24.479 15.853 29.270 0.50 32.26 177 ASN A CA 1
ATOM 1312 C C . ASN A 1 177 ? -24.578 14.633 28.320 1.00 34.77 177 ASN A C 1
ATOM 1313 O O . ASN A 1 177 ? -25.609 14.438 27.689 1.00 34.12 177 ASN A O 1
ATOM 1322 N N . ALA A 1 178 ? -23.540 13.798 28.238 1.00 33.58 178 ALA A N 1
ATOM 1323 C CA . ALA A 1 178 ? -23.559 12.706 27.280 1.00 32.21 178 ALA A CA 1
ATOM 1324 C C . ALA A 1 178 ? -24.681 11.688 27.528 1.00 34.04 178 ALA A C 1
ATOM 1325 O O . ALA A 1 178 ? -24.921 11.219 28.653 1.00 28.66 178 ALA A O 1
ATOM 1327 N N . PRO A 1 179 ? -25.386 11.344 26.449 1.00 34.74 179 PRO A N 1
ATOM 1328 C CA . PRO A 1 179 ? -26.377 10.318 26.469 1.00 35.73 179 PRO A CA 1
ATOM 1329 C C . PRO A 1 179 ? -25.957 9.028 27.149 1.00 35.26 179 PRO A C 1
ATOM 1330 O O . PRO A 1 179 ? -24.827 8.555 26.980 1.00 36.96 179 PRO A O 1
ATOM 1334 N N . LYS A 1 180 ? -26.884 8.445 27.899 1.00 38.54 180 LYS A N 1
ATOM 1335 C CA . LYS A 1 180 ? -26.687 7.136 28.511 1.00 36.82 180 LYS A CA 1
ATOM 1336 C C . LYS A 1 180 ? -27.068 6.036 27.507 1.00 36.71 180 LYS A C 1
ATOM 1337 O O . LYS A 1 180 ? -26.393 5.009 27.426 1.00 39.23 180 LYS A O 1
ATOM 1339 N N . GLU A 1 185 ? -23.725 -2.036 24.516 1.00 36.97 185 GLU A N 1
ATOM 1340 C CA . GLU A 1 185 ? -23.251 -0.879 23.757 1.00 39.38 185 GLU A CA 1
ATOM 1341 C C . GLU A 1 185 ? -22.090 -0.087 24.356 1.00 38.06 185 GLU A C 1
ATOM 1342 O O . GLU A 1 185 ? -22.018 0.096 25.575 1.00 37.15 185 GLU A O 1
ATOM 1348 N N . ASP A 1 186 ? -21.236 0.459 23.477 1.00 30.93 186 ASP A N 1
ATOM 1349 C CA . ASP A 1 186 ? -20.040 1.165 23.904 1.00 28.74 186 ASP A CA 1
ATOM 1350 C C . ASP A 1 186 ? -20.447 2.539 24.465 1.00 24.77 186 ASP A C 1
ATOM 1351 O O . ASP A 1 186 ? -21.096 3.283 23.786 1.00 21.29 186 ASP A O 1
ATOM 1356 N N . PRO A 1 187 ? -20.077 2.852 25.705 1.00 22.99 187 PRO A N 1
ATOM 1357 C CA . PRO A 1 187 ? -20.319 4.220 26.233 1.00 21.75 187 PRO A CA 1
ATOM 1358 C C . PRO A 1 187 ? -19.705 5.307 25.360 1.00 20.32 187 PRO A C 1
ATOM 1359 O O . PRO A 1 187 ? -18.694 5.071 24.676 1.00 19.02 187 PRO A O 1
ATOM 1363 N N . TYR A 1 188 ? -20.211 6.542 25.418 1.00 19.42 188 TYR A N 1
ATOM 1364 C CA . TYR A 1 188 ? -19.742 7.494 24.412 1.00 20.50 188 TYR A CA 1
ATOM 1365 C C . TYR A 1 188 ? -18.518 8.275 24.847 1.00 21.71 188 TYR A C 1
ATOM 1366 O O . TYR A 1 188 ? -17.926 9.047 24.040 1.00 16.49 188 TYR A O 1
ATOM 1375 N N . ILE A 1 189 ? -18.302 8.208 26.152 1.00 22.57 189 ILE A N 1
ATOM 1376 C CA . ILE A 1 189 ? -17.145 8.860 26.754 1.00 25.73 189 ILE A CA 1
ATOM 1377 C C . ILE A 1 189 ? -16.199 7.963 27.494 1.00 25.51 189 ILE A C 1
ATOM 1378 O O . ILE A 1 189 ? -16.578 7.054 28.273 1.00 23.88 189 ILE A O 1
ATOM 1383 N N . LYS A 1 190 ? -14.929 8.203 27.177 1.00 23.55 190 LYS A N 1
ATOM 1384 C CA . LYS A 1 190 ? -13.826 7.469 27.735 1.00 28.37 190 LYS A CA 1
ATOM 1385 C C . LYS A 1 190 ? -13.021 8.561 28.443 1.00 26.30 190 LYS A C 1
ATOM 1386 O O . LYS A 1 190 ? -12.745 9.618 27.874 1.00 27.80 190 LYS A O 1
ATOM 1389 N N . LYS A 1 191 ? -12.709 8.322 29.709 1.00 26.93 191 LYS A N 1
ATOM 1390 C CA . LYS A 1 191 ? -11.960 9.271 30.544 1.00 28.65 191 LYS A CA 1
ATOM 1391 C C . LYS A 1 191 ? -10.544 8.787 30.556 1.00 25.49 191 LYS A C 1
ATOM 1392 O O . LYS A 1 191 ? -10.295 7.576 30.769 1.00 27.04 191 LYS A O 1
ATOM 1398 N N . ILE A 1 192 ? -9.624 9.687 30.259 1.00 24.94 192 ILE A N 1
ATOM 1399 C CA . ILE A 1 192 ? -8.214 9.371 30.253 1.00 26.40 192 ILE A CA 1
ATOM 1400 C C . ILE A 1 192 ? -7.466 10.579 30.775 1.00 20.71 192 ILE A C 1
ATOM 1401 O O . ILE A 1 192 ? -7.718 11.710 30.395 1.00 22.52 192 ILE A O 1
ATOM 1406 N N . VAL A 1 193 ? -6.527 10.294 31.638 1.00 20.64 193 VAL A N 1
ATOM 1407 C CA . VAL A 1 193 ? -5.665 11.307 32.196 1.00 18.17 193 VAL A CA 1
ATOM 1408 C C . VAL A 1 193 ? -4.327 11.087 31.545 1.00 16.30 193 VAL A C 1
ATOM 1409 O O . VAL A 1 193 ? -3.789 9.986 31.627 1.00 13.38 193 VAL A O 1
ATOM 1413 N N . LEU A 1 194 ? -3.809 12.122 30.895 1.00 14.59 194 LEU A N 1
ATOM 1414 C CA . LEU A 1 194 ? -2.532 12.030 30.169 1.00 16.12 194 LEU A CA 1
ATOM 1415 C C . LEU A 1 194 ? -1.660 13.155 30.602 1.00 15.80 194 LEU A C 1
ATOM 1416 O O . LEU A 1 194 ? -2.068 14.321 30.500 1.00 16.13 194 LEU A O 1
ATOM 1421 N N . LYS A 1 195 ? -0.444 12.839 31.065 1.00 16.90 195 LYS A N 1
ATOM 1422 C CA . LYS A 1 195 ? 0.403 13.873 31.664 1.00 20.32 195 LYS A CA 1
ATOM 1423 C C . LYS A 1 195 ? -0.373 14.646 32.675 1.00 19.20 195 LYS A C 1
ATOM 1424 O O . LYS A 1 195 ? -0.283 15.878 32.730 1.00 19.32 195 LYS A O 1
ATOM 1430 N N . GLY A 1 196 ? -1.161 13.904 33.460 1.00 17.95 196 GLY A N 1
ATOM 1431 C CA . GLY A 1 196 ? -1.900 14.448 34.585 1.00 18.16 196 GLY A CA 1
ATOM 1432 C C . GLY A 1 196 ? -3.113 15.270 34.207 1.00 16.68 196 GLY A C 1
ATOM 1433 O O . GLY A 1 196 ? -3.858 15.666 35.085 1.00 16.67 196 GLY A O 1
ATOM 1434 N N . LYS A 1 197 ? -3.291 15.571 32.925 1.00 17.52 197 LYS A N 1
ATOM 1435 C CA . LYS A 1 197 ? -4.476 16.249 32.452 1.00 20.73 197 LYS A CA 1
ATOM 1436 C C . LYS A 1 197 ? -5.619 15.267 32.109 1.00 22.70 197 LYS A C 1
ATOM 1437 O O . LYS A 1 197 ? -5.444 14.359 31.299 1.00 20.03 197 LYS A O 1
ATOM 1443 N N . PRO A 1 198 ? -6.800 15.413 32.779 1.00 23.28 198 PRO A N 1
ATOM 1444 C CA . PRO A 1 198 ? -7.928 14.550 32.451 1.00 24.16 198 PRO A CA 1
ATOM 1445 C C . PRO A 1 198 ? -8.553 14.988 31.128 1.00 22.81 198 PRO A C 1
ATOM 1446 O O . PRO A 1 198 ? -8.673 16.188 30.840 1.00 19.13 198 PRO A O 1
ATOM 1450 N N . TYR A 1 199 ? -8.797 14.013 30.264 1.00 20.27 199 TYR A N 1
ATOM 1451 C CA . TYR A 1 199 ? -9.568 14.318 29.054 1.00 20.34 199 TYR A CA 1
ATOM 1452 C C . TYR A 1 199 ? -10.814 13.457 29.072 1.00 18.00 199 TYR A C 1
ATOM 1453 O O . TYR A 1 199 ? -10.846 12.333 29.598 1.00 21.05 199 TYR A O 1
ATOM 1462 N N . ASP A 1 200 ? -11.825 14.027 28.459 1.00 19.55 200 ASP A N 1
ATOM 1463 C CA . ASP A 1 200 ? -13.075 13.348 28.195 1.00 19.76 200 ASP A CA 1
ATOM 1464 C C . ASP A 1 200 ? -13.099 13.103 26.707 1.00 16.49 200 ASP A C 1
ATOM 1465 O O . ASP A 1 200 ? -13.187 14.031 25.909 1.00 16.18 200 ASP A O 1
ATOM 1470 N N . LEU A 1 201 ? -12.910 11.858 26.339 1.00 18.21 201 LEU A N 1
ATOM 1471 C CA . LEU A 1 201 ? -12.852 11.602 24.917 1.00 16.92 201 LEU A CA 1
ATOM 1472 C C . LEU A 1 201 ? -14.201 11.086 24.417 1.00 13.11 201 LEU A C 1
ATOM 1473 O O . LEU A 1 201 ? -14.647 10.050 24.912 1.00 15.85 201 LEU A O 1
ATOM 1478 N N . TYR A 1 202 ? -14.781 11.768 23.435 1.00 13.55 202 TYR A N 1
ATOM 1479 C CA . TYR A 1 202 ? -15.929 11.241 22.718 1.00 13.40 202 TYR A CA 1
ATOM 1480 C C . TYR A 1 202 ? -15.354 10.109 21.855 1.00 13.66 202 TYR A C 1
ATOM 1481 O O . TYR A 1 202 ? -14.360 10.338 21.178 1.00 15.00 202 TYR A O 1
ATOM 1490 N N . VAL A 1 203 ? -15.944 8.958 21.942 1.00 14.95 203 VAL A N 1
ATOM 1491 C CA . VAL A 1 203 ? -15.535 7.768 21.218 1.00 16.49 203 VAL A CA 1
ATOM 1492 C C . VAL A 1 203 ? -16.794 7.035 20.697 1.00 18.77 203 VAL A C 1
ATOM 1493 O O . VAL A 1 203 ? -17.778 6.817 21.435 1.00 17.99 203 VAL A O 1
ATOM 1497 N N . HIS A 1 204 ? -16.722 6.599 19.435 1.00 16.56 204 HIS A N 1
ATOM 1498 C CA . HIS A 1 204 ? -17.731 5.718 18.883 1.00 14.54 204 HIS A CA 1
ATOM 1499 C C . HIS A 1 204 ? -17.108 4.837 17.828 1.00 13.57 204 HIS A C 1
ATOM 1500 O O . HIS A 1 204 ? -16.292 5.327 17.057 1.00 13.16 204 HIS A O 1
ATOM 1507 N N . SER A 1 205 ? -17.466 3.557 17.851 1.00 12.86 205 SER A N 1
ATOM 1508 C CA . SER A 1 205 ? -17.141 2.630 16.753 1.00 11.75 205 SER A CA 1
ATOM 1509 C C . SER A 1 205 ? -18.427 2.219 16.057 1.00 12.13 205 SER A C 1
ATOM 1510 O O . SER A 1 205 ? -19.381 1.798 16.731 1.00 12.90 205 SER A O 1
ATOM 1513 N N . TYR A 1 206 ? -18.447 2.376 14.731 1.00 10.79 206 TYR A N 1
ATOM 1514 C CA . TYR A 1 206 ? -19.587 2.059 13.881 1.00 10.34 206 TYR A CA 1
ATOM 1515 C C . TYR A 1 206 ? -19.336 0.709 13.243 1.00 11.07 206 TYR A C 1
ATOM 1516 O O . TYR A 1 206 ? -18.632 0.565 12.244 1.00 12.40 206 TYR A O 1
ATOM 1525 N N . LEU A 1 207 ? -19.968 -0.316 13.813 1.00 12.59 207 LEU A N 1
ATOM 1526 C CA . LEU A 1 207 ? -19.845 -1.636 13.217 1.00 13.88 207 LEU A CA 1
ATOM 1527 C C . LEU A 1 207 ? -20.590 -1.600 11.881 1.00 12.09 207 LEU A C 1
ATOM 1528 O O . LEU A 1 207 ? -21.535 -0.841 11.702 1.00 15.51 207 LEU A O 1
ATOM 1533 N N . HIS A 1 208 ? -20.164 -2.432 10.987 1.00 13.00 208 HIS A N 1
ATOM 1534 C CA . HIS A 1 208 ? -20.673 -2.454 9.613 1.00 14.01 208 HIS A CA 1
ATOM 1535 C C . HIS A 1 208 ? -20.228 -1.358 8.687 1.00 12.18 208 HIS A C 1
ATOM 1536 O O . HIS A 1 208 ? -20.548 -1.425 7.531 1.00 11.89 208 HIS A O 1
ATOM 1543 N N . PHE A 1 209 ? -19.393 -0.427 9.140 1.00 12.01 209 PHE A N 1
ATOM 1544 C CA . PHE A 1 209 ? -19.097 0.726 8.318 1.00 11.04 209 PHE A CA 1
ATOM 1545 C C . PHE A 1 209 ? -17.628 0.915 8.159 1.00 11.62 209 PHE A C 1
ATOM 1546 O O . PHE A 1 209 ? -17.186 1.940 7.626 1.00 11.70 209 PHE A O 1
ATOM 1554 N N . GLY A 1 210 ? -16.883 -0.118 8.461 1.00 10.33 210 GLY A N 1
ATOM 1555 C CA . GLY A 1 210 ? -15.538 -0.227 7.952 1.00 9.96 210 GLY A CA 1
ATOM 1556 C C . GLY A 1 210 ? -15.451 -0.367 6.421 1.00 10.39 210 GLY A C 1
ATOM 1557 O O . GLY A 1 210 ? -16.436 -0.372 5.686 1.00 10.51 210 GLY A O 1
ATOM 1558 N N . ARG A 1 211 ? -14.248 -0.384 5.898 1.00 10.45 211 ARG A N 1
ATOM 1559 C CA . ARG A 1 211 ? -14.037 -0.395 4.450 1.00 11.09 211 ARG A CA 1
ATOM 1560 C C . ARG A 1 211 ? -14.628 -1.637 3.787 1.00 11.53 211 ARG A C 1
ATOM 1561 O O . ARG A 1 211 ? -15.315 -1.510 2.807 1.00 11.39 211 ARG A O 1
ATOM 1569 N N . GLU A 1 212 ? -14.436 -2.799 4.367 1.00 12.47 212 GLU A N 1
ATOM 1570 C CA . GLU A 1 212 ? -14.923 -4.009 3.756 1.00 14.41 212 GLU A CA 1
ATOM 1571 C C . GLU A 1 212 ? -16.427 -4.135 4.003 1.00 12.42 212 GLU A C 1
ATOM 1572 O O . GLU A 1 212 ? -17.216 -4.509 3.095 1.00 13.89 212 GLU A O 1
ATOM 1578 N N . ALA A 1 213 ? -16.815 -3.847 5.234 1.00 12.46 213 ALA A N 1
ATOM 1579 C CA . ALA A 1 213 ? -18.168 -4.055 5.681 1.00 10.35 213 ALA A CA 1
ATOM 1580 C C . ALA A 1 213 ? -19.072 -3.116 4.951 1.00 10.21 213 ALA A C 1
ATOM 1581 O O . ALA A 1 213 ? -20.250 -3.439 4.656 1.00 9.05 213 ALA A O 1
ATOM 1583 N N . SER A 1 214 ? -18.557 -1.891 4.676 1.00 9.10 214 SER A N 1
ATOM 1584 C CA . SER A 1 214 ? -19.431 -0.910 4.083 1.00 10.07 214 SER A CA 1
ATOM 1585 C C . SER A 1 214 ? -19.912 -1.346 2.696 1.00 8.78 214 SER A C 1
ATOM 1586 O O . SER A 1 214 ? -21.029 -1.062 2.286 1.00 8.62 214 SER A O 1
ATOM 1589 N N . ARG A 1 215 ? -19.080 -2.067 1.983 1.00 8.69 215 ARG A N 1
ATOM 1590 C CA . ARG A 1 215 ? -19.458 -2.536 0.639 1.00 9.56 215 ARG A CA 1
ATOM 1591 C C . ARG A 1 215 ? -20.678 -3.421 0.696 1.00 9.84 215 ARG A C 1
ATOM 1592 O O . ARG A 1 215 ? -21.541 -3.339 -0.169 1.00 11.09 215 ARG A O 1
ATOM 1600 N N . ALA A 1 216 ? -20.733 -4.282 1.681 1.00 10.04 216 ALA A N 1
ATOM 1601 C CA . ALA A 1 216 ? -21.915 -5.084 1.905 1.00 10.23 216 ALA A CA 1
ATOM 1602 C C . ALA A 1 216 ? -23.142 -4.244 2.251 1.00 11.46 216 ALA A C 1
ATOM 1603 O O . ALA A 1 216 ? -24.225 -4.474 1.733 1.00 11.28 216 ALA A O 1
ATOM 1605 N N . GLU A 1 217 ? -22.989 -3.230 3.094 1.00 10.63 217 GLU A N 1
ATOM 1606 C CA . GLU A 1 217 ? -24.121 -2.409 3.332 1.00 10.72 217 GLU A CA 1
ATOM 1607 C C . GLU A 1 217 ? -24.624 -1.733 2.101 1.00 10.23 217 GLU A C 1
ATOM 1608 O O . GLU A 1 217 ? -25.853 -1.584 1.925 1.00 10.21 217 GLU A O 1
ATOM 1614 N N . ILE A 1 218 ? -23.700 -1.269 1.281 1.00 9.83 218 ILE A N 1
ATOM 1615 C CA . ILE A 1 218 ? -24.028 -0.595 0.049 1.00 9.90 218 ILE A CA 1
ATOM 1616 C C . ILE A 1 218 ? -24.734 -1.497 -0.941 1.00 10.41 218 ILE A C 1
ATOM 1617 O O . ILE A 1 218 ? -25.771 -1.121 -1.477 1.00 9.90 218 ILE A O 1
ATOM 1622 N N . LEU A 1 219 ? -24.197 -2.712 -1.096 1.00 10.53 219 LEU A N 1
ATOM 1623 C CA . LEU A 1 219 ? -24.770 -3.678 -2.053 1.00 11.90 219 LEU A CA 1
ATOM 1624 C C . LEU A 1 219 ? -26.077 -4.222 -1.589 1.00 12.06 219 LEU A C 1
ATOM 1625 O O . LEU A 1 219 ? -26.891 -4.581 -2.435 1.00 12.53 219 LEU A O 1
ATOM 1630 N N . LYS A 1 220 ? -26.344 -4.217 -0.285 1.00 12.73 220 LYS A N 1
ATOM 1631 C CA . LYS A 1 220 ? -27.655 -4.620 0.189 1.00 14.89 220 LYS A CA 1
ATOM 1632 C C . LYS A 1 220 ? -28.750 -3.739 -0.277 1.00 14.10 220 LYS A C 1
ATOM 1633 O O . LYS A 1 220 ? -29.884 -4.195 -0.512 1.00 14.80 220 LYS A O 1
ATOM 1639 N N . VAL A 1 221 ? -28.439 -2.476 -0.508 1.00 13.40 221 VAL A N 1
ATOM 1640 C CA . VAL A 1 221 ? -29.456 -1.566 -0.930 1.00 12.97 221 VAL A CA 1
ATOM 1641 C C . VAL A 1 221 ? -30.109 -2.006 -2.220 1.00 12.86 221 VAL A C 1
ATOM 1642 O O . VAL A 1 221 ? -31.324 -1.796 -2.398 1.00 15.09 221 VAL A O 1
ATOM 1646 N N . THR A 1 222 ? -29.357 -2.644 -3.107 1.00 12.44 222 THR A N 1
ATOM 1647 C CA . THR A 1 222 ? -29.850 -2.975 -4.424 1.00 13.40 222 THR A CA 1
ATOM 1648 C C . THR A 1 222 ? -30.254 -4.442 -4.531 1.00 12.80 222 THR A C 1
ATOM 1649 O O . THR A 1 222 ? -30.676 -4.836 -5.585 1.00 12.98 222 THR A O 1
ATOM 1653 N N . HIS A 1 223 ? -30.152 -5.172 -3.421 1.00 13.54 223 HIS A N 1
ATOM 1654 C CA . HIS A 1 223 ? -30.594 -6.546 -3.265 1.00 15.72 223 HIS A CA 1
ATOM 1655 C C . HIS A 1 223 ? -30.149 -7.430 -4.403 1.00 14.33 223 HIS A C 1
ATOM 1656 O O . HIS A 1 223 ? -28.964 -7.662 -4.535 1.00 18.37 223 HIS A O 1
ATOM 1663 N N . GLY A 1 224 ? -31.036 -7.965 -5.227 1.00 16.03 224 GLY A N 1
ATOM 1664 C CA . GLY A 1 224 ? -30.542 -8.828 -6.384 1.00 15.51 224 GLY A CA 1
ATOM 1665 C C . GLY A 1 224 ? -30.166 -8.099 -7.684 1.00 17.07 224 GLY A C 1
ATOM 1666 O O . GLY A 1 224 ? -29.864 -8.726 -8.728 1.00 17.55 224 GLY A O 1
ATOM 1667 N N . SER A 1 225 ? -30.234 -6.775 -7.660 1.00 15.49 225 SER A N 1
ATOM 1668 C CA . SER A 1 225 ? -30.173 -5.963 -8.840 1.00 17.28 225 SER A CA 1
ATOM 1669 C C . SER A 1 225 ? -28.792 -5.404 -9.024 1.00 15.78 225 SER A C 1
ATOM 1670 O O . SER A 1 225 ? -27.968 -5.441 -8.132 1.00 14.64 225 SER A O 1
ATOM 1673 N N . ALA A 1 226 ? -28.581 -4.905 -10.212 1.00 16.76 226 ALA A N 1
ATOM 1674 C CA . ALA A 1 226 ? -27.304 -4.370 -10.539 1.00 16.77 226 ALA A CA 1
ATOM 1675 C C . ALA A 1 226 ? -27.170 -3.130 -9.655 1.00 15.61 226 ALA A C 1
ATOM 1676 O O . ALA A 1 226 ? -28.148 -2.466 -9.282 1.00 14.85 226 ALA A O 1
ATOM 1678 N N . SER A 1 227 ? -25.930 -2.801 -9.331 1.00 14.52 227 SER A N 1
ATOM 1679 C CA . SER A 1 227 ? -25.640 -1.574 -8.615 1.00 12.50 227 SER A CA 1
ATOM 1680 C C . SER A 1 227 ? -24.809 -0.561 -9.417 1.00 13.83 227 SER A C 1
ATOM 1681 O O . SER A 1 227 ? -23.724 -0.905 -9.908 1.00 13.08 227 SER A O 1
ATOM 1684 N N . PRO A 1 228 ? -25.244 0.706 -9.419 1.00 15.01 228 PRO A N 1
ATOM 1685 C CA . PRO A 1 228 ? -24.537 1.759 -10.035 1.00 15.05 228 PRO A CA 1
ATOM 1686 C C . PRO A 1 228 ? -23.242 2.146 -9.302 1.00 14.34 228 PRO A C 1
ATOM 1687 O O . PRO A 1 228 ? -22.510 2.990 -9.824 1.00 15.61 228 PRO A O 1
ATOM 1691 N N . CYS A 1 229 ? -22.996 1.540 -8.149 1.00 13.29 229 CYS A N 1
ATOM 1692 C CA . CYS A 1 229 ? -21.724 1.624 -7.408 1.00 13.18 229 CYS A CA 1
ATOM 1693 C C . CYS A 1 229 ? -20.644 0.707 -7.911 1.00 12.09 229 CYS A C 1
ATOM 1694 O O . CYS A 1 229 ? -19.525 0.706 -7.383 1.00 13.58 229 CYS A O 1
ATOM 1697 N N . ILE A 1 230 ? -20.983 -0.116 -8.883 1.00 11.90 230 ILE A N 1
ATOM 1698 C CA . ILE A 1 230 ? -20.033 -1.052 -9.386 1.00 12.00 230 ILE A CA 1
ATOM 1699 C C . ILE A 1 230 ? -19.545 -0.627 -10.768 1.00 11.38 230 ILE A C 1
ATOM 1700 O O . ILE A 1 230 ? -20.320 -0.264 -11.637 1.00 12.19 230 ILE A O 1
ATOM 1705 N N . LEU A 1 231 ? -18.244 -0.718 -10.993 1.00 13.08 231 LEU A N 1
ATOM 1706 C CA . LEU A 1 231 ? -17.720 -0.353 -12.338 1.00 14.17 231 LEU A CA 1
ATOM 1707 C C . LEU A 1 231 ? -18.212 -1.245 -13.510 1.00 15.04 231 LEU A C 1
ATOM 1708 O O . LEU A 1 231 ? -18.299 -2.426 -13.383 1.00 14.69 231 LEU A O 1
ATOM 1713 N N . ALA A 1 232 ? -18.373 -0.623 -14.673 1.00 18.36 232 ALA A N 1
ATOM 1714 C CA . ALA A 1 232 ? -18.553 -1.365 -15.946 1.00 21.17 232 ALA A CA 1
ATOM 1715 C C . ALA A 1 232 ? -17.491 -2.420 -16.067 1.00 21.99 232 ALA A C 1
ATOM 1716 O O . ALA A 1 232 ? -16.313 -2.185 -15.749 1.00 16.52 232 ALA A O 1
ATOM 1718 N N . GLY A 1 233 ? -17.912 -3.601 -16.512 1.00 25.03 233 GLY A N 1
ATOM 1719 C CA . GLY A 1 233 ? -17.003 -4.678 -16.768 1.00 24.84 233 GLY A CA 1
ATOM 1720 C C . GLY A 1 233 ? -16.763 -5.630 -15.648 1.00 24.89 233 GLY A C 1
ATOM 1721 O O . GLY A 1 233 ? -15.860 -6.437 -15.733 1.00 26.80 233 GLY A O 1
ATOM 1722 N N . PHE A 1 234 ? -17.562 -5.536 -14.577 1.00 23.86 234 PHE A N 1
ATOM 1723 C CA . PHE A 1 234 ? -17.544 -6.526 -13.498 1.00 20.67 234 PHE A CA 1
ATOM 1724 C C . PHE A 1 234 ? -19.001 -6.916 -13.300 1.00 22.27 234 PHE A C 1
ATOM 1725 O O . PHE A 1 234 ? -19.903 -6.033 -13.242 1.00 21.24 234 PHE A O 1
ATOM 1733 N N . ASP A 1 235 ? -19.207 -8.198 -13.149 1.00 19.85 235 ASP A N 1
ATOM 1734 C CA . ASP A 1 235 ? -20.487 -8.710 -12.910 1.00 21.93 235 ASP A CA 1
ATOM 1735 C C . ASP A 1 235 ? -20.184 -9.890 -12.057 1.00 22.56 235 ASP A C 1
ATOM 1736 O O . ASP A 1 235 ? -19.996 -10.980 -12.582 1.00 26.65 235 ASP A O 1
ATOM 1741 N N . GLY A 1 236 ? -20.038 -9.676 -10.757 1.00 21.68 236 GLY A N 1
ATOM 1742 C CA . GLY A 1 236 ? -19.627 -10.735 -9.868 1.00 21.20 236 GLY A CA 1
ATOM 1743 C C . GLY A 1 236 ? -20.315 -10.729 -8.548 1.00 21.27 236 GLY A C 1
ATOM 1744 O O . GLY A 1 236 ? -21.468 -10.310 -8.384 1.00 21.49 236 GLY A O 1
ATOM 1745 N N . ILE A 1 237 ? -19.609 -11.239 -7.560 1.00 22.13 237 ILE A N 1
ATOM 1746 C CA . ILE A 1 237 ? -20.182 -11.472 -6.260 1.00 21.00 237 ILE A CA 1
ATOM 1747 C C . ILE A 1 237 ? -19.181 -10.872 -5.262 1.00 21.30 237 ILE A C 1
ATOM 1748 O O . ILE A 1 237 ? -17.983 -11.076 -5.414 1.00 19.66 237 ILE A O 1
ATOM 1753 N N . TYR A 1 238 ? -19.706 -10.146 -4.266 1.00 17.35 238 TYR A N 1
ATOM 1754 C CA . TYR A 1 238 ? -18.918 -9.713 -3.139 1.00 16.10 238 TYR A CA 1
ATOM 1755 C C . TYR A 1 238 ? -19.273 -10.517 -1.930 1.00 14.72 238 TYR A C 1
ATOM 1756 O O . TYR A 1 238 ? -20.450 -10.627 -1.524 1.00 15.64 238 TYR A O 1
ATOM 1765 N N . THR A 1 239 ? -18.249 -11.027 -1.278 1.00 16.75 239 THR A N 1
ATOM 1766 C CA . THR A 1 239 ? -18.455 -11.832 -0.088 1.00 19.78 239 THR A CA 1
ATOM 1767 C C . THR A 1 239 ? -17.934 -11.137 1.130 1.00 19.89 239 THR A C 1
ATOM 1768 O O . THR A 1 239 ? -16.802 -10.744 1.187 1.00 20.65 239 THR A O 1
ATOM 1772 N N . TYR A 1 240 ? -18.827 -10.938 2.060 1.00 18.31 240 TYR A N 1
ATOM 1773 C CA . TYR A 1 240 ? -18.435 -10.374 3.314 1.00 21.31 240 TYR A CA 1
ATOM 1774 C C . TYR A 1 240 ? -19.083 -11.160 4.447 1.00 19.17 240 TYR A C 1
ATOM 1775 O O . TYR A 1 240 ? -20.303 -11.353 4.517 1.00 23.77 240 TYR A O 1
ATOM 1784 N N . SER A 1 241 ? -18.275 -11.562 5.412 1.00 22.10 241 SER A N 1
ATOM 1785 C CA . SER A 1 241 ? -18.801 -12.282 6.565 1.00 24.65 241 SER A CA 1
ATOM 1786 C C . SER A 1 241 ? -19.750 -13.448 6.147 1.00 22.90 241 SER A C 1
ATOM 1787 O O . SER A 1 241 ? -20.861 -13.660 6.734 1.00 21.76 241 SER A O 1
ATOM 1790 N N . GLY A 1 242 ? -19.292 -14.143 5.118 1.00 25.90 242 GLY A N 1
ATOM 1791 C CA . GLY A 1 242 ? -19.891 -15.379 4.623 1.00 26.17 242 GLY A CA 1
ATOM 1792 C C . GLY A 1 242 ? -21.208 -15.106 3.901 1.00 29.58 242 GLY A C 1
ATOM 1793 O O . GLY A 1 242 ? -21.900 -16.067 3.515 1.00 23.44 242 GLY A O 1
ATOM 1794 N N . GLU A 1 243 ? -21.596 -13.822 3.757 1.00 25.89 243 GLU A N 1
ATOM 1795 C CA . GLU A 1 243 ? -22.780 -13.484 2.955 1.00 24.92 243 GLU A CA 1
ATOM 1796 C C . GLU A 1 243 ? -22.337 -13.110 1.534 1.00 24.00 243 GLU A C 1
ATOM 1797 O O . GLU A 1 243 ? -21.299 -12.475 1.304 1.00 21.65 243 GLU A O 1
ATOM 1803 N N . GLU A 1 244 ? -23.135 -13.529 0.565 1.00 19.73 244 GLU A N 1
ATOM 1804 C CA . GLU A 1 244 ? -22.899 -13.136 -0.809 1.00 20.20 244 GLU A CA 1
ATOM 1805 C C . GLU A 1 244 ? -23.754 -12.003 -1.194 1.00 18.18 244 GLU A C 1
ATOM 1806 O O . GLU A 1 244 ? -24.970 -11.990 -0.915 1.00 18.60 244 GLU A O 1
ATOM 1812 N N . PHE A 1 245 ? -23.111 -11.062 -1.863 1.00 17.62 245 PHE A N 1
ATOM 1813 C CA . PHE A 1 245 ? -23.752 -9.933 -2.444 1.00 15.46 245 PHE A CA 1
ATOM 1814 C C . PHE A 1 245 ? -23.461 -9.792 -3.913 1.00 14.68 245 PHE A C 1
ATOM 1815 O O . PHE A 1 245 ? -22.314 -9.698 -4.368 1.00 14.92 245 PHE A O 1
ATOM 1823 N N . LYS A 1 246 ? -24.528 -9.751 -4.698 1.00 15.48 246 LYS A N 1
ATOM 1824 C CA . LYS A 1 246 ? -24.417 -9.521 -6.123 1.00 17.47 246 LYS A CA 1
ATOM 1825 C C . LYS A 1 246 ? -23.787 -8.167 -6.375 1.00 17.67 246 LYS A C 1
ATOM 1826 O O . LYS A 1 246 ? -24.174 -7.204 -5.696 1.00 16.30 246 LYS A O 1
ATOM 1832 N N . ALA A 1 247 ? -22.794 -8.130 -7.245 1.00 16.64 247 ALA A N 1
ATOM 1833 C CA . ALA A 1 247 ? -21.990 -6.942 -7.519 1.00 16.82 247 ALA A CA 1
ATOM 1834 C C . ALA A 1 247 ? -21.802 -6.885 -8.986 1.00 16.89 247 ALA A C 1
ATOM 1835 O O . ALA A 1 247 ? -20.867 -7.444 -9.539 1.00 19.64 247 ALA A O 1
ATOM 1837 N N . SER A 1 248 ? -22.773 -6.286 -9.627 1.00 15.94 248 SER A N 1
ATOM 1838 C CA . SER A 1 248 ? -22.735 -6.145 -11.028 1.00 20.57 248 SER A CA 1
ATOM 1839 C C . SER A 1 248 ? -23.201 -4.768 -11.463 1.00 17.90 248 SER A C 1
ATOM 1840 O O . SER A 1 248 ? -24.164 -4.186 -10.931 1.00 17.56 248 SER A O 1
ATOM 1843 N N . ALA A 1 249 ? -22.448 -4.241 -12.406 1.00 17.97 249 ALA A N 1
ATOM 1844 C CA . ALA A 1 249 ? -22.692 -2.948 -12.971 1.00 17.82 249 ALA A CA 1
ATOM 1845 C C . ALA A 1 249 ? -23.946 -3.021 -13.805 1.00 19.34 249 ALA A C 1
ATOM 1846 O O . ALA A 1 249 ? -24.130 -3.998 -14.501 1.00 16.97 249 ALA A O 1
ATOM 1848 N N . PRO A 1 250 ? -24.738 -1.969 -13.782 1.00 20.08 250 PRO A N 1
ATOM 1849 C CA . PRO A 1 250 ? -25.791 -1.813 -14.762 1.00 21.37 250 PRO A CA 1
ATOM 1850 C C . PRO A 1 250 ? -25.192 -1.628 -16.152 1.00 23.74 250 PRO A C 1
ATOM 1851 O O . PRO A 1 250 ? -23.969 -1.478 -16.307 1.00 21.00 250 PRO A O 1
ATOM 1855 N N . THR A 1 251 ? -26.069 -1.611 -17.156 1.00 27.73 251 THR A N 1
ATOM 1856 C CA . THR A 1 251 ? -25.626 -1.594 -18.548 1.00 29.40 251 THR A CA 1
ATOM 1857 C C . THR A 1 251 ? -24.837 -0.357 -18.875 1.00 27.44 251 THR A C 1
ATOM 1858 O O . THR A 1 251 ? -23.829 -0.447 -19.573 1.00 29.01 251 THR A O 1
ATOM 1862 N N . SER A 1 252 ? -25.238 0.779 -18.312 1.00 26.76 252 SER A N 1
ATOM 1863 C CA . SER A 1 252 ? -24.509 2.002 -18.435 1.00 26.01 252 SER A CA 1
ATOM 1864 C C . SER A 1 252 ? -23.284 2.131 -17.527 1.00 23.73 252 SER A C 1
ATOM 1865 O O . SER A 1 252 ? -22.635 3.165 -17.586 1.00 25.99 252 SER A O 1
ATOM 1868 N N . GLY A 1 253 ? -22.962 1.092 -16.755 1.00 18.02 253 GLY A N 1
ATOM 1869 C CA . GLY A 1 253 ? -21.820 1.077 -15.807 1.00 17.27 253 GLY A CA 1
ATOM 1870 C C . GLY A 1 253 ? -22.066 1.885 -14.525 1.00 16.70 253 GLY A C 1
ATOM 1871 O O . GLY A 1 253 ? -23.172 2.209 -14.172 1.00 17.52 253 GLY A O 1
ATOM 1872 N N . ALA A 1 254 ? -21.010 2.248 -13.830 1.00 15.71 254 ALA A N 1
ATOM 1873 C CA . ALA A 1 254 ? -21.139 3.019 -12.639 1.00 14.74 254 ALA A CA 1
ATOM 1874 C C . ALA A 1 254 ? -21.719 4.417 -12.899 1.00 16.83 254 ALA A C 1
ATOM 1875 O O . ALA A 1 254 ? -21.634 4.959 -13.986 1.00 16.79 254 ALA A O 1
ATOM 1877 N N . ASN A 1 255 ? -22.283 5.007 -11.870 1.00 15.25 255 ASN A N 1
ATOM 1878 C CA . ASN A 1 255 ? -22.807 6.315 -12.004 1.00 15.54 255 ASN A CA 1
ATOM 1879 C C . ASN A 1 255 ? -22.674 7.011 -10.680 1.00 15.11 255 ASN A C 1
ATOM 1880 O O . ASN A 1 255 ? -23.305 6.585 -9.665 1.00 14.21 255 ASN A O 1
ATOM 1885 N N . PHE A 1 256 ? -21.925 8.112 -10.675 1.00 14.38 256 PHE A N 1
ATOM 1886 C CA . PHE A 1 256 ? -21.650 8.797 -9.444 1.00 14.88 256 PHE A CA 1
ATOM 1887 C C . PHE A 1 256 ? -22.918 9.213 -8.720 1.00 14.81 256 PHE A C 1
ATOM 1888 O O . PHE A 1 256 ? -23.071 8.993 -7.540 1.00 13.22 256 PHE A O 1
ATOM 1896 N N . ASP A 1 257 ? -23.871 9.822 -9.419 1.00 15.62 257 ASP A N 1
ATOM 1897 C CA A ASP A 1 257 ? -25.059 10.354 -8.767 0.50 15.74 257 ASP A CA 1
ATOM 1898 C CA B ASP A 1 257 ? -25.053 10.356 -8.742 0.50 16.66 257 ASP A CA 1
ATOM 1899 C C . ASP A 1 257 ? -25.907 9.288 -8.105 1.00 15.48 257 ASP A C 1
ATOM 1900 O O . ASP A 1 257 ? -26.365 9.454 -6.970 1.00 15.34 257 ASP A O 1
ATOM 1909 N N . LYS A 1 258 ? -26.167 8.236 -8.843 1.00 15.38 258 LYS A N 1
ATOM 1910 C CA . LYS A 1 258 ? -27.004 7.149 -8.346 1.00 15.48 258 LYS A CA 1
ATOM 1911 C C . LYS A 1 258 ? -26.283 6.378 -7.288 1.00 11.84 258 LYS A C 1
ATOM 1912 O O . LYS A 1 258 ? -26.909 5.945 -6.320 1.00 10.79 258 LYS A O 1
ATOM 1918 N N . CYS A 1 259 ? -24.981 6.177 -7.451 1.00 12.20 259 CYS A N 1
ATOM 1919 C CA . CYS A 1 259 ? -24.213 5.444 -6.376 1.00 11.18 259 CYS A CA 1
ATOM 1920 C C . CYS A 1 259 ? -24.274 6.240 -5.067 1.00 11.04 259 CYS A C 1
ATOM 1921 O O . CYS A 1 259 ? -24.494 5.721 -3.990 1.00 10.68 259 CYS A O 1
ATOM 1924 N N . LYS A 1 260 ? -24.064 7.555 -5.175 1.00 11.63 260 LYS A N 1
ATOM 1925 C CA . LYS A 1 260 ? -24.152 8.414 -4.031 1.00 11.92 260 LYS A CA 1
ATOM 1926 C C . LYS A 1 260 ? -25.483 8.327 -3.284 1.00 11.17 260 LYS A C 1
ATOM 1927 O O . LYS A 1 260 ? -25.521 8.304 -2.091 1.00 10.64 260 LYS A O 1
ATOM 1933 N N . LYS A 1 261 ? -26.564 8.265 -4.012 1.00 12.85 261 LYS A N 1
ATOM 1934 C CA . LYS A 1 261 ? -27.814 8.150 -3.366 1.00 12.65 261 LYS A CA 1
ATOM 1935 C C . LYS A 1 261 ? -27.960 6.811 -2.603 1.00 11.36 261 LYS A C 1
ATOM 1936 O O . LYS A 1 261 ? -28.474 6.711 -1.470 1.00 10.42 261 LYS A O 1
ATOM 1942 N N . ILE A 1 262 ? -27.425 5.785 -3.235 1.00 10.48 262 ILE A N 1
ATOM 1943 C CA . ILE A 1 262 ? -27.456 4.457 -2.622 1.00 11.00 262 ILE A CA 1
ATOM 1944 C C . ILE A 1 262 ? -26.643 4.466 -1.371 1.00 9.82 262 ILE A C 1
ATOM 1945 O O . ILE A 1 262 ? -27.006 3.899 -0.362 1.00 9.16 262 ILE A O 1
ATOM 1950 N N . ILE A 1 263 ? -25.489 5.082 -1.430 1.00 10.24 263 ILE A N 1
ATOM 1951 C CA . ILE A 1 263 ? -24.611 5.218 -0.249 1.00 10.01 263 ILE A CA 1
ATOM 1952 C C . ILE A 1 263 ? -25.269 5.988 0.912 1.00 10.07 263 ILE A C 1
ATOM 1953 O O . ILE A 1 263 ? -25.198 5.567 2.048 1.00 9.05 263 ILE A O 1
ATOM 1958 N N . GLN A 1 264 ? -25.908 7.114 0.601 1.00 10.52 264 GLN A N 1
ATOM 1959 C CA . GLN A 1 264 ? -26.699 7.854 1.548 1.00 11.70 264 GLN A CA 1
ATOM 1960 C C . GLN A 1 264 ? -27.716 7.000 2.254 1.00 11.54 264 GLN A C 1
ATOM 1961 O O . GLN A 1 264 ? -27.852 7.070 3.458 1.00 10.89 264 GLN A O 1
ATOM 1967 N N . LYS A 1 265 ? -28.407 6.148 1.498 1.00 13.82 265 LYS A N 1
ATOM 1968 C CA . LYS A 1 265 ? -29.333 5.163 2.069 1.00 14.99 265 LYS A CA 1
ATOM 1969 C C . LYS A 1 265 ? -28.607 4.171 2.969 1.00 13.09 265 LYS A C 1
ATOM 1970 O O . LYS A 1 265 ? -29.040 3.892 4.109 1.00 12.24 265 LYS A O 1
ATOM 1976 N N . ALA A 1 266 ? -27.460 3.649 2.482 1.00 11.33 266 ALA A N 1
ATOM 1977 C CA . ALA A 1 266 ? -26.713 2.662 3.232 1.00 10.18 266 ALA A CA 1
ATOM 1978 C C . ALA A 1 266 ? -26.228 3.194 4.582 1.00 11.30 266 ALA A C 1
ATOM 1979 O O . ALA A 1 266 ? -26.089 2.448 5.559 1.00 10.84 266 ALA A O 1
ATOM 1981 N N . LEU A 1 267 ? -25.965 4.480 4.632 1.00 12.01 267 LEU A N 1
ATOM 1982 C CA . LEU A 1 267 ? -25.436 5.122 5.822 1.00 12.52 267 LEU A CA 1
ATOM 1983 C C . LEU A 1 267 ? -26.509 5.391 6.817 1.00 12.49 267 LEU A C 1
ATOM 1984 O O . LEU A 1 267 ? -26.195 5.633 7.949 1.00 14.74 267 LEU A O 1
ATOM 1989 N N . LYS A 1 268 ? -27.759 5.309 6.436 1.00 13.27 268 LYS A N 1
ATOM 1990 C CA . LYS A 1 268 ? -28.904 5.626 7.317 1.00 13.20 268 LYS A CA 1
ATOM 1991 C C . LYS A 1 268 ? -28.768 7.014 7.904 1.00 12.59 268 LYS A C 1
ATOM 1992 O O . LYS A 1 268 ? -28.891 7.230 9.109 1.00 10.16 268 LYS A O 1
ATOM 1998 N N . LEU A 1 269 ? -28.474 7.951 7.005 1.00 13.35 269 LEU A N 1
ATOM 1999 C CA . LEU A 1 269 ? -28.515 9.363 7.341 1.00 13.39 269 LEU A CA 1
ATOM 2000 C C . LEU A 1 269 ? -29.825 9.774 7.905 1.00 14.75 269 LEU A C 1
ATOM 2001 O O . LEU A 1 269 ? -29.889 10.638 8.721 1.00 12.71 269 LEU A O 1
ATOM 2006 N N . ASP A 1 270 ? -30.912 9.191 7.421 1.00 14.95 270 ASP A N 1
ATOM 2007 C CA . ASP A 1 270 ? -32.215 9.548 7.878 1.00 17.99 270 ASP A CA 1
ATOM 2008 C C . ASP A 1 270 ? -32.710 8.833 9.147 1.00 15.41 270 ASP A C 1
ATOM 2009 O O . ASP A 1 270 ? -33.857 8.929 9.558 1.00 16.92 270 ASP A O 1
ATOM 2014 N N . TYR A 1 271 ? -31.845 8.129 9.809 1.00 14.87 271 TYR A N 1
ATOM 2015 C CA . TYR A 1 271 ? -32.246 7.442 11.015 1.00 13.62 271 TYR A CA 1
ATOM 2016 C C . TYR A 1 271 ? -32.584 8.460 12.100 1.00 14.10 271 TYR A C 1
ATOM 2017 O O . TYR A 1 271 ? -31.867 9.395 12.306 1.00 13.26 271 TYR A O 1
ATOM 2026 N N . PRO A 1 272 ? -33.710 8.298 12.801 1.00 14.42 272 PRO A N 1
ATOM 2027 C CA . PRO A 1 272 ? -34.065 9.454 13.638 1.00 15.62 272 PRO A CA 1
ATOM 2028 C C . PRO A 1 272 ? -33.069 9.675 14.710 1.00 14.39 272 PRO A C 1
ATOM 2029 O O . PRO A 1 272 ? -32.524 8.699 15.226 1.00 15.11 272 PRO A O 1
ATOM 2033 N N . CYS A 1 273 ? -32.861 10.913 15.117 1.00 15.48 273 CYS A N 1
ATOM 2034 C CA . CYS A 1 273 ? -31.794 11.166 16.100 1.00 18.33 273 CYS A CA 1
ATOM 2035 C C . CYS A 1 273 ? -32.355 11.313 17.522 1.00 18.79 273 CYS A C 1
ATOM 2036 O O . CYS A 1 273 ? -33.125 12.225 17.717 1.00 20.64 273 CYS A O 1
ATOM 2039 N N . PRO A 1 274 ? -32.003 10.397 18.476 1.00 19.58 274 PRO A N 1
ATOM 2040 C CA . PRO A 1 274 ? -32.579 10.443 19.820 1.00 20.34 274 PRO A CA 1
ATOM 2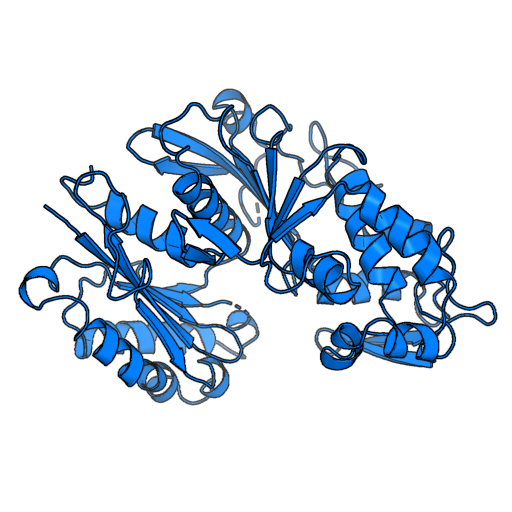041 C C . PRO A 1 274 ? -31.883 11.448 20.686 1.00 24.22 274 PRO A C 1
ATOM 2042 O O . PRO A 1 274 ? -32.314 11.667 21.770 1.00 23.80 274 PRO A O 1
ATOM 2046 N N . TYR A 1 275 ? -30.826 12.094 20.196 1.00 26.85 275 TYR A N 1
ATOM 2047 C CA . TYR A 1 275 ? -30.093 13.045 21.004 1.00 27.27 275 TYR A CA 1
ATOM 2048 C C . TYR A 1 275 ? -30.055 14.364 20.283 1.00 30.04 275 TYR A C 1
ATOM 2049 O O . TYR A 1 275 ? -30.827 14.562 19.357 1.00 33.98 275 TYR A O 1
ATOM 2058 N N . GLN A 1 276 ? -29.144 15.252 20.668 1.00 31.12 276 GLN A N 1
ATOM 2059 C CA . GLN A 1 276 ? -29.054 16.624 20.135 1.00 31.62 276 GLN A CA 1
ATOM 2060 C C . GLN A 1 276 ? -28.703 16.628 18.662 1.00 32.58 276 GLN A C 1
ATOM 2061 O O . GLN A 1 276 ? -29.409 17.213 17.841 1.00 31.43 276 GLN A O 1
ATOM 2067 N N . ASN A 1 277 ? -27.597 15.982 18.291 1.00 27.01 277 ASN A N 1
ATOM 2068 C CA . ASN A 1 277 ? -27.338 15.747 16.865 1.00 28.54 277 ASN A CA 1
ATOM 2069 C C . ASN A 1 277 ? -26.650 14.458 16.648 1.00 24.49 277 ASN A C 1
ATOM 2070 O O . ASN A 1 277 ? -25.978 13.925 17.541 1.00 22.79 277 ASN A O 1
ATOM 2075 N N . CYS A 1 278 ? -26.865 13.934 15.462 1.00 22.74 278 CYS A N 1
ATOM 2076 C CA . CYS A 1 278 ? -26.399 12.648 15.149 1.00 20.09 278 CYS A CA 1
ATOM 2077 C C . CYS A 1 278 ? -25.491 12.697 13.932 1.00 17.54 278 CYS A C 1
ATOM 2078 O O . CYS A 1 278 ? -25.562 13.574 13.085 1.00 16.86 278 CYS A O 1
ATOM 2081 N N . THR A 1 279 ? -24.685 11.667 13.835 1.00 14.23 279 THR A N 1
ATOM 2082 C CA . THR A 1 279 ? -24.005 11.454 12.600 1.00 14.27 279 THR A CA 1
ATOM 2083 C C . THR A 1 279 ? -24.899 10.730 11.587 1.00 11.82 279 THR A C 1
ATOM 2084 O O . THR A 1 279 ? -25.417 11.308 10.630 1.00 13.04 279 THR A O 1
ATOM 2088 N N . PHE A 1 280 ? -25.017 9.458 11.832 1.00 11.23 280 PHE A N 1
ATOM 2089 C CA . PHE A 1 280 ? -25.889 8.591 11.071 1.00 12.13 280 PHE A CA 1
ATOM 2090 C C . PHE A 1 280 ? -26.236 7.402 11.952 1.00 11.05 280 PHE A C 1
ATOM 2091 O O . PHE A 1 280 ? -25.588 7.143 12.948 1.00 12.45 280 PHE A O 1
ATOM 2099 N N . GLY A 1 281 ? -27.321 6.702 11.630 1.00 11.81 281 GLY A N 1
ATOM 2100 C CA . GLY A 1 281 ? -27.745 5.549 12.411 1.00 11.71 281 GLY A CA 1
ATOM 2101 C C . GLY A 1 281 ? -28.186 5.851 13.805 1.00 12.26 281 GLY A C 1
ATOM 2102 O O . GLY A 1 281 ? -28.249 4.984 14.581 1.00 14.03 281 GLY A O 1
ATOM 2103 N N . GLY A 1 282 ? -28.532 7.088 14.070 1.00 12.03 282 GLY A N 1
ATOM 2104 C CA . GLY A 1 282 ? -29.031 7.559 15.325 1.00 13.25 282 GLY A CA 1
ATOM 2105 C C . GLY A 1 282 ? -27.935 7.737 16.344 1.00 14.65 282 GLY A C 1
ATOM 2106 O O . GLY A 1 282 ? -28.184 7.769 17.524 1.00 15.82 282 GLY A O 1
ATOM 2107 N N . ILE A 1 283 ? -26.704 7.821 15.872 1.00 13.12 283 ILE A N 1
ATOM 2108 C CA . ILE A 1 283 ? -25.603 7.896 16.780 1.00 13.98 283 ILE A CA 1
ATOM 2109 C C . ILE A 1 283 ? -25.297 9.345 17.108 1.00 13.88 283 ILE A C 1
ATOM 2110 O O . ILE A 1 283 ? -25.234 10.172 16.255 1.00 16.10 283 ILE A O 1
ATOM 2115 N N . TRP A 1 284 ? -25.074 9.616 18.390 1.00 16.62 284 TRP A N 1
ATOM 2116 C CA . TRP A 1 284 ? -24.779 10.960 18.836 1.00 16.82 284 TRP A CA 1
ATOM 2117 C C . TRP A 1 284 ? -23.375 11.361 18.266 1.00 15.77 284 TRP A C 1
ATOM 2118 O O . TRP A 1 284 ? -22.505 10.546 18.253 1.00 16.44 284 TRP A O 1
ATOM 2129 N N . ASN A 1 285 ? -23.261 12.567 17.773 1.00 14.55 285 ASN A N 1
ATOM 2130 C CA . ASN A 1 285 ? -22.026 13.012 17.122 1.00 16.77 285 ASN A CA 1
ATOM 2131 C C . ASN A 1 285 ? -20.947 13.455 18.092 1.00 16.43 285 ASN A C 1
ATOM 2132 O O . ASN A 1 285 ? -19.822 13.741 17.646 1.00 16.97 285 ASN A O 1
ATOM 2137 N N . GLY A 1 286 ? -21.351 13.607 19.371 1.00 17.12 286 GLY A N 1
ATOM 2138 C CA . GLY A 1 286 ? -20.466 14.037 20.451 1.00 16.47 286 GLY A CA 1
ATOM 2139 C C . GLY A 1 286 ? -20.352 15.528 20.549 1.00 19.44 286 GLY A C 1
ATOM 2140 O O . GLY A 1 286 ? -19.657 16.056 21.440 1.00 20.25 286 GLY A O 1
ATOM 2141 N N . GLY A 1 287 ? -20.978 16.214 19.607 1.00 20.56 287 GLY A N 1
ATOM 2142 C CA . GLY A 1 287 ? -21.229 17.646 19.712 1.00 20.99 287 GLY A CA 1
ATOM 2143 C C . GLY A 1 287 ? -20.228 18.504 19.011 1.00 21.98 287 GLY A C 1
ATOM 2144 O O . GLY A 1 287 ? -20.383 19.732 18.992 1.00 18.67 287 GLY A O 1
ATOM 2145 N N . GLY A 1 288 ? -19.163 17.895 18.464 1.00 20.76 288 GLY A N 1
ATOM 2146 C CA . GLY A 1 288 ? -18.259 18.613 17.603 1.00 22.34 288 GLY A CA 1
ATOM 2147 C C . GLY A 1 288 ? -17.321 19.491 18.425 1.00 24.48 288 GLY A C 1
ATOM 2148 O O . GLY A 1 288 ? -16.889 19.126 19.507 1.00 29.75 288 GLY A O 1
ATOM 2149 N N . GLY A 1 289 ? -17.001 20.626 17.893 1.00 24.50 289 GLY A N 1
ATOM 2150 C CA . GLY A 1 289 ? -16.183 21.549 18.627 1.00 27.97 289 GLY A CA 1
ATOM 2151 C C . GLY A 1 289 ? -14.732 21.519 18.250 1.00 26.92 289 GLY A C 1
ATOM 2152 O O . GLY A 1 289 ? -14.294 20.937 17.215 1.00 26.50 289 GLY A O 1
ATOM 2153 N N . SER A 1 290 ? -13.956 22.174 19.091 1.00 20.77 290 SER A N 1
ATOM 2154 C CA . SER A 1 290 ? -12.624 22.502 18.703 1.00 21.40 290 SER A CA 1
ATOM 2155 C C . SER A 1 290 ? -11.790 21.239 18.574 1.00 18.27 290 SER A C 1
ATOM 2156 O O . SER A 1 290 ? -10.897 21.189 17.741 1.00 22.93 290 SER A O 1
ATOM 2159 N N . GLY A 1 291 ? -12.111 20.251 19.382 1.00 19.07 291 GLY A N 1
ATOM 2160 C CA . GLY A 1 291 ? -11.371 18.973 19.437 1.00 18.48 291 GLY A CA 1
ATOM 2161 C C . GLY A 1 291 ? -11.496 18.193 18.171 1.00 19.36 291 GLY A C 1
ATOM 2162 O O . GLY A 1 291 ? -10.749 17.226 17.892 1.00 18.84 291 GLY A O 1
ATOM 2163 N N . GLN A 1 292 ? -12.465 18.599 17.367 1.00 18.70 292 GLN A N 1
ATOM 2164 C CA . GLN A 1 292 ? -12.700 17.868 16.196 1.00 20.42 292 GLN A CA 1
ATOM 2165 C C . GLN A 1 292 ? -12.332 18.730 15.059 1.00 20.76 292 GLN A C 1
ATOM 2166 O O . GLN A 1 292 ? -12.484 18.338 13.984 1.00 22.29 292 GLN A O 1
ATOM 2172 N N . LYS A 1 293 ? -11.762 19.918 15.269 1.00 25.22 293 LYS A N 1
ATOM 2173 C CA . LYS A 1 293 ? -11.373 20.732 14.091 1.00 23.96 293 LYS A CA 1
ATOM 2174 C C . LYS A 1 293 ? -10.180 20.275 13.265 1.00 24.55 293 LYS A C 1
ATOM 2175 O O . LYS A 1 293 ? -10.147 20.471 12.054 1.00 27.44 293 LYS A O 1
ATOM 2181 N N . LYS A 1 294 ? -9.144 19.803 13.902 1.00 19.03 294 LYS A N 1
ATOM 2182 C CA . LYS A 1 294 ? -8.006 19.232 13.176 1.00 17.12 294 LYS A CA 1
ATOM 2183 C C . LYS A 1 294 ? -8.255 17.726 13.271 1.00 13.61 294 LYS A C 1
ATOM 2184 O O . LYS A 1 294 ? -8.508 17.212 14.335 1.00 13.22 294 LYS A O 1
ATOM 2190 N N . LEU A 1 295 ? -8.099 17.046 12.189 1.00 12.81 295 LEU A N 1
ATOM 2191 C CA . LEU A 1 295 ? -8.348 15.598 12.188 1.00 12.52 295 LEU A CA 1
ATOM 2192 C C . LEU A 1 295 ? -7.252 14.835 11.525 1.00 10.53 295 LEU A C 1
ATOM 2193 O O . LEU A 1 295 ? -6.681 15.239 10.526 1.00 13.64 295 LEU A O 1
ATOM 2198 N N . PHE A 1 296 ? -7.010 13.643 12.021 1.00 10.65 296 PHE A N 1
ATOM 2199 C CA . PHE A 1 296 ? -6.114 12.687 11.422 1.00 10.04 296 PHE A CA 1
ATOM 2200 C C . PHE A 1 296 ? -6.950 11.417 11.135 1.00 9.82 296 PHE A C 1
ATOM 2201 O O . PHE A 1 296 ? -7.548 10.863 12.023 1.00 10.55 296 PHE A O 1
ATOM 2209 N N . ALA A 1 297 ? -7.031 11.065 9.885 1.00 8.82 297 ALA A N 1
ATOM 2210 C CA . ALA A 1 297 ? -7.817 9.952 9.401 1.00 9.55 297 ALA A CA 1
ATOM 2211 C C . ALA A 1 297 ? -6.895 8.801 9.068 1.00 9.63 297 ALA A C 1
ATOM 2212 O O . ALA A 1 297 ? -6.011 8.925 8.153 1.00 10.31 297 ALA A O 1
ATOM 2214 N N . ALA A 1 298 ? -7.098 7.658 9.730 1.00 10.79 298 ALA A N 1
ATOM 2215 C CA . ALA A 1 298 ? -6.173 6.559 9.605 1.00 10.94 298 ALA A CA 1
ATOM 2216 C C . ALA A 1 298 ? -6.652 5.395 8.743 1.00 9.99 298 ALA A C 1
ATOM 2217 O O . ALA A 1 298 ? -7.830 5.326 8.307 1.00 10.13 298 ALA A O 1
ATOM 2219 N N . SER A 1 299 ? -5.731 4.476 8.549 1.00 9.95 299 SER A N 1
ATOM 2220 C CA . SER A 1 299 ? -5.980 3.172 7.848 1.00 10.58 299 SER A CA 1
ATOM 2221 C C . SER A 1 299 ? -6.574 3.378 6.455 1.00 9.64 299 SER A C 1
ATOM 2222 O O . SER A 1 299 ? -5.943 4.034 5.645 1.00 9.14 299 SER A O 1
ATOM 2225 N N . SER A 1 300 ? -7.784 2.875 6.169 1.00 10.04 300 SER A N 1
ATOM 2226 C CA . SER A 1 300 ? -8.347 2.987 4.826 1.00 9.06 300 SER A CA 1
ATOM 2227 C C . SER A 1 300 ? -8.573 4.389 4.344 1.00 8.17 300 SER A C 1
ATOM 2228 O O . SER A 1 300 ? -8.633 4.599 3.158 1.00 6.87 300 SER A O 1
ATOM 2231 N N . PHE A 1 301 ? -8.664 5.362 5.247 1.00 6.91 301 PHE A N 1
ATOM 2232 C CA . PHE A 1 301 ? -8.659 6.730 4.784 1.00 6.92 301 PHE A CA 1
ATOM 2233 C C . PHE A 1 301 ? -7.394 7.172 4.087 1.00 7.17 301 PHE A C 1
ATOM 2234 O O . PHE A 1 301 ? -7.399 8.134 3.300 1.00 7.55 301 PHE A O 1
ATOM 2242 N N . PHE A 1 302 ? -6.306 6.454 4.334 1.00 7.94 302 PHE A N 1
ATOM 2243 C CA . PHE A 1 302 ? -5.088 6.610 3.597 1.00 8.11 302 PHE A CA 1
ATOM 2244 C C . PHE A 1 302 ? -4.948 5.619 2.491 1.00 8.11 302 PHE A C 1
ATOM 2245 O O . PHE A 1 302 ? -4.523 5.948 1.406 1.00 8.21 302 PHE A O 1
ATOM 2253 N N . TYR A 1 303 ? -5.272 4.365 2.743 1.00 8.38 303 TYR A N 1
ATOM 2254 C CA . TYR A 1 303 ? -5.055 3.378 1.737 1.00 9.14 303 TYR A CA 1
ATOM 2255 C C . TYR A 1 303 ? -5.755 3.704 0.442 1.00 9.20 303 TYR A C 1
ATOM 2256 O O . TYR A 1 303 ? -5.188 3.456 -0.629 1.00 9.30 303 TYR A O 1
ATOM 2265 N N . LEU A 1 304 ? -7.004 4.199 0.510 1.00 8.39 304 LEU A N 1
ATOM 2266 C CA . LEU A 1 304 ? -7.701 4.486 -0.730 1.00 9.03 304 LEU A CA 1
ATOM 2267 C C . LEU A 1 304 ? -7.003 5.567 -1.537 1.00 8.99 304 LEU A C 1
ATOM 2268 O O . LEU A 1 304 ? -6.667 5.326 -2.646 1.00 9.48 304 LEU A O 1
ATOM 2273 N N . PRO A 1 305 ? -6.742 6.746 -0.950 1.00 10.00 305 PRO A N 1
ATOM 2274 C CA . PRO A 1 305 ? -5.986 7.745 -1.698 1.00 9.99 305 PRO A CA 1
ATOM 2275 C C . PRO A 1 305 ? -4.695 7.192 -2.249 1.00 9.82 305 PRO A C 1
ATOM 2276 O O . PRO A 1 305 ? -4.356 7.456 -3.401 1.00 10.69 305 PRO A O 1
ATOM 2280 N N . GLN A 1 306 ? -3.992 6.406 -1.447 1.00 11.38 306 GLN A N 1
ATOM 2281 C CA . GLN A 1 306 ? -2.706 5.839 -1.925 1.00 11.70 306 GLN A CA 1
ATOM 2282 C C . GLN A 1 306 ? -2.947 4.946 -3.149 1.00 13.81 306 GLN A C 1
ATOM 2283 O O . GLN A 1 306 ? -2.200 4.968 -4.132 1.00 13.27 306 GLN A O 1
ATOM 2289 N N . ASP A 1 307 ? -4.029 4.194 -3.099 1.00 13.06 307 ASP A N 1
ATOM 2290 C CA . ASP A 1 307 ? -4.313 3.279 -4.186 1.00 13.80 307 ASP A CA 1
ATOM 2291 C C . ASP A 1 307 ? -4.809 3.900 -5.462 1.00 13.58 307 ASP A C 1
ATOM 2292 O O . ASP A 1 307 ? -4.639 3.305 -6.521 1.00 13.90 307 ASP A O 1
ATOM 2297 N N . VAL A 1 308 ? -5.341 5.105 -5.385 1.00 12.46 308 VAL A N 1
ATOM 2298 C CA . VAL A 1 308 ? -5.717 5.830 -6.594 1.00 12.26 308 VAL A CA 1
ATOM 2299 C C . VAL A 1 308 ? -4.860 7.007 -6.949 1.00 12.17 308 VAL A C 1
ATOM 2300 O O . VAL A 1 308 ? -5.262 7.916 -7.730 1.00 14.20 308 VAL A O 1
ATOM 2304 N N . GLY A 1 309 ? -3.616 6.927 -6.499 1.00 12.25 309 GLY A N 1
ATOM 2305 C CA . GLY A 1 309 ? -2.557 7.760 -6.956 1.00 13.74 309 GLY A CA 1
ATOM 2306 C C . GLY A 1 309 ? -2.647 9.167 -6.460 1.00 13.19 309 GLY A C 1
ATOM 2307 O O . GLY A 1 309 ? -2.021 10.019 -7.029 1.00 13.90 309 GLY A O 1
ATOM 2308 N N . MET A 1 310 ? -3.291 9.369 -5.324 1.00 12.22 310 MET A N 1
ATOM 2309 C CA . MET A 1 310 ? -3.391 10.683 -4.695 1.00 13.29 310 MET A CA 1
ATOM 2310 C C . MET A 1 310 ? -2.200 11.088 -3.818 1.00 13.87 310 MET A C 1
ATOM 2311 O O . MET A 1 310 ? -2.123 12.222 -3.350 1.00 13.77 310 MET A O 1
ATOM 2316 N N . VAL A 1 311 ? -1.328 10.134 -3.533 1.00 15.00 311 VAL A N 1
ATOM 2317 C CA . VAL A 1 311 ? -0.249 10.306 -2.518 1.00 16.71 311 VAL A CA 1
ATOM 2318 C C . VAL A 1 311 ? 1.068 10.207 -3.228 1.00 21.57 311 VAL A C 1
ATOM 2319 O O . VAL A 1 311 ? 1.265 9.321 -4.036 1.00 21.73 311 VAL A O 1
ATOM 2323 N N . ASP A 1 312 ? 1.945 11.141 -2.881 1.00 26.50 312 ASP A N 1
ATOM 2324 C CA . ASP A 1 312 ? 3.309 11.222 -3.400 1.00 28.89 312 ASP A CA 1
ATOM 2325 C C . ASP A 1 312 ? 4.078 9.883 -3.107 1.00 32.40 312 ASP A C 1
ATOM 2326 O O . ASP A 1 312 ? 3.974 9.306 -2.002 1.00 31.10 312 ASP A O 1
ATOM 2329 N N . PRO A 1 313 ? 4.837 9.359 -4.076 1.00 34.69 313 PRO A N 1
ATOM 2330 C CA . PRO A 1 313 ? 5.426 8.043 -3.725 1.00 37.48 313 PRO A CA 1
ATOM 2331 C C . PRO A 1 313 ? 6.374 8.164 -2.512 1.00 35.63 313 PRO A C 1
ATOM 2332 O O . PRO A 1 313 ? 6.837 9.266 -2.185 1.00 34.05 313 PRO A O 1
ATOM 2336 N N . ASN A 1 314 ? 6.632 7.078 -1.804 1.00 34.08 314 ASN A N 1
ATOM 2337 C CA . ASN A 1 314 ? 7.456 7.213 -0.611 1.00 37.75 314 ASN A CA 1
ATOM 2338 C C . ASN A 1 314 ? 6.828 8.070 0.526 1.00 32.13 314 ASN A C 1
ATOM 2339 O O . ASN A 1 314 ? 7.528 8.567 1.374 1.00 34.94 314 ASN A O 1
ATOM 2340 N N . LYS A 1 315 ? 5.511 8.256 0.526 1.00 30.21 315 LYS A N 1
ATOM 2341 C CA . LYS A 1 315 ? 4.885 8.982 1.588 1.00 27.29 315 LYS A CA 1
ATOM 2342 C C . LYS A 1 315 ? 3.837 8.101 2.251 1.00 22.55 315 LYS A C 1
ATOM 2343 O O . LYS A 1 315 ? 3.281 7.224 1.638 1.00 21.47 315 LYS A O 1
ATOM 2349 N N . SER A 1 316 ? 3.667 8.323 3.559 1.00 17.95 316 SER A N 1
ATOM 2350 C CA . SER A 1 316 ? 2.790 7.490 4.405 1.00 16.93 316 SER A CA 1
ATOM 2351 C C . SER A 1 316 ? 1.572 8.240 4.895 1.00 14.33 316 SER A C 1
ATOM 2352 O O . SER A 1 316 ? 0.732 7.712 5.630 1.00 12.45 316 SER A O 1
ATOM 2355 N N . ASN A 1 317 ? 1.475 9.497 4.499 1.00 13.87 317 ASN A N 1
ATOM 2356 C CA . ASN A 1 317 ? 0.317 10.258 4.847 1.00 14.55 317 ASN A CA 1
ATOM 2357 C C . ASN A 1 317 ? 0.204 11.318 3.781 1.00 14.12 317 ASN A C 1
ATOM 2358 O O . ASN A 1 317 ? 1.090 11.412 2.896 1.00 12.48 317 ASN A O 1
ATOM 2363 N N . LEU A 1 318 ? -0.901 12.010 3.807 1.00 14.27 318 LEU A N 1
ATOM 2364 C CA . LEU A 1 318 ? -1.104 13.190 2.973 1.00 14.46 318 LEU A CA 1
ATOM 2365 C C . LEU A 1 318 ? -2.152 14.105 3.563 1.00 15.53 318 LEU A C 1
ATOM 2366 O O . LEU A 1 318 ? -2.894 13.738 4.425 1.00 14.34 318 LEU A O 1
ATOM 2371 N N . LYS A 1 319 ? -2.201 15.336 3.060 1.00 17.00 319 LYS A N 1
ATOM 2372 C CA . LYS A 1 319 ? -3.234 16.244 3.358 1.00 16.27 319 LYS A CA 1
ATOM 2373 C C . LYS A 1 319 ? -4.219 16.100 2.260 1.00 15.36 319 LYS A C 1
ATOM 2374 O O . LYS A 1 319 ? -3.885 16.048 1.113 1.00 16.45 319 LYS A O 1
ATOM 2380 N N . LEU A 1 320 ? -5.477 16.096 2.622 1.00 14.01 320 LEU A N 1
ATOM 2381 C CA . LEU A 1 320 ? -6.473 16.111 1.600 1.00 14.44 320 LEU A CA 1
ATOM 2382 C C . LEU A 1 320 ? -7.735 16.714 2.196 1.00 13.34 320 LEU A C 1
ATOM 2383 O O . LEU A 1 320 ? -7.885 16.836 3.411 1.00 14.37 320 LEU A O 1
ATOM 2388 N N . ARG A 1 321 ? -8.577 17.182 1.307 1.00 13.03 321 ARG A N 1
ATOM 2389 C CA . ARG A 1 321 ? -9.922 17.610 1.642 1.00 14.35 321 ARG A CA 1
ATOM 2390 C C . ARG A 1 321 ? -10.907 16.609 1.107 1.00 12.86 321 ARG A C 1
ATOM 2391 O O . ARG A 1 321 ? -10.694 15.912 0.132 1.00 14.07 321 ARG A O 1
ATOM 2399 N N . PRO A 1 322 ? -12.062 16.519 1.772 1.00 12.31 322 PRO A N 1
ATOM 2400 C CA . PRO A 1 322 ? -12.948 15.451 1.337 1.00 12.40 322 PRO A CA 1
ATOM 2401 C C . PRO A 1 322 ? -13.403 15.603 -0.087 1.00 11.85 322 PRO A C 1
ATOM 2402 O O . PRO A 1 322 ? -13.581 14.617 -0.808 1.00 11.33 322 PRO A O 1
ATOM 2406 N N . VAL A 1 323 ? -13.515 16.858 -0.543 1.00 12.85 323 VAL A N 1
ATOM 2407 C CA . VAL A 1 323 ? -13.809 17.133 -1.929 1.00 12.82 323 VAL A CA 1
ATOM 2408 C C . VAL A 1 323 ? -12.872 16.470 -2.880 1.00 12.70 323 VAL A C 1
ATOM 2409 O O . VAL A 1 323 ? -13.271 16.065 -3.955 1.00 11.46 323 VAL A O 1
ATOM 2413 N N . ASP A 1 324 ? -11.606 16.272 -2.472 1.00 12.46 324 ASP A N 1
ATOM 2414 C CA . ASP A 1 324 ? -10.679 15.568 -3.324 1.00 13.37 324 ASP A CA 1
ATOM 2415 C C . ASP A 1 324 ? -11.147 14.110 -3.696 1.00 12.42 324 ASP A C 1
ATOM 2416 O O . ASP A 1 324 ? -10.894 13.620 -4.766 1.00 11.79 324 ASP A O 1
ATOM 2421 N N . LEU A 1 325 ? -11.849 13.499 -2.783 1.00 12.14 325 LEU A N 1
ATOM 2422 C CA . LEU A 1 325 ? -12.368 12.140 -2.927 1.00 12.37 325 LEU A CA 1
ATOM 2423 C C . LEU A 1 325 ? -13.569 12.148 -3.874 1.00 12.24 325 LEU A C 1
ATOM 2424 O O . LEU A 1 325 ? -13.687 11.289 -4.716 1.00 13.12 325 LEU A O 1
ATOM 2429 N N . GLU A 1 326 ? -14.400 13.172 -3.708 1.00 13.60 326 GLU A N 1
ATOM 2430 C CA . GLU A 1 326 ? -15.540 13.398 -4.566 1.00 13.37 326 GLU A CA 1
ATOM 2431 C C . GLU A 1 326 ? -15.066 13.648 -5.973 1.00 14.19 326 GLU A C 1
ATOM 2432 O O . GLU A 1 326 ? -15.562 12.994 -6.903 1.00 13.66 326 GLU A O 1
ATOM 2438 N N . ASN A 1 327 ? -14.086 14.533 -6.141 1.00 14.54 327 ASN A N 1
ATOM 2439 C CA . ASN A 1 327 ? -13.586 14.846 -7.481 1.00 15.73 327 ASN A CA 1
ATOM 2440 C C . ASN A 1 327 ? -12.964 13.626 -8.138 1.00 15.53 327 ASN A C 1
ATOM 2441 O O . ASN A 1 327 ? -13.193 13.344 -9.324 1.00 14.89 327 ASN A O 1
ATOM 2446 N N . LYS A 1 328 ? -12.215 12.832 -7.365 1.00 16.24 328 LYS A N 1
ATOM 2447 C CA . LYS A 1 328 ? -11.669 11.593 -7.847 1.00 14.66 328 LYS A CA 1
ATOM 2448 C C . LYS A 1 328 ? -12.792 10.648 -8.294 1.00 13.29 328 LYS A C 1
ATOM 2449 O O . LYS A 1 328 ? -12.692 10.053 -9.340 1.00 12.77 328 LYS A O 1
ATOM 2455 N N . ALA A 1 329 ? -13.871 10.526 -7.506 1.00 12.36 329 ALA A N 1
ATOM 2456 C CA . ALA A 1 329 ? -14.957 9.597 -7.848 1.00 12.06 329 ALA A CA 1
ATOM 2457 C C . ALA A 1 329 ? -15.649 10.054 -9.098 1.00 11.24 329 ALA A C 1
ATOM 2458 O O . ALA A 1 329 ? -16.031 9.280 -9.906 1.00 11.68 329 ALA A O 1
ATOM 2460 N N . LYS A 1 330 ? -15.797 11.366 -9.263 1.00 13.39 330 LYS A N 1
ATOM 2461 C CA . LYS A 1 330 ? -16.385 11.838 -10.505 1.00 13.87 330 LYS A CA 1
ATOM 2462 C C . LYS A 1 330 ? -15.676 11.338 -11.769 1.00 14.47 330 LYS A C 1
ATOM 2463 O O . LYS A 1 330 ? -16.315 11.122 -12.787 1.00 14.79 330 LYS A O 1
ATOM 2469 N N . ILE A 1 331 ? -14.362 11.163 -11.731 1.00 14.38 331 ILE A N 1
ATOM 2470 C CA . ILE A 1 331 ? -13.661 10.571 -12.865 1.00 16.16 331 ILE A CA 1
ATOM 2471 C C . ILE A 1 331 ? -13.772 9.073 -12.807 1.00 14.83 331 ILE A C 1
ATOM 2472 O O . ILE A 1 331 ? -14.189 8.481 -13.750 1.00 14.30 331 ILE A O 1
ATOM 2477 N N . VAL A 1 332 ? -13.438 8.474 -11.668 1.00 14.06 332 VAL A N 1
ATOM 2478 C CA . VAL A 1 332 ? -13.363 7.033 -11.543 1.00 13.07 332 VAL A CA 1
ATOM 2479 C C . VAL A 1 332 ? -14.688 6.309 -11.826 1.00 14.22 332 VAL A C 1
ATOM 2480 O O . VAL A 1 332 ? -14.695 5.267 -12.479 1.00 13.79 332 VAL A O 1
ATOM 2484 N N . CYS A 1 333 ? -15.787 6.870 -11.366 1.00 14.57 333 CYS A N 1
ATOM 2485 C CA . CYS A 1 333 ? -17.102 6.385 -11.674 1.00 15.36 333 CYS A CA 1
ATOM 2486 C C . CYS A 1 333 ? -17.520 6.413 -13.143 1.00 16.65 333 CYS A C 1
ATOM 2487 O O . CYS A 1 333 ? -18.569 5.859 -13.467 1.00 17.87 333 CYS A O 1
ATOM 2490 N N . THR A 1 334 ? -16.711 6.985 -14.043 1.00 16.59 334 THR A N 1
ATOM 2491 C CA . THR A 1 334 ? -16.938 6.867 -15.474 1.00 17.41 334 THR A CA 1
ATOM 2492 C C . THR A 1 334 ? -16.128 5.759 -16.153 1.00 20.03 334 THR A C 1
ATOM 2493 O O . THR A 1 334 ? -16.354 5.467 -17.319 1.00 18.45 334 THR A O 1
ATOM 2497 N N . LEU A 1 335 ? -15.217 5.115 -15.419 1.00 17.94 335 LEU A N 1
ATOM 2498 C CA . LEU A 1 335 ? -14.276 4.196 -15.979 1.00 17.95 335 LEU A CA 1
ATOM 2499 C C . LEU A 1 335 ? -14.751 2.779 -15.810 1.00 18.42 335 LEU A C 1
ATOM 2500 O O . LEU A 1 335 ? -15.598 2.510 -14.994 1.00 20.53 335 LEU A O 1
ATOM 2505 N N . ASN A 1 336 ? -14.188 1.870 -16.592 1.00 16.55 336 ASN A N 1
ATOM 2506 C CA . ASN A 1 336 ? -14.431 0.468 -16.402 1.00 15.63 336 ASN A CA 1
ATOM 2507 C C . ASN A 1 336 ? -13.289 -0.233 -15.674 1.00 15.43 336 ASN A C 1
ATOM 2508 O O . ASN A 1 336 ? -12.280 0.373 -15.303 1.00 15.37 336 ASN A O 1
ATOM 2513 N N . VAL A 1 337 ? -13.488 -1.514 -15.433 1.00 15.11 337 VAL A N 1
ATOM 2514 C CA . VAL A 1 337 ? -12.550 -2.292 -14.632 1.00 15.43 337 VAL A CA 1
ATOM 2515 C C . VAL A 1 337 ? -11.173 -2.314 -15.268 1.00 15.88 337 VAL A C 1
ATOM 2516 O O . VAL A 1 337 ? -10.171 -2.145 -14.557 1.00 15.79 337 VAL A O 1
ATOM 2520 N N . GLU A 1 338 ? -11.118 -2.527 -16.575 1.00 17.66 338 GLU A N 1
ATOM 2521 C CA . GLU A 1 338 ? -9.802 -2.506 -17.269 1.00 19.99 338 GLU A CA 1
ATOM 2522 C C . GLU A 1 338 ? -9.087 -1.175 -17.171 1.00 17.88 338 GLU A C 1
ATOM 2523 O O . GLU A 1 338 ? -7.870 -1.139 -16.933 1.00 18.91 338 GLU A O 1
ATOM 2529 N N . ASP A 1 339 ? -9.828 -0.102 -17.364 1.00 17.13 339 ASP A N 1
ATOM 2530 C CA . ASP A 1 339 ? -9.300 1.257 -17.196 1.00 18.77 339 ASP A CA 1
ATOM 2531 C C . ASP A 1 339 ? -8.695 1.453 -15.814 1.00 15.80 339 ASP A C 1
ATOM 2532 O O . ASP A 1 339 ? -7.563 1.901 -15.636 1.00 15.61 339 ASP A O 1
ATOM 2537 N N . VAL A 1 340 ? -9.461 1.073 -14.799 1.00 15.89 340 VAL A N 1
ATOM 2538 C CA . VAL A 1 340 ? -9.031 1.303 -13.410 1.00 14.75 340 VAL A CA 1
ATOM 2539 C C . VAL A 1 340 ? -7.891 0.375 -13.022 1.00 13.99 340 VAL A C 1
ATOM 2540 O O . VAL A 1 340 ? -6.951 0.774 -12.385 1.00 12.82 340 VAL A O 1
ATOM 2544 N N . LYS A 1 341 ? -7.983 -0.882 -13.398 1.00 15.31 341 LYS A N 1
ATOM 2545 C CA . LYS A 1 341 ? -6.909 -1.798 -13.177 1.00 16.41 341 LYS A CA 1
ATOM 2546 C C . LYS A 1 341 ? -5.619 -1.294 -13.759 1.00 14.77 341 LYS A C 1
ATOM 2547 O O . LYS A 1 341 ? -4.572 -1.415 -13.133 1.00 15.23 341 LYS A O 1
ATOM 2553 N N . SER A 1 342 ? -5.679 -0.736 -14.947 1.00 15.80 342 SER A N 1
ATOM 2554 C CA . SER A 1 342 ? -4.437 -0.224 -15.585 1.00 16.36 342 SER A CA 1
ATOM 2555 C C . SER A 1 342 ? -3.934 1.046 -14.963 1.00 14.85 342 SER A C 1
ATOM 2556 O O . SER A 1 342 ? -2.738 1.214 -14.852 1.00 15.39 342 SER A O 1
ATOM 2559 N N . ALA A 1 343 ? -4.861 1.940 -14.604 1.00 14.05 343 ALA A N 1
ATOM 2560 C CA . ALA A 1 343 ? -4.518 3.220 -13.967 1.00 14.77 343 ALA A CA 1
ATOM 2561 C C . ALA A 1 343 ? -3.946 2.997 -12.590 1.00 14.59 343 ALA A C 1
ATOM 2562 O O . ALA A 1 343 ? -2.977 3.636 -12.245 1.00 15.40 343 ALA A O 1
ATOM 2564 N N . TYR A 1 344 ? -4.513 2.054 -11.825 1.00 14.96 344 TYR A N 1
ATOM 2565 C CA . TYR A 1 344 ? -4.264 1.941 -10.421 1.00 15.33 344 TYR A CA 1
ATOM 2566 C C . TYR A 1 344 ? -3.961 0.513 -10.043 1.00 15.68 344 TYR A C 1
ATOM 2567 O O . TYR A 1 344 ? -4.787 -0.160 -9.421 1.00 15.90 344 TYR A O 1
ATOM 2576 N N . PRO A 1 345 ? -2.755 0.064 -10.346 1.00 17.57 345 PRO A N 1
ATOM 2577 C CA . PRO A 1 345 ? -2.426 -1.332 -10.034 1.00 17.35 345 PRO A CA 1
ATOM 2578 C C . PRO A 1 345 ? -2.547 -1.705 -8.578 1.00 17.10 345 PRO A C 1
ATOM 2579 O O . PRO A 1 345 ? -2.664 -2.902 -8.242 1.00 15.62 345 PRO A O 1
ATOM 2583 N N . LEU A 1 346 ? -2.506 -0.732 -7.654 1.00 16.01 346 LEU A N 1
ATOM 2584 C CA . LEU A 1 346 ? -2.603 -1.140 -6.258 1.00 16.90 346 LEU A CA 1
ATOM 2585 C C . LEU A 1 346 ? -4.009 -1.646 -5.973 1.00 15.89 346 LEU A C 1
ATOM 2586 O O . LEU A 1 346 ? -4.196 -2.503 -5.116 1.00 16.12 346 LEU A O 1
ATOM 2591 N N . LEU A 1 347 ? -5.015 -1.107 -6.665 1.00 15.02 347 LEU A N 1
ATOM 2592 C CA . LEU A 1 347 ? -6.345 -1.655 -6.451 1.00 14.97 347 LEU A CA 1
ATOM 2593 C C . LEU A 1 347 ? -6.380 -3.102 -6.938 1.00 16.65 347 LEU A C 1
ATOM 2594 O O . LEU A 1 347 ? -7.145 -3.912 -6.461 1.00 16.31 347 LEU A O 1
ATOM 2599 N N . GLU A 1 348 ? -5.570 -3.407 -7.939 1.00 17.38 348 GLU A N 1
ATOM 2600 C CA . GLU A 1 348 ? -5.597 -4.781 -8.455 1.00 18.34 348 GLU A CA 1
ATOM 2601 C C . GLU A 1 348 ? -4.881 -5.702 -7.489 1.00 18.90 348 GLU A C 1
ATOM 2602 O O . GLU A 1 348 ? -5.344 -6.799 -7.215 1.00 21.51 348 GLU A O 1
ATOM 2608 N N . LYS A 1 349 ? -3.811 -5.211 -6.875 1.00 18.80 349 LYS A N 1
ATOM 2609 C CA . LYS A 1 349 ? -3.110 -5.919 -5.812 1.00 20.14 349 LYS A CA 1
ATOM 2610 C C . LYS A 1 349 ? -3.996 -6.334 -4.696 1.00 21.55 349 LYS A C 1
ATOM 2611 O O . LYS A 1 349 ? -3.864 -7.443 -4.130 1.00 19.40 349 LYS A O 1
ATOM 2617 N N . PHE A 1 350 ? -4.948 -5.460 -4.365 1.00 17.97 350 PHE A N 1
ATOM 2618 C CA . PHE A 1 350 ? -5.779 -5.689 -3.253 1.00 19.17 350 PHE A CA 1
ATOM 2619 C C . PHE A 1 350 ? -7.117 -6.249 -3.708 1.00 17.97 350 PHE A C 1
ATOM 2620 O O . PHE A 1 350 ? -8.035 -6.404 -2.913 1.00 19.27 350 PHE A O 1
ATOM 2628 N N . ASN A 1 351 ? -7.225 -6.582 -4.992 1.00 17.48 351 ASN A N 1
ATOM 2629 C CA . ASN A 1 351 ? -8.464 -7.197 -5.523 1.00 19.15 351 ASN A CA 1
ATOM 2630 C C . ASN A 1 351 ? -9.732 -6.429 -5.347 1.00 17.99 351 ASN A C 1
ATOM 2631 O O . ASN A 1 351 ? -10.803 -7.007 -5.118 1.00 16.07 351 ASN A O 1
ATOM 2636 N N . ILE A 1 352 ? -9.637 -5.105 -5.466 1.00 14.54 352 ILE A N 1
ATOM 2637 C CA . ILE A 1 352 ? -10.807 -4.275 -5.248 1.00 14.37 352 ILE A CA 1
ATOM 2638 C C . ILE A 1 352 ? -11.110 -3.265 -6.366 1.00 13.76 352 ILE A C 1
ATOM 2639 O O . ILE A 1 352 ? -11.874 -2.267 -6.177 1.00 13.18 352 ILE A O 1
ATOM 2644 N N . VAL A 1 353 ? -10.632 -3.575 -7.576 1.00 12.65 353 VAL A N 1
ATOM 2645 C CA . VAL A 1 353 ? -10.826 -2.722 -8.715 1.00 13.01 353 VAL A CA 1
ATOM 2646 C C . VAL A 1 353 ? -12.316 -2.375 -8.936 1.00 12.90 353 VAL A C 1
ATOM 2647 O O . VAL A 1 353 ? -12.649 -1.224 -9.080 1.00 11.88 353 VAL A O 1
ATOM 2651 N N . PRO A 1 354 ? -13.219 -3.351 -8.862 1.00 13.52 354 PRO A N 1
ATOM 2652 C CA . PRO A 1 354 ? -14.603 -3.076 -9.144 1.00 12.76 354 PRO A CA 1
ATOM 2653 C C . PRO A 1 354 ? -15.298 -2.072 -8.228 1.00 11.89 354 PRO A C 1
ATOM 2654 O O . PRO A 1 354 ? -16.413 -1.590 -8.560 1.00 11.68 354 PRO A O 1
ATOM 2658 N N . TYR A 1 355 ? -14.699 -1.848 -7.075 1.00 11.52 355 TYR A N 1
ATOM 2659 C CA . TYR A 1 355 ? -15.291 -1.097 -5.968 1.00 12.05 355 TYR A CA 1
ATOM 2660 C C . TYR A 1 355 ? -14.679 0.267 -5.890 1.00 10.93 355 TYR A C 1
ATOM 2661 O O . TYR A 1 355 ? -14.925 0.980 -4.945 1.00 10.54 355 TYR A O 1
ATOM 2670 N N . ALA A 1 356 ? -13.883 0.634 -6.901 1.00 9.43 356 ALA A N 1
ATOM 2671 C CA . ALA A 1 356 ? -13.153 1.927 -6.841 1.00 11.14 356 ALA A CA 1
ATOM 2672 C C . ALA A 1 356 ? -14.030 3.116 -6.703 1.00 10.46 356 ALA A C 1
ATOM 2673 O O . ALA A 1 356 ? -13.785 3.996 -5.873 1.00 11.03 356 ALA A O 1
ATOM 2675 N N . CYS A 1 357 ? -15.064 3.155 -7.534 1.00 12.00 357 CYS A N 1
ATOM 2676 C CA . CYS A 1 357 ? -16.020 4.258 -7.487 1.00 11.89 357 CYS A CA 1
ATOM 2677 C C . CYS A 1 357 ? -16.781 4.262 -6.134 1.00 11.12 357 CYS A C 1
ATOM 2678 O O . CYS A 1 357 ? -16.936 5.300 -5.437 1.00 9.60 357 CYS A O 1
ATOM 2681 N N . MET A 1 358 ? -17.236 3.068 -5.738 1.00 9.44 358 MET A N 1
ATOM 2682 C CA . MET A 1 358 ? -17.999 2.885 -4.511 1.00 9.36 358 MET A CA 1
ATOM 2683 C C . MET A 1 358 ? -17.194 3.361 -3.322 1.00 8.71 358 MET A C 1
ATOM 2684 O O . MET A 1 358 ? -17.664 4.086 -2.503 1.00 8.88 358 MET A O 1
ATOM 2689 N N . ASP A 1 359 ? -15.911 2.964 -3.266 1.00 9.15 359 ASP A N 1
ATOM 2690 C CA . ASP A 1 359 ? -15.040 3.242 -2.110 1.00 8.59 359 ASP A CA 1
ATOM 2691 C C . ASP A 1 359 ? -14.832 4.765 -1.963 1.00 8.01 359 ASP A C 1
ATOM 2692 O O . ASP A 1 359 ? -14.832 5.299 -0.843 1.00 8.25 359 ASP A O 1
ATOM 2697 N N . LEU A 1 360 ? -14.629 5.433 -3.081 1.00 8.66 360 LEU A N 1
ATOM 2698 C CA . LEU A 1 360 ? -14.409 6.882 -3.075 1.00 8.17 360 LEU A CA 1
ATOM 2699 C C . LEU A 1 360 ? -15.627 7.619 -2.649 1.00 8.28 360 LEU A C 1
ATOM 2700 O O . LEU A 1 360 ? -15.520 8.507 -1.808 1.00 8.88 360 LEU A O 1
ATOM 2705 N N . ILE A 1 361 ? -16.774 7.303 -3.244 1.00 7.78 361 ILE A N 1
ATOM 2706 C CA . ILE A 1 361 ? -17.979 7.968 -2.846 1.00 8.60 361 ILE A CA 1
ATOM 2707 C C . ILE A 1 361 ? -18.320 7.661 -1.373 1.00 7.72 361 ILE A C 1
ATOM 2708 O O . ILE A 1 361 ? -18.752 8.530 -0.628 1.00 7.71 361 ILE A O 1
ATOM 2713 N N . TYR A 1 362 ? -18.045 6.429 -0.938 1.00 7.40 362 TYR A N 1
ATOM 2714 C CA . TYR A 1 362 ? -18.303 6.070 0.436 1.00 7.13 362 TYR A CA 1
ATOM 2715 C C . TYR A 1 362 ? -17.488 6.942 1.392 1.00 6.79 362 TYR A C 1
ATOM 2716 O O . TYR A 1 362 ? -18.007 7.563 2.310 1.00 6.10 362 TYR A O 1
ATOM 2725 N N . GLN A 1 363 ? -16.185 7.042 1.164 1.00 6.82 363 GLN A N 1
ATOM 2726 C CA . GLN A 1 363 ? -15.376 7.894 1.990 1.00 7.36 363 GLN A CA 1
ATOM 2727 C C . GLN A 1 363 ? -15.790 9.348 1.994 1.00 7.56 363 GLN A C 1
ATOM 2728 O O . GLN A 1 363 ? -15.871 9.907 3.061 1.00 7.20 363 GLN A O 1
ATOM 2734 N N . TYR A 1 364 ? -16.161 9.874 0.852 1.00 8.40 364 TYR A N 1
ATOM 2735 C CA . TYR A 1 364 ? -16.652 11.257 0.715 1.00 9.31 364 TYR A CA 1
ATOM 2736 C C . TYR A 1 364 ? -17.931 11.401 1.549 1.00 9.78 364 TYR A C 1
ATOM 2737 O O . TYR A 1 364 ? -18.007 12.224 2.439 1.00 8.94 364 TYR A O 1
ATOM 2746 N N . GLU A 1 365 ? -18.875 10.507 1.328 1.00 9.74 365 GLU A N 1
ATOM 2747 C CA . GLU A 1 365 ? -20.140 10.489 2.056 1.00 10.73 365 GLU A CA 1
ATOM 2748 C C . GLU A 1 365 ? -19.997 10.297 3.539 1.00 10.76 365 GLU A C 1
ATOM 2749 O O . GLU A 1 365 ? -20.645 11.027 4.336 1.00 13.05 365 GLU A O 1
ATOM 2755 N N . LEU A 1 366 ? -19.190 9.326 3.955 1.00 10.42 366 LEU A N 1
ATOM 2756 C CA . LEU A 1 366 ? -18.972 9.101 5.346 1.00 10.65 366 LEU A CA 1
ATOM 2757 C C . LEU A 1 366 ? -18.428 10.365 6.055 1.00 11.07 366 LEU A C 1
ATOM 2758 O O . LEU A 1 366 ? -18.904 10.761 7.122 1.00 12.04 366 LEU A O 1
ATOM 2763 N N . LEU A 1 367 ? -17.405 10.955 5.457 1.00 10.09 367 LEU A N 1
ATOM 2764 C CA . LEU A 1 367 ? -16.811 12.163 6.035 1.00 10.86 367 LEU A CA 1
ATOM 2765 C C . LEU A 1 367 ? -17.736 13.358 6.087 1.00 11.03 367 LEU A C 1
ATOM 2766 O O . LEU A 1 367 ? -17.755 14.065 7.112 1.00 10.89 367 LEU A O 1
ATOM 2771 N N . VAL A 1 368 ? -18.420 13.619 4.999 1.00 12.26 368 VAL A N 1
ATOM 2772 C CA . VAL A 1 368 ? -19.142 14.873 4.824 1.00 12.89 368 VAL A CA 1
ATOM 2773 C C . VAL A 1 368 ? -20.584 14.727 5.377 1.00 15.27 368 VAL A C 1
ATOM 2774 O O . VAL A 1 368 ? -20.930 15.274 6.432 1.00 15.95 368 VAL A O 1
ATOM 2778 N N . ASP A 1 369 ? -21.352 13.876 4.722 1.00 15.48 369 ASP A N 1
ATOM 2779 C CA . ASP A 1 369 ? -22.753 13.585 5.123 1.00 16.28 369 ASP A CA 1
ATOM 2780 C C . ASP A 1 369 ? -22.879 12.885 6.465 1.00 16.53 369 ASP A C 1
ATOM 2781 O O . ASP A 1 369 ? -23.794 13.195 7.255 1.00 15.85 369 ASP A O 1
ATOM 2786 N N . GLY A 1 370 ? -22.021 11.905 6.703 1.00 12.50 370 GLY A N 1
ATOM 2787 C CA . GLY A 1 370 ? -21.954 11.203 7.941 1.00 13.76 370 GLY A CA 1
ATOM 2788 C C . GLY A 1 370 ? -21.356 11.935 9.119 1.00 15.38 370 GLY A C 1
ATOM 2789 O O . GLY A 1 370 ? -22.050 12.226 10.087 1.00 18.25 370 GLY A O 1
ATOM 2790 N N . PHE A 1 371 ? -20.100 12.330 9.043 1.00 13.48 371 PHE A N 1
ATOM 2791 C CA . PHE A 1 371 ? -19.503 12.937 10.160 1.00 14.51 371 PHE A CA 1
ATOM 2792 C C . PHE A 1 371 ? -19.591 14.465 10.147 1.00 17.35 371 PHE A C 1
ATOM 2793 O O . PHE A 1 371 ? -19.035 15.091 11.034 1.00 23.06 371 PHE A O 1
ATOM 2801 N N . GLY A 1 372 ? -20.148 15.048 9.112 1.00 17.13 372 GLY A N 1
ATOM 2802 C CA . GLY A 1 372 ? -20.303 16.517 9.120 1.00 18.54 372 GLY A CA 1
ATOM 2803 C C . GLY A 1 372 ? -19.060 17.315 8.931 1.00 19.00 372 GLY A C 1
ATOM 2804 O O . GLY A 1 372 ? -19.025 18.472 9.288 1.00 20.24 372 GLY A O 1
ATOM 2805 N N . LEU A 1 373 ? -18.082 16.771 8.257 1.00 16.24 373 LEU A N 1
ATOM 2806 C CA . LEU A 1 373 ? -16.883 17.522 7.893 1.00 17.31 373 LEU A CA 1
ATOM 2807 C C . LEU A 1 373 ? -17.141 18.419 6.699 1.00 15.45 373 LEU A C 1
ATOM 2808 O O . LEU A 1 373 ? -17.903 18.099 5.800 1.00 14.01 373 LEU A O 1
ATOM 2813 N N . ASP A 1 374 ? -16.545 19.614 6.680 1.00 16.56 374 ASP A N 1
ATOM 2814 C CA . ASP A 1 374 ? -16.632 20.457 5.532 1.00 17.40 374 ASP A CA 1
ATOM 2815 C C . ASP A 1 374 ? -15.853 19.869 4.412 1.00 15.61 374 ASP A C 1
ATOM 2816 O O . ASP A 1 374 ? -14.717 19.482 4.627 1.00 20.23 374 ASP A O 1
ATOM 2821 N N . PRO A 1 375 ? -16.409 19.805 3.232 1.00 16.35 375 PRO A N 1
ATOM 2822 C CA . PRO A 1 375 ? -15.716 19.160 2.149 1.00 17.20 375 PRO A CA 1
ATOM 2823 C C . PRO A 1 375 ? -14.422 19.872 1.750 1.00 16.69 375 PRO A C 1
ATOM 2824 O O . PRO A 1 375 ? -13.612 19.311 1.012 1.00 14.75 375 PRO A O 1
ATOM 2828 N N . LEU A 1 376 ? -14.296 21.146 2.164 1.00 16.02 376 LEU A N 1
ATOM 2829 C CA . LEU A 1 376 ? -13.077 21.883 1.939 1.00 18.66 376 LEU A CA 1
ATOM 2830 C C . LEU A 1 376 ? -12.071 21.866 3.077 1.00 21.00 376 LEU A C 1
ATOM 2831 O O . LEU A 1 376 ? -10.989 22.432 2.906 1.00 24.04 376 LEU A O 1
ATOM 2836 N N . GLN A 1 377 ? -12.395 21.252 4.202 1.00 20.36 377 GLN A N 1
ATOM 2837 C CA . GLN A 1 377 ? -11.521 21.295 5.338 1.00 23.59 377 GLN A CA 1
ATOM 2838 C C . GLN A 1 377 ? -10.407 20.275 5.128 1.00 20.72 377 GLN A C 1
ATOM 2839 O O . GLN A 1 377 ? -10.660 19.105 4.844 1.00 18.27 377 GLN A O 1
ATOM 2845 N N . GLU A 1 378 ? -9.179 20.733 5.237 1.00 19.08 378 GLU A N 1
ATOM 2846 C CA . GLU A 1 378 ? -8.053 19.831 5.116 1.00 20.84 378 GLU A CA 1
ATOM 2847 C C . GLU A 1 378 ? -7.924 18.944 6.294 1.00 20.55 378 GLU A C 1
ATOM 2848 O O . GLU A 1 378 ? -8.023 19.361 7.452 1.00 21.47 378 GLU A O 1
ATOM 2854 N N . ILE A 1 379 ? -7.711 17.676 6.014 1.00 16.38 379 ILE A N 1
ATOM 2855 C CA . ILE A 1 379 ? -7.386 16.733 7.025 1.00 17.87 379 ILE A CA 1
ATOM 2856 C C . ILE A 1 379 ? -6.087 16.044 6.641 1.00 14.60 379 ILE A C 1
ATOM 2857 O O . ILE A 1 379 ? -5.613 16.176 5.525 1.00 14.58 379 ILE A O 1
ATOM 2862 N N . THR A 1 380 ? -5.526 15.336 7.566 1.00 14.17 380 THR A N 1
ATOM 2863 C CA . THR A 1 380 ? -4.386 14.550 7.280 1.00 13.96 380 THR A CA 1
ATOM 2864 C C . THR A 1 380 ? -4.886 13.124 7.232 1.00 13.06 380 THR A C 1
ATOM 2865 O O . THR A 1 380 ? -5.558 12.704 8.171 1.00 13.67 380 THR A O 1
ATOM 2869 N N . ALA A 1 381 ? -4.582 12.397 6.163 1.00 12.04 381 ALA A N 1
ATOM 2870 C CA . ALA A 1 381 ? -4.839 10.941 6.200 1.00 11.48 381 ALA A CA 1
ATOM 2871 C C . ALA A 1 381 ? -3.552 10.237 6.207 1.00 10.01 381 ALA A C 1
ATOM 2872 O O . ALA A 1 381 ? -2.637 10.621 5.505 1.00 11.42 381 ALA A O 1
ATOM 2874 N N . GLY A 1 382 ? -3.415 9.170 6.980 1.00 10.28 382 GLY A N 1
ATOM 2875 C CA . GLY A 1 382 ? -2.172 8.439 6.898 1.00 9.97 382 GLY A CA 1
ATOM 2876 C C . GLY A 1 382 ? -2.233 7.097 7.573 1.00 11.34 382 GLY A C 1
ATOM 2877 O O . GLY A 1 382 ? -3.143 6.817 8.353 1.00 11.65 382 GLY A O 1
ATOM 2878 N N . GLU A 1 383 ? -1.297 6.257 7.182 1.00 11.94 383 GLU A N 1
ATOM 2879 C CA . GLU A 1 383 ? -1.052 5.006 7.850 1.00 12.09 383 GLU A CA 1
ATOM 2880 C C . GLU A 1 383 ? 0.093 5.186 8.859 1.00 11.75 383 GLU A C 1
ATOM 2881 O O . GLU A 1 383 ? 0.224 4.362 9.727 1.00 11.33 383 GLU A O 1
ATOM 2887 N N . LYS A 1 384 ? 0.947 6.198 8.653 1.00 11.85 384 LYS A N 1
ATOM 2888 C CA . LYS A 1 384 ? 1.986 6.567 9.566 1.00 12.42 384 LYS A CA 1
ATOM 2889 C C . LYS A 1 384 ? 2.019 8.058 9.721 1.00 12.45 384 LYS A C 1
ATOM 2890 O O . LYS A 1 384 ? 1.507 8.830 8.860 1.00 12.32 384 LYS A O 1
ATOM 2896 N N . ILE A 1 385 ? 2.595 8.458 10.830 1.00 12.92 385 ILE A N 1
ATOM 2897 C CA . ILE A 1 385 ? 2.712 9.872 11.146 1.00 12.11 385 ILE A CA 1
ATOM 2898 C C . ILE A 1 385 ? 4.186 10.174 11.502 1.00 12.23 385 ILE A C 1
ATOM 2899 O O . ILE A 1 385 ? 4.891 9.351 12.168 1.00 12.25 385 ILE A O 1
ATOM 2904 N N . GLU A 1 386 ? 4.646 11.337 11.034 1.00 13.13 386 GLU A N 1
ATOM 2905 C CA . GLU A 1 386 ? 6.019 11.768 11.346 1.00 16.54 386 GLU A CA 1
ATOM 2906 C C . GLU A 1 386 ? 6.264 12.019 12.861 1.00 15.29 386 GLU A C 1
ATOM 2907 O O . GLU A 1 386 ? 5.512 12.748 13.575 1.00 16.08 386 GLU A O 1
ATOM 2913 N N . TYR A 1 387 ? 7.339 11.442 13.346 1.00 14.99 387 TYR A N 1
ATOM 2914 C CA . TYR A 1 387 ? 7.828 11.703 14.680 1.00 15.67 387 TYR A CA 1
ATOM 2915 C C . TYR A 1 387 ? 9.337 11.825 14.528 1.00 15.95 387 TYR A C 1
ATOM 2916 O O . TYR A 1 387 ? 10.013 10.882 14.103 1.00 15.38 387 TYR A O 1
ATOM 2925 N N . GLN A 1 388 ? 9.810 13.029 14.858 1.00 17.82 388 GLN A N 1
ATOM 2926 C CA . GLN A 1 388 ? 11.156 13.423 14.466 1.00 21.77 388 GLN A CA 1
ATOM 2927 C C . GLN A 1 388 ? 11.373 13.102 12.999 1.00 21.60 388 GLN A C 1
ATOM 2928 O O . GLN A 1 388 ? 10.676 13.570 12.120 1.00 27.41 388 GLN A O 1
ATOM 2934 N N . GLU A 1 389 ? 12.375 12.319 12.712 1.00 23.46 389 GLU A N 1
ATOM 2935 C CA . GLU A 1 389 ? 12.715 12.018 11.379 1.00 21.78 389 GLU A CA 1
ATOM 2936 C C . GLU A 1 389 ? 12.130 10.665 11.005 1.00 20.14 389 GLU A C 1
ATOM 2937 O O . GLU A 1 389 ? 12.320 10.184 9.937 1.00 18.61 389 GLU A O 1
ATOM 2943 N N . ALA A 1 390 ? 11.377 10.044 11.893 1.00 18.47 390 ALA A N 1
ATOM 2944 C CA . ALA A 1 390 ? 10.953 8.681 11.693 1.00 15.39 390 ALA A CA 1
ATOM 2945 C C . ALA A 1 390 ? 9.466 8.718 11.440 1.00 14.58 390 ALA A C 1
ATOM 2946 O O . ALA A 1 390 ? 8.851 9.809 11.439 1.00 14.40 390 ALA A O 1
ATOM 2948 N N . LEU A 1 391 ? 8.940 7.542 11.271 1.00 14.34 391 LEU A N 1
ATOM 2949 C CA . LEU A 1 391 ? 7.475 7.358 11.093 1.00 15.59 391 LEU A CA 1
ATOM 2950 C C . LEU A 1 391 ? 6.980 6.382 12.118 1.00 15.44 391 LEU A C 1
ATOM 2951 O O . LEU A 1 391 ? 7.582 5.329 12.279 1.00 17.60 391 LEU A O 1
ATOM 2956 N N . VAL A 1 392 ? 5.856 6.729 12.765 1.00 15.52 392 VAL A N 1
ATOM 2957 C CA . VAL A 1 392 ? 5.176 5.937 13.766 1.00 15.69 392 VAL A CA 1
ATOM 2958 C C . VAL A 1 392 ? 3.887 5.465 13.097 1.00 14.09 392 VAL A C 1
ATOM 2959 O O . VAL A 1 392 ? 3.251 6.239 12.442 1.00 11.58 392 VAL A O 1
ATOM 2963 N N . ASP A 1 393 ? 3.534 4.198 13.249 1.00 12.86 393 ASP A N 1
ATOM 2964 C CA . ASP A 1 393 ? 2.242 3.681 12.826 1.00 14.19 393 ASP A CA 1
ATOM 2965 C C . ASP A 1 393 ? 1.046 4.456 13.425 1.00 13.01 393 ASP A C 1
ATOM 2966 O O . ASP A 1 393 ? 0.967 4.703 14.629 1.00 13.03 393 ASP A O 1
ATOM 2971 N N . ALA A 1 394 ? 0.095 4.826 12.575 1.00 11.25 394 ALA A N 1
ATOM 2972 C CA . ALA A 1 394 ? -1.058 5.524 12.964 1.00 11.04 394 ALA A CA 1
ATOM 2973 C C . ALA A 1 394 ? -2.049 4.463 13.412 1.00 10.89 394 ALA A C 1
ATOM 2974 O O . ALA A 1 394 ? -3.024 4.179 12.736 1.00 12.64 394 ALA A O 1
ATOM 2976 N N . ALA A 1 395 ? -1.786 3.913 14.563 1.00 10.35 395 ALA A N 1
ATOM 2977 C CA . ALA A 1 395 ? -2.554 2.816 15.130 1.00 11.20 395 ALA A CA 1
ATOM 2978 C C . ALA A 1 395 ? -2.448 2.898 16.642 1.00 12.76 395 ALA A C 1
ATOM 2979 O O . ALA A 1 395 ? -2.006 3.927 17.195 1.00 14.98 395 ALA A O 1
ATOM 2981 N N . TRP A 1 396 ? -2.915 1.875 17.329 1.00 11.00 396 TRP A N 1
ATOM 2982 C CA . TRP A 1 396 ? -3.102 1.978 18.748 1.00 10.74 396 TRP A CA 1
ATOM 2983 C C . TRP A 1 396 ? -1.887 1.688 19.608 1.00 10.11 396 TRP A C 1
ATOM 2984 O O . TRP A 1 396 ? -1.888 2.058 20.793 1.00 10.14 396 TRP A O 1
ATOM 2995 N N . ALA A 1 397 ? -0.842 1.051 19.066 1.00 9.96 397 ALA A N 1
ATOM 2996 C CA . ALA A 1 397 ? 0.199 0.533 19.894 1.00 10.15 397 ALA A CA 1
ATOM 2997 C C . ALA A 1 397 ? 0.875 1.601 20.680 1.00 10.11 397 ALA A C 1
ATOM 2998 O O . ALA A 1 397 ? 1.106 1.410 21.866 1.00 9.77 397 ALA A O 1
ATOM 3000 N N . LEU A 1 398 ? 1.287 2.674 20.042 1.00 9.97 398 LEU A N 1
ATOM 3001 C CA . LEU A 1 398 ? 2.073 3.627 20.770 1.00 10.47 398 LEU A CA 1
ATOM 3002 C C . LEU A 1 398 ? 1.243 4.258 21.893 1.00 9.56 398 LEU A C 1
ATOM 3003 O O . LEU A 1 398 ? 1.728 4.396 22.952 1.00 10.54 398 LEU A O 1
ATOM 3008 N N . GLY A 1 399 ? 0.018 4.611 21.635 1.00 9.57 399 GLY A N 1
ATOM 3009 C CA . GLY A 1 399 ? -0.885 5.140 22.606 1.00 10.25 399 GLY A CA 1
ATOM 3010 C C . GLY A 1 399 ? -1.086 4.248 23.780 1.00 10.70 399 GLY A C 1
ATOM 3011 O O . GLY A 1 399 ? -1.078 4.677 24.892 1.00 12.17 399 GLY A O 1
ATOM 3012 N N . ASN A 1 400 ? -1.175 2.966 23.521 1.00 11.16 400 ASN A N 1
ATOM 3013 C CA . ASN A 1 400 ? -1.211 1.968 24.538 1.00 12.16 400 ASN A CA 1
ATOM 3014 C C . ASN A 1 400 ? 0.048 1.985 25.405 1.00 11.09 400 ASN A C 1
ATOM 3015 O O . ASN A 1 400 ? -0.068 1.976 26.630 1.00 11.66 400 ASN A O 1
ATOM 3020 N N . ALA A 1 401 ? 1.216 1.983 24.770 1.00 10.84 401 ALA A N 1
ATOM 3021 C CA . ALA A 1 401 ? 2.466 2.126 25.531 1.00 11.02 401 ALA A CA 1
ATOM 3022 C C . ALA A 1 401 ? 2.531 3.386 26.388 1.00 10.15 401 ALA A C 1
ATOM 3023 O O . ALA A 1 401 ? 3.040 3.363 27.488 1.00 11.00 401 ALA A O 1
ATOM 3025 N N . VAL A 1 402 ? 2.123 4.490 25.842 1.00 10.11 402 VAL A N 1
ATOM 3026 C CA . VAL A 1 402 ? 2.141 5.814 26.524 1.00 11.67 402 VAL A CA 1
ATOM 3027 C C . VAL A 1 402 ? 1.288 5.761 27.783 1.00 11.97 402 VAL A C 1
ATOM 3028 O O . VAL A 1 402 ? 1.683 6.212 28.853 1.00 11.80 402 VAL A O 1
ATOM 3032 N N . GLU A 1 403 ? 0.092 5.223 27.634 1.00 12.30 403 GLU A N 1
ATOM 3033 C CA . GLU A 1 403 ? -0.787 5.050 28.761 1.00 13.32 403 GLU A CA 1
ATOM 3034 C C . GLU A 1 403 ? -0.157 4.175 29.820 1.00 14.03 403 GLU A C 1
ATOM 3035 O O . GLU A 1 403 ? -0.244 4.508 31.020 1.00 14.80 403 GLU A O 1
ATOM 3041 N N . ALA A 1 404 ? 0.510 3.111 29.386 1.00 13.13 404 ALA A N 1
ATOM 3042 C CA . ALA A 1 404 ? 1.139 2.164 30.288 1.00 14.94 404 ALA A CA 1
ATOM 3043 C C . ALA A 1 404 ? 2.262 2.839 31.054 1.00 14.06 404 ALA A C 1
ATOM 3044 O O . ALA A 1 404 ? 2.412 2.633 32.246 1.00 14.82 404 ALA A O 1
ATOM 3046 N N . VAL A 1 405 ? 3.011 3.692 30.376 1.00 14.69 405 VAL A N 1
ATOM 3047 C CA . VAL A 1 405 ? 4.178 4.276 31.015 1.00 15.40 405 VAL A CA 1
ATOM 3048 C C . VAL A 1 405 ? 3.735 5.391 31.966 1.00 14.39 405 VAL A C 1
ATOM 3049 O O . VAL A 1 405 ? 4.378 5.620 33.014 1.00 13.42 405 VAL A O 1
ATOM 3053 N N . LEU A 1 406 ? 2.662 6.048 31.605 1.00 14.57 406 LEU A N 1
ATOM 3054 C CA . LEU A 1 406 ? 2.070 7.121 32.436 1.00 16.05 406 LEU A CA 1
ATOM 3055 C C . LEU A 1 406 ? 1.526 6.631 33.782 1.00 17.29 406 LEU A C 1
ATOM 3056 O O . LEU A 1 406 ? 1.352 7.444 34.701 1.00 16.91 406 LEU A O 1
ATOM 3061 N N . LEU A 1 407 ? 1.297 5.329 33.902 1.00 17.09 407 LEU A N 1
ATOM 3062 C CA . LEU A 1 407 ? 0.933 4.706 35.163 1.00 20.08 407 LEU A CA 1
ATOM 3063 C C . LEU A 1 407 ? 2.082 4.442 36.045 1.00 18.35 407 LEU A C 1
ATOM 3064 O O . LEU A 1 407 ? 1.866 4.117 37.212 1.00 18.14 407 LEU A O 1
ATOM 3069 N N . LEU A 1 408 ? 3.293 4.567 35.537 1.00 18.07 408 LEU A N 1
ATOM 3070 C CA . LEU A 1 408 ? 4.438 4.401 36.417 1.00 19.98 408 LEU A CA 1
ATOM 3071 C C . LEU A 1 408 ? 4.655 5.598 37.341 1.00 21.90 408 LEU A C 1
ATOM 3072 O O . LEU A 1 408 ? 4.599 6.712 36.923 1.00 20.56 408 LEU A O 1
ATOM 3077 N N . PR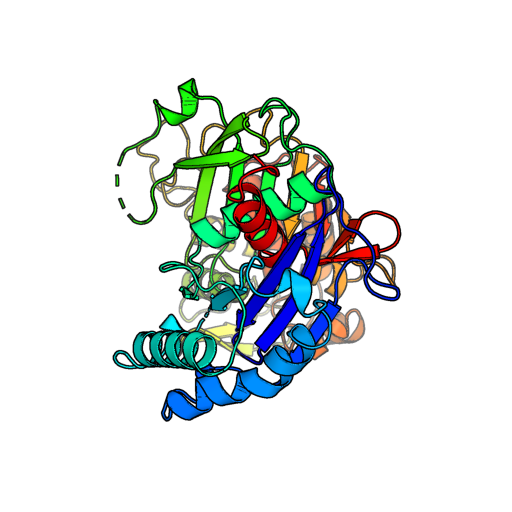O A 1 409 ? 5.063 5.337 38.586 1.00 29.23 409 PRO A N 1
ATOM 3078 C CA . PRO A 1 409 ? 5.447 6.443 39.446 1.00 30.33 409 PRO A CA 1
ATOM 3079 C C . PRO A 1 409 ? 6.603 7.244 38.829 1.00 32.45 409 PRO A C 1
ATOM 3080 O O . PRO A 1 409 ? 7.430 6.709 38.118 1.00 28.24 409 PRO A O 1
ATOM 3084 N N . LYS A 1 410 ? 6.705 8.538 39.049 1.00 36.79 410 LYS A N 1
ATOM 3085 C CA . LYS A 1 410 ? 7.750 9.257 38.260 1.00 40.25 410 LYS A CA 1
ATOM 3086 C C . LYS A 1 410 ? 7.155 9.798 36.964 1.00 40.73 410 LYS A C 1
ATOM 3087 O O . LYS A 1 410 ? 6.927 11.038 36.825 1.00 42.43 410 LYS A O 1
ATOM 3089 N N . PHE A 1 411 ? 6.863 8.901 36.012 1.00 32.88 411 PHE A N 1
ATOM 3090 C CA . PHE A 1 411 ? 6.249 9.391 34.761 1.00 33.93 411 PHE A CA 1
ATOM 3091 C C . PHE A 1 411 ? 4.919 10.069 35.120 1.00 36.46 411 PHE A C 1
ATOM 3092 O O . PHE A 1 411 ? 4.458 10.970 34.406 1.00 36.88 411 PHE A O 1
ATOM 3100 N N . GLU A 1 412 ? 4.384 9.652 36.276 1.00 39.66 412 GLU A N 1
ATOM 3101 C CA . GLU A 1 412 ? 3.459 10.440 37.137 1.00 43.51 412 GLU A CA 1
ATOM 3102 C C . GLU A 1 412 ? 2.190 9.627 37.289 1.00 44.16 412 GLU A C 1
ATOM 3103 O O . GLU A 1 412 ? 2.116 8.812 38.195 1.00 37.02 412 GLU A O 1
#

Solvent-accessible surface area: 17553 Å² total

Secondary structure (P-SEA, 3-state):
cbbbbbbbbbcccbbbbbbbbbcccccccccccccbbbbbbccccccccccaaaaaacaaaaaaaaaaaccccccccbbbbbbcccccccccaaaaaaaaaaaaaaaacccccccccccccccaaaaaaaaaaaaaaaacccccccccbbbbbbbcccbbbbbbbbcaaaaaacccccccbbbbbcccccccccccccccccaaaaaaaaaaaaccccccccccccbbbbbcccbbbbbbbccccccaaaaaaaaaaaaccccccccccccccccccccccccccbbbbcccccaaaaaaccccccccbbbbcaaaaaaaaaaaaaccaaaaaaacaaaaaaccccaaaaaaaaaaaaacccccccccbbbbbcccccccccccccccaaaaaaaaaaaccccc

Nearest PDB structures (foldseek):
  5u7w-assembly1_A  TM=1.002E+00  e=1.615E-90  Trifolium repens
  5u7p-assembly1_A  TM=9.994E-01  e=8.634E-86  Trifolium repens
  5u7v-assembly1_A  TM=9.744E-01  e=9.480E-79  Trifolium repens
  5u7x-assembly1_F  TM=8.925E-01  e=2.202E-63  Vigna cylindrica
  3zx3-assembly2_D  TM=7.257E-01  e=2.043E-30  Rattus norvegicus

B-factor: mean 20.29, std 8.95, range [6.0, 68.99]

InterPro domains:
  IPR000407 Nucleoside phosphatase GDA1/CD39 [PF01150] (42-442)
  IPR000407 Nucleoside phosphatase GDA1/CD39 [PS01238] (163-178)
  IPR000407 Nucleoside phosphatase GDA1/CD39 [PTHR11782] (10-442)